Protein AF-A0A1M7JJ14-F1 (afdb_monomer)

Mean predicted aligned error: 17.7 Å

Nearest PDB structures (foldseek):
  5a31-assembly1_C  TM=5.072E-01  e=7.379E-06  Homo sapiens
  5a31-assembly1_Y  TM=6.232E-01  e=9.953E-05  Homo sapiens
  4buj-assembly2_F  TM=4.475E-01  e=3.655E-04  Saccharomyces cerevisiae S288C
  7rqf-assembly1_A  TM=3.106E-01  e=2.955E-05  Pseudomonas aeruginosa PAO1
  4hnw-assembly1_A  TM=3.090E-01  e=7.315E-04  Saccharomyces cerevisiae S288C

Radius of gyration: 31.61 Å; Cα contacts (8 Å, |Δi|>4): 789; chains: 1; bounding box: 79×62×111 Å

Sequence (571 aa):
MSRSSASARKAAYWFLAVCCGALLALGGFRLYDEFGPTRVSVEAVPFGLPAGTSVVRGDTPDFDAGLSSLPVQTQAELRRAVELSRSGNYQAAVEIFEAIVMIYPDVLKVQWEELNTLFEMDSLSDRDEFRMKQFADMLQNRFLNTGVARYIESRLAYRMSNPTLAQQLAQVAVEKAPALYDARLWLARLLLQEGRLAQASVEGRTAISLSVGADPRAYEIMAKLYHDQGLLDSCSALVEYALTQFPVDMELHLLQGYLAEYRGHFDAADKIYQRMLAFNPDFRKASEAQATLGEKSPPGAGASVNLTPRDRAQMAVDILMPLVDRYPENLPLREALGLAYLKGREFDRARIQFQEILKADPEYPDIRLRIQEANVTKPAPVSAADGLAANLNRALDSIKGANLPTKEHDFTTMLGHYLVRYGATPGEFFKKYAIGNFRPIRTNVWQESFYEAPYKHTYTIVFDSLNHFREVHVVVFDSSAKSNHMGMAPEVFTRLLKQNSRISGIGSSTGETDCGDSTVLDAAVWETQDNFEILARVVGKPAEVRMVRFDKTALPPGLKLCDYIPYLKEF

Structure (mmCIF, N/CA/C/O backbone):
data_AF-A0A1M7JJ14-F1
#
_entry.id   AF-A0A1M7JJ14-F1
#
loop_
_atom_site.group_PDB
_atom_site.id
_atom_site.type_symbol
_atom_site.label_atom_id
_atom_site.label_alt_id
_atom_site.label_comp_id
_atom_site.label_asym_id
_atom_site.label_entity_id
_atom_site.label_seq_id
_atom_site.pdbx_PDB_ins_code
_atom_site.Cartn_x
_atom_site.Cartn_y
_atom_site.Cartn_z
_atom_site.occupancy
_atom_site.B_iso_or_equiv
_atom_site.auth_seq_id
_atom_site.auth_comp_id
_atom_site.auth_asym_id
_atom_site.auth_atom_id
_atom_site.pdbx_PDB_model_num
ATOM 1 N N . MET A 1 1 ? 28.069 -32.934 -73.556 1.00 45.34 1 MET A N 1
ATOM 2 C CA . MET A 1 1 ? 27.985 -32.222 -72.259 1.00 45.34 1 MET A CA 1
ATOM 3 C C . MET A 1 1 ? 27.222 -30.911 -72.456 1.00 45.34 1 MET A C 1
ATOM 5 O O . MET A 1 1 ? 27.840 -29.909 -72.772 1.00 45.34 1 MET A O 1
ATOM 9 N N . SER A 1 2 ? 25.886 -30.897 -72.385 1.00 52.12 2 SER A N 1
ATOM 10 C CA . SER A 1 2 ? 25.114 -29.665 -72.667 1.00 52.12 2 SER A CA 1
ATOM 11 C C . SER A 1 2 ? 23.704 -29.651 -72.058 1.00 52.12 2 SER A C 1
ATOM 13 O O . SER A 1 2 ? 22.735 -29.298 -72.721 1.00 52.12 2 SER A O 1
ATOM 15 N N . ARG A 1 3 ? 23.551 -30.022 -70.781 1.00 52.69 3 ARG A N 1
ATOM 16 C CA . ARG A 1 3 ? 22.287 -29.828 -70.043 1.00 52.69 3 ARG A CA 1
ATOM 17 C C . ARG A 1 3 ? 22.566 -29.524 -68.572 1.00 52.69 3 ARG A C 1
ATOM 19 O O . ARG A 1 3 ? 22.695 -30.442 -67.780 1.00 52.69 3 ARG A O 1
ATOM 26 N N . SER A 1 4 ? 22.709 -28.243 -68.224 1.00 56.34 4 SER A N 1
ATOM 27 C CA . SER A 1 4 ? 22.711 -27.779 -66.817 1.00 56.34 4 SER A CA 1
ATOM 28 C C . SER A 1 4 ? 22.520 -26.255 -66.650 1.00 56.34 4 SER A C 1
ATOM 30 O O . SER A 1 4 ? 22.208 -25.783 -65.565 1.00 56.34 4 SER A O 1
ATOM 32 N N . SER A 1 5 ? 22.621 -25.429 -67.701 1.00 65.38 5 SER A N 1
ATOM 33 C CA . SER A 1 5 ? 22.681 -23.968 -67.493 1.00 65.38 5 SER A CA 1
ATOM 34 C C . SER A 1 5 ? 21.352 -23.303 -67.100 1.00 65.38 5 SER A C 1
ATOM 36 O O . SER A 1 5 ? 21.364 -22.303 -66.386 1.00 65.38 5 SER A O 1
ATOM 38 N N . ALA A 1 6 ? 20.200 -23.833 -67.527 1.00 70.06 6 ALA A N 1
ATOM 39 C CA . ALA A 1 6 ? 18.905 -23.182 -67.294 1.00 70.06 6 ALA A CA 1
ATOM 40 C C . ALA A 1 6 ? 18.342 -23.430 -65.883 1.00 70.06 6 ALA A C 1
ATOM 42 O O . ALA A 1 6 ? 17.824 -22.510 -65.251 1.00 70.06 6 ALA A O 1
ATOM 43 N N . SER A 1 7 ? 18.470 -24.661 -65.374 1.00 72.56 7 SER A N 1
ATOM 44 C CA . SER A 1 7 ? 18.038 -25.019 -64.016 1.00 72.56 7 SER A CA 1
ATOM 45 C C . SER A 1 7 ? 18.934 -24.362 -62.963 1.00 72.56 7 SER A C 1
ATOM 47 O O . SER A 1 7 ? 18.417 -23.738 -62.039 1.00 72.56 7 SER A O 1
ATOM 49 N N . ALA A 1 8 ? 20.257 -24.373 -63.175 1.00 75.62 8 ALA A N 1
ATOM 50 C CA . ALA A 1 8 ? 21.208 -23.688 -62.303 1.00 75.62 8 ALA A CA 1
ATOM 51 C C . ALA A 1 8 ? 20.979 -22.166 -62.268 1.00 75.62 8 ALA A C 1
ATOM 53 O O . ALA A 1 8 ? 21.004 -21.573 -61.194 1.00 75.62 8 ALA A O 1
ATOM 54 N N . ARG A 1 9 ? 20.671 -21.528 -63.411 1.00 80.31 9 ARG A N 1
ATOM 55 C CA . ARG A 1 9 ? 20.302 -20.100 -63.442 1.00 80.31 9 ARG A CA 1
ATOM 56 C C . ARG A 1 9 ? 19.016 -19.815 -62.674 1.00 80.31 9 ARG A C 1
ATOM 58 O O . ARG A 1 9 ? 18.994 -18.871 -61.897 1.00 80.31 9 ARG A O 1
ATOM 65 N N . LYS A 1 10 ? 17.961 -20.622 -62.846 1.00 82.19 10 LYS A N 1
ATOM 66 C CA . LYS A 1 10 ? 16.712 -20.454 -62.077 1.00 82.19 10 LYS A CA 1
ATOM 67 C C . LYS A 1 10 ? 16.938 -20.605 -60.572 1.00 82.19 10 LYS A C 1
ATOM 69 O O . LYS A 1 10 ? 16.406 -19.798 -59.819 1.00 82.19 10 LYS A O 1
ATOM 74 N N . ALA A 1 11 ? 17.735 -21.587 -60.152 1.00 80.50 11 ALA A N 1
ATOM 75 C CA . ALA A 1 11 ? 18.095 -21.774 -58.749 1.00 80.50 11 ALA A CA 1
ATOM 76 C C . ALA A 1 11 ? 18.911 -20.589 -58.207 1.00 80.50 11 ALA A C 1
ATOM 78 O O . ALA A 1 11 ? 18.617 -20.095 -57.123 1.00 80.50 11 ALA A O 1
ATOM 79 N N . ALA A 1 12 ? 19.869 -20.076 -58.987 1.00 83.12 12 ALA A N 1
ATOM 80 C CA . ALA A 1 12 ? 20.647 -18.896 -58.623 1.00 83.12 12 ALA A CA 1
ATOM 81 C C . ALA A 1 12 ? 19.768 -17.643 -58.484 1.00 83.12 12 ALA A C 1
ATOM 83 O O . ALA A 1 12 ? 19.899 -16.935 -57.495 1.00 83.12 12 ALA A O 1
ATOM 84 N N . TYR A 1 13 ? 18.834 -17.396 -59.411 1.00 87.56 13 TYR A N 1
ATOM 85 C CA . TYR A 1 13 ? 17.885 -16.280 -59.296 1.00 87.56 13 TYR A CA 1
ATOM 86 C C . TYR A 1 13 ? 16.973 -16.412 -58.075 1.00 87.56 13 TYR A C 1
ATOM 88 O O . TYR A 1 13 ? 16.724 -15.418 -57.400 1.00 87.56 13 TYR A O 1
ATOM 96 N N . TRP A 1 14 ? 16.512 -17.626 -57.761 1.00 89.31 14 TRP A N 1
ATOM 97 C CA . TRP A 1 14 ? 15.720 -17.886 -56.558 1.00 89.31 14 TRP A CA 1
ATOM 98 C C . TRP A 1 14 ? 16.511 -17.621 -55.278 1.00 89.31 14 TRP A C 1
ATOM 100 O O . TRP A 1 14 ? 16.017 -16.944 -54.383 1.00 89.31 14 TRP A O 1
ATOM 110 N N . PHE A 1 15 ? 17.752 -18.102 -55.209 1.00 88.06 15 PHE A N 1
ATOM 111 C CA . PHE A 1 15 ? 18.638 -17.849 -54.076 1.00 88.06 15 PHE A CA 1
ATOM 112 C C . PHE A 1 15 ? 18.905 -16.349 -53.898 1.00 88.06 15 PHE A C 1
ATOM 114 O O . PHE A 1 15 ? 18.769 -15.825 -52.798 1.00 88.06 15 PHE A O 1
ATOM 121 N N . LEU A 1 16 ? 19.190 -15.636 -54.991 1.00 91.56 16 LEU A N 1
ATOM 122 C CA . LEU A 1 16 ? 19.430 -14.192 -54.972 1.00 91.56 16 LEU A CA 1
ATOM 123 C C . LEU A 1 16 ? 18.176 -13.413 -54.549 1.00 91.56 16 LEU A C 1
ATOM 125 O O . LEU A 1 16 ? 18.283 -12.478 -53.763 1.00 91.56 16 LEU A O 1
ATOM 129 N N . ALA A 1 17 ? 16.988 -13.836 -54.992 1.00 89.44 17 ALA A N 1
ATOM 130 C CA . ALA A 1 17 ? 15.718 -13.256 -54.563 1.00 89.44 17 ALA A CA 1
ATOM 131 C C . ALA A 1 17 ? 15.450 -13.481 -53.065 1.00 89.44 17 ALA A C 1
ATOM 133 O O . ALA A 1 17 ? 15.024 -12.552 -52.384 1.00 89.44 17 ALA A O 1
ATOM 134 N N . VAL A 1 18 ? 15.752 -14.671 -52.533 1.00 91.75 18 VAL A N 1
ATOM 135 C CA . VAL A 1 18 ? 15.645 -14.965 -51.093 1.00 91.75 18 VAL A CA 1
ATOM 136 C C . VAL A 1 18 ? 16.651 -14.139 -50.290 1.00 91.75 18 VAL A C 1
ATOM 138 O O . VAL A 1 18 ? 16.272 -13.549 -49.283 1.00 91.75 18 VAL A O 1
ATOM 141 N N . CYS A 1 19 ? 17.900 -14.019 -50.747 1.00 89.81 19 CYS A N 1
ATOM 142 C CA . CYS A 1 19 ? 18.905 -13.172 -50.100 1.00 89.81 19 CYS A CA 1
ATOM 143 C C . CYS A 1 19 ? 18.511 -11.687 -50.120 1.00 89.81 19 CYS A C 1
ATOM 145 O O . CYS A 1 19 ? 18.618 -11.018 -49.095 1.00 89.81 19 CYS A O 1
ATOM 147 N N . CYS A 1 20 ? 18.014 -11.168 -51.248 1.00 90.88 20 CYS A N 1
ATOM 148 C CA . CYS A 1 20 ? 17.499 -9.800 -51.334 1.00 90.88 20 CYS A CA 1
ATOM 149 C C . CYS A 1 20 ? 16.270 -9.595 -50.439 1.00 90.88 20 CYS A C 1
ATOM 151 O O . CYS A 1 20 ? 16.180 -8.573 -49.767 1.00 90.88 20 CYS A O 1
ATOM 153 N N . GLY A 1 21 ? 15.357 -10.568 -50.383 1.00 90.38 21 GLY A N 1
ATOM 154 C CA . GLY A 1 21 ? 14.206 -10.545 -49.480 1.00 90.38 21 GLY A CA 1
ATOM 155 C C . GLY A 1 21 ? 14.622 -10.540 -48.009 1.00 90.38 21 GLY A C 1
ATOM 156 O O . GLY A 1 21 ? 14.097 -9.750 -47.232 1.00 90.38 21 GLY A O 1
ATOM 157 N N . ALA A 1 22 ? 15.617 -11.348 -47.636 1.00 89.62 22 ALA A N 1
ATOM 158 C CA . ALA A 1 22 ? 16.177 -11.368 -46.288 1.00 89.62 22 ALA A CA 1
ATOM 159 C C . ALA A 1 22 ? 16.864 -10.041 -45.932 1.00 89.62 22 ALA A C 1
ATOM 161 O O . ALA A 1 22 ? 16.661 -9.536 -44.834 1.00 89.62 22 ALA A O 1
ATOM 162 N N . LEU A 1 23 ? 17.620 -9.437 -46.856 1.00 91.88 23 LEU A N 1
ATOM 163 C CA . LEU A 1 23 ? 18.238 -8.120 -46.654 1.00 91.88 23 LEU A CA 1
ATOM 164 C C . LEU A 1 23 ? 17.197 -7.000 -46.531 1.00 91.88 23 LEU A C 1
ATOM 166 O O . LEU A 1 23 ? 17.362 -6.119 -45.692 1.00 91.88 23 LEU A O 1
ATOM 170 N N . LEU A 1 24 ? 16.118 -7.040 -47.320 1.00 90.75 24 LEU A N 1
ATOM 171 C CA . LEU A 1 24 ? 14.999 -6.101 -47.199 1.00 90.75 24 LEU A CA 1
ATOM 172 C C . LEU A 1 24 ? 14.244 -6.283 -45.882 1.00 90.75 24 LEU A C 1
ATOM 174 O O . LEU A 1 24 ? 13.899 -5.291 -45.252 1.00 90.75 24 LEU A O 1
ATOM 178 N N . ALA A 1 25 ? 14.026 -7.522 -45.438 1.00 82.50 25 ALA A N 1
ATOM 179 C CA . ALA A 1 25 ? 13.424 -7.806 -44.139 1.00 82.50 25 ALA A CA 1
ATOM 180 C C . ALA A 1 25 ? 14.324 -7.332 -42.990 1.00 82.50 25 ALA A C 1
ATOM 182 O O . ALA A 1 25 ? 13.835 -6.711 -42.054 1.00 82.50 25 ALA A O 1
ATOM 183 N N . LEU A 1 26 ? 15.641 -7.547 -43.086 1.00 87.00 26 LEU A N 1
ATOM 184 C CA . LEU A 1 26 ? 16.613 -7.062 -42.106 1.00 87.00 26 LEU A CA 1
ATOM 185 C C . LEU A 1 26 ? 16.666 -5.525 -42.081 1.00 87.00 26 LEU A C 1
ATOM 187 O O . LEU A 1 26 ? 16.720 -4.926 -41.012 1.00 87.00 26 LEU A O 1
ATOM 191 N N . GLY A 1 27 ? 16.621 -4.887 -43.254 1.00 84.56 27 GLY A N 1
ATOM 192 C CA . GLY A 1 27 ? 16.562 -3.433 -43.396 1.00 84.56 27 GLY A CA 1
ATOM 193 C C . GLY A 1 27 ? 15.256 -2.846 -42.861 1.00 84.56 27 GLY A C 1
ATOM 194 O O . GLY A 1 27 ? 15.288 -1.859 -42.137 1.00 84.56 27 GLY A O 1
ATOM 195 N N . GLY A 1 28 ? 14.120 -3.484 -43.149 1.00 78.31 28 GLY A N 1
ATOM 196 C CA . GLY A 1 28 ? 12.809 -3.116 -42.617 1.00 78.31 28 GLY A CA 1
ATOM 197 C C . GLY A 1 28 ? 12.712 -3.312 -41.105 1.00 78.31 28 GLY A C 1
ATOM 198 O O . GLY A 1 28 ? 12.174 -2.450 -40.422 1.00 78.31 28 GLY A O 1
ATOM 199 N N . PHE A 1 29 ? 13.293 -4.389 -40.570 1.00 72.12 29 PHE A N 1
ATOM 200 C CA . PHE A 1 29 ? 13.403 -4.617 -39.130 1.00 72.12 29 PHE A CA 1
ATOM 201 C C . PHE A 1 29 ? 14.274 -3.551 -38.466 1.00 72.12 29 PHE A C 1
ATOM 203 O O . PHE A 1 29 ? 13.847 -2.980 -37.477 1.00 72.12 29 PHE A O 1
ATOM 210 N N . ARG A 1 30 ? 15.438 -3.208 -39.035 1.00 71.62 30 ARG A N 1
ATOM 211 C CA . ARG A 1 30 ? 16.272 -2.114 -38.508 1.00 71.62 30 ARG A CA 1
ATOM 212 C C . ARG A 1 30 ? 15.583 -0.758 -38.574 1.00 71.62 30 ARG A C 1
ATOM 214 O O . ARG A 1 30 ? 15.665 -0.008 -37.615 1.00 71.62 30 ARG A O 1
ATOM 221 N N . LEU A 1 31 ? 14.867 -0.465 -39.659 1.00 69.00 31 LEU A N 1
ATOM 222 C CA . LEU A 1 31 ? 14.050 0.745 -39.761 1.00 69.00 31 LEU A CA 1
ATOM 223 C C . LEU A 1 31 ? 12.914 0.749 -38.733 1.00 69.00 31 LEU A C 1
ATOM 225 O O . LEU A 1 31 ? 12.612 1.790 -38.174 1.00 69.00 31 LEU A O 1
ATOM 229 N N . TYR A 1 32 ? 12.284 -0.389 -38.457 1.00 64.50 32 TYR A N 1
ATOM 230 C CA . TYR A 1 32 ? 11.278 -0.501 -37.403 1.00 64.50 32 TYR A CA 1
ATOM 231 C C . TYR A 1 32 ? 11.886 -0.452 -35.993 1.00 64.50 32 TYR A C 1
ATOM 233 O O . TYR A 1 32 ? 11.232 -0.002 -35.069 1.00 64.50 32 TYR A O 1
ATOM 241 N N . ASP A 1 33 ? 13.123 -0.887 -35.798 1.00 59.53 33 ASP A N 1
ATOM 242 C CA . ASP A 1 33 ? 13.813 -0.790 -34.508 1.00 59.53 33 ASP A CA 1
ATOM 243 C C . ASP A 1 33 ? 14.256 0.661 -34.234 1.00 59.53 33 ASP A C 1
ATOM 245 O O . ASP A 1 33 ? 14.118 1.176 -33.129 1.00 59.53 33 ASP A O 1
ATOM 249 N N . GLU A 1 34 ? 14.693 1.367 -35.282 1.00 57.16 34 GLU A N 1
ATOM 250 C CA . GLU A 1 34 ? 15.142 2.763 -35.226 1.00 57.16 34 GLU A CA 1
ATOM 251 C C . GLU A 1 34 ? 13.976 3.777 -35.260 1.00 57.16 34 GLU A C 1
ATOM 253 O O . GLU A 1 34 ? 14.045 4.827 -34.623 1.00 57.16 34 GLU A O 1
ATOM 258 N N . PHE A 1 35 ? 12.874 3.457 -35.953 1.00 59.38 35 PHE A N 1
ATOM 259 C CA . PHE A 1 35 ? 11.697 4.326 -36.149 1.00 59.38 35 PHE A CA 1
ATOM 260 C C . PHE A 1 35 ? 10.368 3.690 -35.704 1.00 59.38 35 PHE A C 1
ATOM 262 O O . PHE A 1 35 ? 9.294 4.149 -36.107 1.00 59.38 35 PHE A O 1
ATOM 269 N N . GLY A 1 36 ? 10.420 2.625 -34.901 1.00 57.38 36 GLY A N 1
ATOM 270 C CA . GLY A 1 36 ? 9.261 1.906 -34.357 1.00 57.38 36 GLY A CA 1
ATOM 271 C C . GLY A 1 36 ? 8.354 2.782 -33.503 1.00 57.38 36 GLY A C 1
ATOM 272 O O . GLY A 1 36 ? 8.619 3.976 -33.366 1.00 57.38 36 GLY A O 1
ATOM 273 N N . PRO A 1 37 ? 7.262 2.233 -32.930 1.00 57.69 37 PRO A N 1
ATOM 274 C CA . PRO A 1 37 ? 6.223 3.028 -32.288 1.00 57.69 37 PRO A CA 1
ATOM 275 C C . PRO A 1 37 ? 6.835 3.997 -31.276 1.00 57.69 37 PRO A C 1
ATOM 277 O O . PRO A 1 37 ? 7.228 3.640 -30.166 1.00 57.69 37 PRO A O 1
ATOM 280 N N . THR A 1 38 ? 6.895 5.263 -31.691 1.00 71.44 38 THR A N 1
ATOM 281 C CA . THR A 1 38 ? 7.454 6.373 -30.917 1.00 71.44 38 THR A CA 1
ATOM 282 C C . THR A 1 38 ? 6.590 6.692 -29.712 1.00 71.44 38 THR A C 1
ATOM 284 O O . THR A 1 38 ? 6.933 7.575 -28.931 1.00 71.44 38 THR A O 1
ATOM 287 N N . ARG A 1 39 ? 5.459 5.995 -29.560 1.00 81.44 39 ARG A N 1
ATOM 288 C CA . ARG A 1 39 ? 4.518 6.156 -28.471 1.00 81.44 39 ARG A CA 1
ATOM 289 C C . ARG A 1 39 ? 4.008 4.812 -27.966 1.00 81.44 39 ARG A C 1
ATOM 291 O O . ARG A 1 39 ? 3.675 3.928 -28.748 1.00 81.44 39 ARG A O 1
ATOM 298 N N . VAL A 1 40 ? 3.899 4.715 -26.652 1.00 84.56 40 VAL A N 1
ATOM 299 C CA . VAL A 1 40 ? 3.276 3.638 -25.892 1.00 84.56 40 VAL A CA 1
ATOM 300 C C . VAL A 1 40 ? 1.836 4.056 -25.604 1.00 84.56 40 VAL A C 1
ATOM 302 O O . VAL A 1 40 ? 1.596 5.128 -25.046 1.00 84.56 40 VAL A O 1
ATOM 305 N N . SER A 1 41 ? 0.869 3.241 -26.025 1.00 85.88 41 SER A N 1
ATOM 306 C CA . SER A 1 41 ? -0.527 3.417 -25.620 1.00 85.88 41 SER A CA 1
ATOM 307 C C . SER A 1 41 ? -0.711 2.784 -24.252 1.00 85.88 41 SER A C 1
ATOM 309 O O . SER A 1 41 ? -0.357 1.621 -24.079 1.00 85.88 41 SER A O 1
ATOM 311 N N . VAL A 1 42 ? -1.266 3.529 -23.303 1.00 87.81 42 VAL A N 1
ATOM 312 C CA . VAL A 1 42 ? -1.524 3.004 -21.959 1.00 87.81 42 VAL A CA 1
ATOM 313 C C . VAL A 1 42 ? -2.941 2.448 -21.849 1.00 87.81 42 VAL A C 1
ATOM 315 O O . VAL A 1 42 ? -3.895 2.984 -22.429 1.00 87.81 42 VAL A O 1
ATOM 318 N N . GLU A 1 43 ? -3.064 1.354 -21.107 1.00 87.38 43 GLU A N 1
ATOM 319 C CA . GLU A 1 43 ? -4.337 0.708 -20.804 1.00 87.38 43 GLU A CA 1
ATOM 320 C C . GLU A 1 43 ? -5.087 1.432 -19.676 1.00 87.38 43 GLU A C 1
ATOM 322 O O . GLU A 1 43 ? -4.579 2.363 -19.046 1.00 87.38 43 GLU A O 1
ATOM 327 N N . ALA A 1 44 ? -6.328 1.013 -19.428 1.00 86.56 44 ALA A N 1
ATOM 328 C CA . ALA A 1 44 ? -7.122 1.516 -18.318 1.00 86.56 44 ALA A CA 1
ATOM 329 C C . ALA A 1 44 ? -6.607 0.931 -16.992 1.00 86.56 44 ALA A C 1
ATOM 331 O O . ALA A 1 44 ? -6.998 -0.168 -16.607 1.00 86.56 44 ALA A O 1
ATOM 332 N N . VAL A 1 45 ? -5.760 1.676 -16.281 1.00 87.88 45 VAL A N 1
ATOM 333 C CA . VAL A 1 45 ? -5.291 1.303 -14.938 1.00 87.88 45 VAL A CA 1
ATOM 334 C C . VAL A 1 45 ? -5.926 2.238 -13.904 1.00 87.88 45 VAL A C 1
ATOM 336 O O . VAL A 1 45 ? -5.817 3.461 -14.054 1.00 87.88 45 VAL A O 1
ATOM 339 N N . PRO A 1 46 ? -6.584 1.725 -12.845 1.00 88.62 46 PRO A N 1
ATOM 340 C CA . PRO A 1 46 ? -7.122 2.563 -11.778 1.00 88.62 46 PRO A CA 1
ATOM 341 C C . PRO A 1 46 ? -6.061 3.500 -11.196 1.00 88.62 46 PRO A C 1
ATOM 343 O O . PRO A 1 46 ? -4.925 3.098 -10.945 1.00 88.62 46 PRO A O 1
ATOM 346 N N . PHE A 1 47 ? -6.445 4.766 -11.002 1.00 89.69 47 PHE A N 1
ATOM 347 C CA . PHE A 1 47 ? -5.573 5.873 -10.577 1.00 89.69 47 PHE A CA 1
ATOM 348 C C . PHE A 1 47 ? -4.456 6.260 -11.569 1.00 89.69 47 PHE A C 1
ATOM 350 O O . PHE A 1 47 ? -3.748 7.235 -11.323 1.00 89.69 47 PHE A O 1
ATOM 357 N N . GLY A 1 48 ? -4.355 5.587 -12.718 1.00 91.06 48 GLY A N 1
ATOM 358 C CA . GLY A 1 48 ? -3.496 5.952 -13.842 1.00 91.06 48 GLY A CA 1
ATOM 359 C C . GLY A 1 48 ? -4.119 6.989 -14.785 1.00 91.06 48 GLY A C 1
ATOM 360 O O . GLY A 1 48 ? -5.147 7.618 -14.505 1.00 91.06 48 GLY A O 1
ATOM 361 N N . LEU A 1 49 ? -3.463 7.204 -15.920 1.00 90.56 49 LEU A N 1
ATOM 362 C CA . LEU A 1 49 ? -3.907 8.041 -17.029 1.00 90.56 49 LEU A CA 1
ATOM 363 C C . LEU A 1 49 ? -5.175 7.458 -17.682 1.00 90.56 49 LEU A C 1
ATOM 365 O O . LEU A 1 49 ? -5.418 6.254 -17.599 1.00 90.56 49 LEU A O 1
ATOM 369 N N . PRO A 1 50 ? -5.988 8.289 -18.358 1.00 88.81 50 PRO A N 1
ATOM 370 C CA . PRO A 1 50 ? -7.121 7.797 -19.135 1.00 88.81 50 PRO A CA 1
ATOM 371 C C . PRO A 1 50 ? -6.690 6.767 -20.186 1.00 88.81 50 PRO A C 1
ATOM 373 O O . PRO A 1 50 ? -5.658 6.935 -20.842 1.00 88.81 50 PRO A O 1
ATOM 376 N N . ALA A 1 51 ? -7.507 5.733 -20.381 1.00 84.56 51 ALA A N 1
ATOM 377 C CA . ALA A 1 51 ? -7.257 4.698 -21.377 1.00 84.56 51 ALA A CA 1
ATOM 378 C C . ALA A 1 51 ? -7.071 5.298 -22.781 1.00 84.56 51 ALA A C 1
ATOM 380 O O . ALA A 1 51 ? -7.794 6.217 -23.173 1.00 84.56 51 ALA A O 1
ATOM 381 N N . GLY A 1 52 ? -6.099 4.783 -23.535 1.00 81.75 52 GLY A N 1
ATOM 382 C CA . GLY A 1 52 ? -5.767 5.298 -24.867 1.00 81.75 52 GLY A CA 1
ATOM 383 C C . GLY A 1 52 ? -4.908 6.566 -24.854 1.00 81.75 52 GLY A C 1
ATOM 384 O O . GLY A 1 52 ? -4.588 7.098 -25.919 1.00 81.75 52 GLY A O 1
ATOM 385 N N . THR A 1 53 ? -4.488 7.046 -23.676 1.00 88.94 53 THR A N 1
ATOM 386 C CA . THR A 1 53 ? -3.439 8.070 -23.597 1.00 88.94 53 THR A CA 1
ATOM 387 C C . THR A 1 53 ? -2.150 7.519 -24.204 1.00 88.94 53 THR A C 1
ATOM 389 O O . THR A 1 53 ? -1.769 6.370 -23.984 1.00 88.94 53 THR A O 1
ATOM 392 N N . SER A 1 54 ? -1.473 8.344 -24.995 1.00 88.69 54 SER A N 1
ATOM 393 C CA . SER A 1 54 ? -0.277 7.950 -25.729 1.00 88.69 54 SER A CA 1
ATOM 394 C C . SER A 1 54 ? 0.937 8.685 -25.170 1.00 88.69 54 SER A C 1
ATOM 396 O O . SER A 1 54 ? 0.995 9.915 -25.226 1.00 88.69 54 SER A O 1
ATOM 398 N N . VAL A 1 55 ? 1.898 7.940 -24.623 1.00 90.56 55 VAL A N 1
ATOM 399 C CA . VAL A 1 55 ? 3.135 8.468 -24.028 1.00 90.56 55 VAL A CA 1
ATOM 400 C C . VAL A 1 55 ? 4.290 8.225 -24.987 1.00 90.56 55 VAL A C 1
ATOM 402 O O . VAL A 1 55 ? 4.454 7.118 -25.478 1.00 90.56 55 VAL A O 1
ATOM 405 N N . VAL A 1 56 ? 5.110 9.237 -25.268 1.00 90.50 56 VAL A N 1
ATOM 406 C CA . VAL A 1 56 ? 6.276 9.075 -26.151 1.00 90.50 56 VAL A CA 1
ATOM 407 C C . VAL A 1 56 ? 7.276 8.084 -25.536 1.00 90.50 56 VAL A C 1
ATOM 409 O O . VAL A 1 56 ? 7.614 8.202 -24.364 1.00 90.50 56 VAL A O 1
ATOM 412 N N . ARG A 1 57 ? 7.767 7.114 -26.319 1.00 88.31 57 ARG A N 1
ATOM 413 C CA . ARG A 1 57 ? 8.749 6.116 -25.861 1.00 88.31 57 ARG A CA 1
ATOM 414 C C . ARG A 1 57 ? 10.106 6.754 -25.553 1.00 88.31 57 ARG A C 1
ATOM 416 O O . ARG A 1 57 ? 10.712 6.438 -24.531 1.00 88.31 57 ARG A O 1
ATOM 423 N N . GLY A 1 58 ? 10.551 7.676 -26.407 1.00 89.38 58 GLY A N 1
ATOM 424 C CA . GLY A 1 58 ? 11.879 8.290 -26.313 1.00 89.38 58 GLY A CA 1
ATOM 425 C C . GLY A 1 58 ? 12.990 7.251 -26.447 1.00 89.38 58 GLY A C 1
ATOM 426 O O . GLY A 1 58 ? 12.828 6.273 -27.173 1.00 89.38 58 GLY A O 1
ATOM 427 N N . ASP A 1 59 ? 14.087 7.442 -25.719 1.00 91.00 59 ASP A N 1
ATOM 428 C CA . ASP A 1 59 ? 15.233 6.522 -25.686 1.00 91.00 59 ASP A CA 1
ATOM 429 C C . ASP A 1 59 ? 15.118 5.411 -24.622 1.00 91.00 59 ASP A C 1
ATOM 431 O O . ASP A 1 59 ? 16.113 4.771 -24.283 1.00 91.00 59 ASP A O 1
ATOM 435 N N . THR A 1 60 ? 13.904 5.148 -24.118 1.00 91.69 60 THR A N 1
ATOM 436 C CA . THR A 1 60 ? 13.635 4.081 -23.138 1.00 91.69 60 THR A CA 1
ATOM 437 C C . THR A 1 60 ? 14.032 2.708 -23.706 1.00 91.69 60 THR A C 1
ATOM 439 O O . THR A 1 60 ? 13.410 2.264 -24.684 1.00 91.69 60 THR A O 1
ATOM 442 N N . PRO A 1 61 ? 15.011 2.003 -23.100 1.00 91.31 61 PRO A N 1
ATOM 443 C CA . PRO A 1 61 ? 15.428 0.685 -23.568 1.00 91.31 61 PRO A CA 1
ATOM 444 C C . PRO A 1 61 ? 14.324 -0.361 -23.433 1.00 91.31 61 PRO A C 1
ATOM 446 O O . PRO A 1 61 ? 13.413 -0.236 -22.615 1.00 91.31 61 PRO A O 1
ATOM 449 N N . ASP A 1 62 ? 14.432 -1.430 -24.217 1.00 89.19 62 ASP A N 1
ATOM 450 C CA . ASP A 1 62 ? 13.672 -2.649 -23.960 1.00 89.19 62 ASP A CA 1
ATOM 451 C C . ASP A 1 62 ? 14.347 -3.444 -22.831 1.00 89.19 62 ASP A C 1
ATOM 453 O O . ASP A 1 62 ? 15.339 -4.142 -23.050 1.00 89.19 62 ASP A O 1
ATOM 457 N N . PHE A 1 63 ? 13.831 -3.304 -21.609 1.00 90.31 63 PHE A N 1
ATOM 458 C CA . PHE A 1 63 ? 14.334 -4.051 -20.455 1.00 90.31 63 PHE A CA 1
ATOM 459 C C . PHE A 1 63 ? 13.994 -5.538 -20.529 1.00 90.31 63 PHE A C 1
ATOM 461 O O . PHE A 1 63 ? 14.713 -6.340 -19.941 1.00 90.31 63 PHE A O 1
ATOM 468 N N . ASP A 1 64 ? 12.955 -5.927 -21.269 1.00 88.50 64 ASP A N 1
ATOM 469 C CA . ASP A 1 64 ? 12.532 -7.323 -21.370 1.00 88.50 64 ASP A CA 1
ATOM 470 C C . ASP A 1 64 ? 13.355 -8.120 -22.399 1.00 88.50 64 ASP A C 1
ATOM 472 O O . ASP A 1 64 ? 13.259 -9.353 -22.476 1.00 88.50 64 ASP A O 1
ATOM 476 N N . ALA A 1 65 ? 14.235 -7.439 -23.139 1.00 85.56 65 ALA A N 1
ATOM 477 C CA . ALA A 1 65 ? 15.173 -8.055 -24.062 1.00 85.56 65 ALA A CA 1
ATOM 478 C C . ALA A 1 65 ? 16.023 -9.133 -23.365 1.00 85.56 65 ALA A C 1
ATOM 480 O O . ALA A 1 65 ? 16.713 -8.896 -22.372 1.00 85.56 65 ALA A O 1
ATOM 481 N N . GLY A 1 66 ? 15.984 -10.348 -23.915 1.00 83.25 66 GLY A N 1
ATOM 482 C CA . GLY A 1 66 ? 16.729 -11.497 -23.398 1.00 83.25 66 GLY A CA 1
ATOM 483 C C . GLY A 1 66 ? 16.019 -12.295 -22.300 1.00 83.25 66 GLY A C 1
ATOM 484 O O . GLY A 1 66 ? 16.439 -13.422 -22.041 1.00 83.25 66 GLY A O 1
ATOM 485 N N . LEU A 1 67 ? 14.911 -11.816 -21.715 1.00 89.06 67 LEU A N 1
ATOM 486 C CA . LEU A 1 67 ? 14.178 -12.573 -20.684 1.00 89.06 67 LEU A CA 1
ATOM 487 C C . LEU A 1 67 ? 13.673 -13.929 -21.172 1.00 89.06 67 LEU A C 1
ATOM 489 O O . LEU A 1 67 ? 13.721 -14.908 -20.433 1.00 89.06 67 LEU A O 1
ATOM 493 N N . SER A 1 68 ? 13.207 -13.999 -22.418 1.00 88.69 68 SER A N 1
ATOM 494 C CA . SER A 1 68 ? 12.697 -15.236 -23.019 1.00 88.69 68 SER A CA 1
ATOM 495 C C . SER A 1 68 ? 13.770 -16.315 -23.186 1.00 88.69 68 SER A C 1
ATOM 497 O O . SER A 1 68 ? 13.429 -17.491 -23.289 1.00 88.69 68 SER A O 1
ATOM 499 N N . SER A 1 69 ? 15.053 -15.933 -23.183 1.00 87.31 69 SER A N 1
ATOM 500 C CA . SER A 1 69 ? 16.181 -16.870 -23.243 1.00 87.31 69 SER A CA 1
ATOM 501 C C . SER A 1 69 ? 16.547 -17.466 -21.881 1.00 87.31 69 SER A C 1
ATOM 503 O O . SER A 1 69 ? 17.260 -18.467 -21.827 1.00 87.31 69 SER A O 1
ATOM 505 N N . LEU A 1 70 ? 16.041 -16.893 -20.781 1.00 90.25 70 LEU A N 1
ATOM 506 C CA . LEU A 1 70 ? 16.272 -17.424 -19.443 1.00 90.25 70 LEU A CA 1
ATOM 507 C C . LEU A 1 70 ? 15.477 -18.718 -19.222 1.00 90.25 70 LEU A C 1
ATOM 509 O O . LEU A 1 70 ? 14.314 -18.795 -19.633 1.00 90.25 70 LEU A O 1
ATOM 513 N N . PRO A 1 71 ? 16.030 -19.706 -18.493 1.00 93.19 71 PRO A N 1
ATOM 514 C CA . PRO A 1 71 ? 15.258 -20.856 -18.041 1.00 93.19 71 PRO A CA 1
ATOM 515 C C . PRO A 1 71 ? 14.022 -20.432 -17.240 1.00 93.19 71 PRO A C 1
ATOM 517 O O . PRO A 1 71 ? 14.069 -19.471 -16.472 1.00 93.19 71 PRO A O 1
ATOM 520 N N . VAL A 1 72 ? 12.929 -21.194 -17.351 1.00 91.12 72 VAL A N 1
ATOM 521 C CA . VAL A 1 72 ? 11.653 -20.904 -16.661 1.00 91.12 72 VAL A CA 1
ATOM 522 C C . VAL A 1 72 ? 11.844 -20.729 -15.151 1.00 91.12 72 VAL A C 1
ATOM 524 O O . VAL A 1 72 ? 11.241 -19.841 -14.550 1.00 91.12 72 VAL A O 1
ATOM 527 N N . GLN A 1 73 ? 12.721 -21.534 -14.545 1.00 84.44 73 GLN A N 1
ATOM 528 C CA . GLN A 1 73 ? 13.058 -21.418 -13.128 1.00 84.44 73 GLN A CA 1
ATOM 529 C C . GLN A 1 73 ? 13.749 -20.084 -12.810 1.00 84.44 73 GLN A C 1
ATOM 531 O O . GLN A 1 73 ? 13.366 -19.415 -11.859 1.00 84.44 73 GLN A O 1
ATOM 536 N N . THR A 1 74 ? 14.701 -19.644 -13.636 1.00 87.31 74 THR A N 1
ATOM 537 C CA . THR A 1 74 ? 15.368 -18.342 -13.474 1.00 87.31 74 THR A CA 1
ATOM 538 C C . THR A 1 74 ? 14.392 -17.182 -13.658 1.00 87.31 74 THR A C 1
ATOM 540 O O . THR A 1 74 ? 14.454 -16.212 -12.912 1.00 87.31 74 THR A O 1
ATOM 543 N N . GLN A 1 75 ? 13.439 -17.287 -14.590 1.00 88.31 75 GLN A N 1
ATOM 544 C CA . GLN A 1 75 ? 12.377 -16.285 -14.733 1.00 88.31 75 GLN A CA 1
ATOM 545 C C . GLN A 1 75 ? 11.478 -16.216 -13.487 1.00 88.31 75 GLN A C 1
ATOM 547 O O . GLN A 1 75 ? 11.026 -15.136 -13.114 1.00 88.31 75 GLN A O 1
ATOM 552 N N . ALA A 1 76 ? 11.201 -17.356 -12.847 1.00 86.69 76 ALA A N 1
ATOM 553 C CA . ALA A 1 76 ? 10.432 -17.401 -11.607 1.00 86.69 76 ALA A CA 1
ATOM 554 C C . ALA A 1 76 ? 11.198 -16.773 -10.432 1.00 86.69 76 ALA A C 1
ATOM 556 O O . ALA A 1 76 ? 10.618 -15.961 -9.713 1.00 86.69 76 ALA A O 1
ATOM 557 N N . GLU A 1 77 ? 12.492 -17.075 -10.282 1.00 85.94 77 GLU A N 1
ATOM 558 C CA . GLU A 1 77 ? 13.339 -16.440 -9.261 1.00 85.94 77 GLU A CA 1
ATOM 559 C C . GLU A 1 77 ? 13.502 -14.936 -9.505 1.00 85.94 77 GLU A C 1
ATOM 561 O O . GLU A 1 77 ? 13.431 -14.158 -8.559 1.00 85.94 77 GLU A O 1
ATOM 566 N N . LEU A 1 78 ? 13.616 -14.497 -10.763 1.00 92.81 78 LEU A N 1
ATOM 567 C CA . LEU A 1 78 ? 13.639 -13.072 -11.093 1.00 92.81 78 LEU A CA 1
ATOM 568 C C . LEU A 1 78 ? 12.347 -12.372 -10.652 1.00 92.81 78 LEU A C 1
ATOM 570 O O . LEU A 1 78 ? 12.403 -11.330 -10.006 1.00 92.81 78 LEU A O 1
ATOM 574 N N . ARG A 1 79 ? 11.177 -12.952 -10.960 1.00 91.25 79 ARG A N 1
ATOM 575 C CA . ARG A 1 79 ? 9.885 -12.408 -10.502 1.00 91.25 79 ARG A CA 1
ATOM 576 C C . ARG A 1 79 ? 9.813 -12.335 -8.978 1.00 91.25 79 ARG A C 1
ATOM 578 O O . ARG A 1 79 ? 9.337 -11.342 -8.441 1.00 91.25 79 ARG A O 1
ATOM 585 N N . ARG A 1 80 ? 10.311 -13.363 -8.289 1.00 88.75 80 ARG A N 1
ATOM 586 C CA . ARG A 1 80 ? 10.374 -13.397 -6.826 1.00 88.75 80 ARG A CA 1
ATOM 587 C C . ARG A 1 80 ? 11.286 -12.305 -6.262 1.00 88.75 80 ARG A C 1
ATOM 589 O O . ARG A 1 80 ? 10.903 -11.665 -5.292 1.00 88.75 80 ARG A O 1
ATOM 596 N N . ALA A 1 81 ? 12.458 -12.084 -6.854 1.00 91.75 81 ALA A N 1
ATOM 597 C CA . ALA A 1 81 ? 13.381 -11.027 -6.439 1.00 91.75 81 ALA A CA 1
ATOM 598 C C . ALA A 1 81 ? 12.763 -9.633 -6.611 1.00 91.75 81 ALA A C 1
ATOM 600 O O . ALA A 1 81 ? 12.831 -8.814 -5.700 1.00 91.75 81 ALA A O 1
ATOM 601 N N . VAL A 1 82 ? 12.089 -9.392 -7.741 1.00 91.69 82 VAL A N 1
ATOM 602 C CA . VAL A 1 82 ? 11.359 -8.139 -7.989 1.00 91.69 82 VAL A CA 1
ATOM 603 C C . VAL A 1 82 ? 10.257 -7.929 -6.949 1.00 91.69 82 VAL A C 1
ATOM 605 O O . VAL A 1 82 ? 10.135 -6.832 -6.412 1.00 91.69 82 VAL A O 1
ATOM 608 N N . GLU A 1 83 ? 9.496 -8.970 -6.608 1.00 87.12 83 GLU A N 1
ATOM 609 C CA . GLU A 1 83 ? 8.458 -8.876 -5.575 1.00 87.12 83 GLU A CA 1
ATOM 610 C C . GLU A 1 83 ? 9.044 -8.588 -4.186 1.00 87.12 83 GLU A C 1
ATOM 612 O O . GLU A 1 83 ? 8.545 -7.723 -3.475 1.00 87.12 83 GLU A O 1
ATOM 617 N N . LEU A 1 84 ? 10.152 -9.247 -3.825 1.00 83.69 84 LEU A N 1
ATOM 618 C CA . LEU A 1 84 ? 10.870 -8.976 -2.575 1.00 83.69 84 LEU A CA 1
ATOM 619 C C . LEU A 1 84 ? 11.384 -7.534 -2.515 1.00 83.69 84 LEU A C 1
ATOM 621 O O . LEU A 1 84 ? 11.273 -6.893 -1.472 1.00 83.69 84 LEU A O 1
ATOM 625 N N . SER A 1 85 ? 11.913 -7.008 -3.624 1.00 89.38 85 SER A N 1
ATOM 626 C CA . SER A 1 85 ? 12.332 -5.607 -3.697 1.00 89.38 85 SER A CA 1
ATOM 627 C C . SER A 1 85 ? 11.137 -4.676 -3.510 1.00 89.38 85 SER A C 1
ATOM 629 O O . SER A 1 85 ? 11.221 -3.716 -2.752 1.00 89.38 85 SER A O 1
ATOM 631 N N . ARG A 1 86 ? 10.016 -4.949 -4.182 1.00 83.94 86 ARG A N 1
ATOM 632 C CA . ARG A 1 86 ? 8.794 -4.139 -4.083 1.00 83.94 86 ARG A CA 1
ATOM 633 C C . ARG A 1 86 ? 8.182 -4.171 -2.687 1.00 83.94 86 ARG A C 1
ATOM 635 O O . ARG A 1 86 ? 7.690 -3.152 -2.233 1.00 83.94 86 ARG A O 1
ATOM 642 N N . SER A 1 87 ? 8.281 -5.293 -1.977 1.00 76.06 87 SER A N 1
ATOM 643 C CA . SER A 1 87 ? 7.826 -5.411 -0.589 1.00 76.06 87 SER A CA 1
ATOM 644 C C . SER A 1 87 ? 8.814 -4.829 0.437 1.00 76.06 87 SER A C 1
ATOM 646 O O . SER A 1 87 ? 8.650 -5.053 1.637 1.00 76.06 87 SER A O 1
ATOM 648 N N . GLY A 1 88 ? 9.887 -4.163 -0.004 1.00 79.25 88 GLY A N 1
ATOM 649 C CA . GLY A 1 88 ? 10.913 -3.570 0.860 1.00 79.25 88 GLY A CA 1
ATOM 650 C C . GLY A 1 88 ? 11.926 -4.559 1.450 1.00 79.25 88 GLY A C 1
ATOM 651 O O . GLY A 1 88 ? 12.776 -4.164 2.247 1.00 79.25 88 GLY A O 1
ATOM 652 N N . ASN A 1 89 ? 11.888 -5.840 1.069 1.00 82.50 89 ASN A N 1
ATOM 653 C CA . ASN A 1 89 ? 12.879 -6.839 1.476 1.00 82.50 89 ASN A CA 1
ATOM 654 C C . ASN A 1 89 ? 14.093 -6.806 0.532 1.00 82.50 89 ASN A C 1
ATOM 656 O O . ASN A 1 89 ? 14.394 -7.762 -0.190 1.00 82.50 89 ASN A O 1
ATOM 660 N N . TYR A 1 90 ? 14.775 -5.659 0.526 1.00 88.69 90 TYR A N 1
ATOM 661 C CA . TYR A 1 90 ? 15.835 -5.349 -0.430 1.00 88.69 90 TYR A CA 1
ATOM 662 C C . TYR A 1 90 ? 17.016 -6.316 -0.346 1.00 88.69 90 TYR A C 1
ATOM 664 O O . TYR A 1 90 ? 17.530 -6.730 -1.378 1.00 88.69 90 TYR A O 1
ATOM 672 N N . GLN A 1 91 ? 17.418 -6.737 0.857 1.00 88.00 91 GLN A N 1
ATOM 673 C CA . GLN A 1 91 ? 18.583 -7.609 1.022 1.00 88.00 91 GLN A CA 1
ATOM 674 C C . GLN A 1 91 ? 18.374 -8.979 0.363 1.00 88.00 91 GLN A C 1
ATOM 676 O O . GLN A 1 91 ? 19.221 -9.432 -0.406 1.00 88.00 91 GLN A O 1
ATOM 681 N N . ALA A 1 92 ? 17.223 -9.614 0.611 1.00 87.75 92 ALA A N 1
ATOM 682 C CA . ALA A 1 92 ? 16.893 -10.894 -0.010 1.00 87.75 92 ALA A CA 1
ATOM 683 C C . ALA A 1 92 ? 16.716 -10.763 -1.532 1.00 87.75 92 ALA A C 1
ATOM 685 O O . ALA A 1 92 ? 17.059 -11.681 -2.275 1.00 87.75 92 ALA A O 1
ATOM 686 N N . ALA A 1 93 ? 16.194 -9.625 -2.003 1.00 92.19 93 ALA A N 1
ATOM 687 C CA . ALA A 1 93 ? 16.079 -9.339 -3.428 1.00 92.19 93 ALA A CA 1
ATOM 688 C C . ALA A 1 93 ? 17.456 -9.224 -4.098 1.00 92.19 93 ALA A C 1
ATOM 690 O O . ALA A 1 93 ? 17.698 -9.909 -5.093 1.00 92.19 93 ALA A O 1
ATOM 691 N N . VAL A 1 94 ? 18.366 -8.423 -3.521 1.00 92.94 94 VAL A N 1
ATOM 692 C CA . VAL A 1 94 ? 19.744 -8.251 -4.008 1.00 92.94 94 VAL A CA 1
ATOM 693 C C . VAL A 1 94 ? 20.423 -9.606 -4.129 1.00 92.94 94 VAL A C 1
ATOM 695 O O . VAL A 1 94 ? 20.869 -9.926 -5.220 1.00 92.94 94 VAL A O 1
ATOM 698 N N . GLU A 1 95 ? 20.413 -10.449 -3.093 1.00 89.06 95 GLU A N 1
ATOM 699 C CA . GLU A 1 95 ? 21.057 -11.776 -3.127 1.00 89.06 95 GLU A CA 1
ATOM 700 C C . GLU A 1 95 ? 20.600 -12.653 -4.307 1.00 89.06 95 GLU A C 1
ATOM 702 O O . GLU A 1 95 ? 21.417 -13.322 -4.948 1.00 89.06 95 GLU A O 1
ATOM 707 N N . ILE A 1 96 ? 19.303 -12.633 -4.632 1.00 90.25 96 ILE A N 1
ATOM 708 C CA . ILE A 1 96 ? 18.774 -13.375 -5.783 1.00 90.25 96 ILE A CA 1
ATOM 709 C C . ILE A 1 96 ? 19.224 -12.724 -7.095 1.00 90.25 96 ILE A C 1
ATOM 711 O O . ILE A 1 96 ? 19.651 -13.439 -8.006 1.00 90.25 96 ILE A O 1
ATOM 715 N N . PHE A 1 97 ? 19.168 -11.392 -7.209 1.00 94.31 97 PHE A N 1
ATOM 716 C CA . PHE A 1 97 ? 19.691 -10.699 -8.387 1.00 94.31 97 PHE A CA 1
ATOM 717 C C . PHE A 1 97 ? 21.177 -11.001 -8.597 1.00 94.31 97 PHE A C 1
ATOM 719 O O . PHE A 1 97 ? 21.565 -11.327 -9.720 1.00 94.31 97 PHE A O 1
ATOM 726 N N . GLU A 1 98 ? 21.986 -11.009 -7.532 1.00 88.62 98 GLU A N 1
ATOM 727 C CA . GLU A 1 98 ? 23.415 -11.308 -7.616 1.00 88.62 98 GLU A CA 1
ATOM 728 C C . GLU A 1 98 ? 23.662 -12.691 -8.224 1.00 88.62 98 GLU A C 1
ATOM 730 O O . GLU A 1 98 ? 24.506 -12.841 -9.114 1.00 88.62 98 GLU A O 1
ATOM 735 N N . ALA A 1 99 ? 22.904 -13.692 -7.770 1.00 90.19 99 ALA A N 1
ATOM 736 C CA . ALA A 1 99 ? 22.991 -15.055 -8.278 1.00 90.19 99 ALA A CA 1
ATOM 737 C C . ALA A 1 99 ? 22.591 -15.145 -9.760 1.00 90.19 99 ALA A C 1
ATOM 739 O O . ALA A 1 99 ? 23.228 -15.866 -10.531 1.00 90.19 99 ALA A O 1
ATOM 740 N N . ILE A 1 100 ? 21.564 -14.399 -10.180 1.00 90.19 100 ILE A N 1
ATOM 741 C CA . ILE A 1 100 ? 21.115 -14.384 -11.576 1.00 90.19 100 ILE A CA 1
ATOM 742 C C . ILE A 1 100 ? 22.140 -13.671 -12.466 1.00 90.19 100 ILE A C 1
ATOM 744 O O . ILE A 1 100 ? 22.500 -14.223 -13.506 1.00 90.19 100 ILE A O 1
ATOM 748 N N . VAL A 1 101 ? 22.656 -12.501 -12.069 1.00 90.88 101 VAL A N 1
ATOM 749 C CA . VAL A 1 101 ? 23.661 -11.755 -12.853 1.00 90.88 101 VAL A CA 1
ATOM 750 C C . VAL A 1 101 ? 24.966 -12.541 -12.988 1.00 90.88 101 VAL A C 1
ATOM 752 O O . VAL A 1 101 ? 25.600 -12.487 -14.039 1.00 90.88 101 VAL A O 1
ATOM 755 N N . MET A 1 102 ? 25.353 -13.320 -11.972 1.00 87.06 102 MET A N 1
ATOM 756 C CA . MET A 1 102 ? 26.550 -14.166 -12.039 1.00 87.06 102 MET A CA 1
ATOM 757 C C . MET A 1 102 ? 26.487 -15.193 -13.182 1.00 87.06 102 MET A C 1
ATOM 759 O O . MET A 1 102 ? 27.516 -15.517 -13.773 1.00 87.06 102 MET A O 1
ATOM 763 N N . ILE A 1 103 ? 25.294 -15.705 -13.495 1.00 90.75 103 ILE A N 1
ATOM 764 C CA . ILE A 1 103 ? 25.085 -16.722 -14.537 1.00 90.75 103 ILE A CA 1
ATOM 765 C C . ILE A 1 103 ? 24.697 -16.073 -15.873 1.00 90.75 103 ILE A C 1
ATOM 767 O O . ILE A 1 103 ? 25.120 -16.535 -16.932 1.00 90.75 103 ILE A O 1
ATOM 771 N N . TYR A 1 104 ? 23.909 -14.998 -15.828 1.00 91.94 104 TYR A N 1
ATOM 772 C CA . TYR A 1 104 ? 23.340 -14.319 -16.992 1.00 91.94 104 TYR A CA 1
ATOM 773 C C . TYR A 1 104 ? 23.690 -12.824 -16.982 1.00 91.94 104 TYR A C 1
ATOM 775 O O . TYR A 1 104 ? 22.803 -11.980 -16.818 1.00 91.94 104 TYR A O 1
ATOM 783 N N . PRO A 1 105 ? 24.973 -12.468 -17.174 1.00 88.44 105 PRO A N 1
ATOM 784 C CA . PRO A 1 105 ? 25.438 -11.095 -17.016 1.00 88.44 105 PRO A CA 1
ATOM 785 C C . PRO A 1 105 ? 24.890 -10.136 -18.074 1.00 88.44 105 PRO A C 1
ATOM 787 O O . PRO A 1 105 ? 24.931 -8.937 -17.850 1.00 88.44 105 PRO A O 1
ATOM 790 N N . ASP A 1 106 ? 24.357 -10.624 -19.195 1.00 88.00 106 ASP A N 1
ATOM 791 C CA . ASP A 1 106 ? 23.907 -9.778 -20.309 1.00 88.00 106 ASP A CA 1
ATOM 792 C C . ASP A 1 106 ? 22.420 -9.379 -20.236 1.00 88.00 106 ASP A C 1
ATOM 794 O O . ASP A 1 106 ? 21.953 -8.565 -21.043 1.00 88.00 106 ASP A O 1
ATOM 798 N N . VAL A 1 107 ? 21.658 -9.923 -19.278 1.00 92.31 107 VAL A N 1
ATOM 799 C CA . VAL A 1 107 ? 20.218 -9.643 -19.158 1.00 92.31 107 VAL A CA 1
ATOM 800 C C . VAL A 1 107 ? 19.993 -8.303 -18.468 1.00 92.31 107 VAL A C 1
ATOM 802 O O . VAL A 1 107 ? 20.096 -8.178 -17.247 1.00 92.31 107 VAL A O 1
ATOM 805 N N . LEU A 1 108 ? 19.618 -7.306 -19.271 1.00 92.69 108 LEU A N 1
ATOM 806 C CA . LEU A 1 108 ? 19.472 -5.917 -18.842 1.00 92.69 108 LEU A CA 1
ATOM 807 C C . LEU A 1 108 ? 18.486 -5.744 -17.678 1.00 92.69 108 LEU A C 1
ATOM 809 O O . LEU A 1 108 ? 18.787 -4.992 -16.754 1.00 92.69 108 LEU A O 1
ATOM 813 N N . LYS A 1 109 ? 17.343 -6.450 -17.685 1.00 94.38 109 LYS A N 1
ATOM 814 C CA . LYS A 1 109 ? 16.353 -6.351 -16.599 1.00 94.38 109 LYS A CA 1
ATOM 815 C C . LYS A 1 109 ? 16.950 -6.634 -15.233 1.00 94.38 109 LYS A C 1
ATOM 817 O O . LYS A 1 109 ? 16.681 -5.908 -14.294 1.00 94.38 109 LYS A O 1
ATOM 822 N N . VAL A 1 110 ? 17.761 -7.683 -15.122 1.00 94.25 110 VAL A N 1
ATOM 823 C CA . VAL A 1 110 ? 18.297 -8.122 -13.828 1.00 94.25 110 VAL A CA 1
ATOM 824 C C . VAL A 1 110 ? 19.242 -7.057 -13.274 1.00 94.25 110 VAL A C 1
ATOM 826 O O . VAL A 1 110 ? 19.108 -6.664 -12.123 1.00 94.25 110 VAL A O 1
ATOM 829 N N . GLN A 1 111 ? 20.121 -6.521 -14.126 1.00 93.69 111 GLN A N 1
ATOM 830 C CA . GLN A 1 111 ? 21.036 -5.430 -13.774 1.00 93.69 111 GLN A CA 1
ATOM 831 C C . GLN A 1 111 ? 20.279 -4.158 -13.358 1.00 93.69 111 GLN A C 1
ATOM 833 O O . GLN A 1 111 ? 20.679 -3.460 -12.430 1.00 93.69 111 GLN A O 1
ATOM 838 N N . TRP A 1 112 ? 19.189 -3.849 -14.067 1.00 95.88 112 TRP A N 1
ATOM 839 C CA . TRP A 1 112 ? 18.346 -2.686 -13.807 1.00 95.88 112 TRP A CA 1
ATOM 840 C C . TRP A 1 112 ? 17.608 -2.786 -12.471 1.00 95.88 112 TRP A C 1
ATOM 842 O O . TRP A 1 112 ? 17.665 -1.858 -11.664 1.00 95.88 112 TRP A O 1
ATOM 852 N N . GLU A 1 113 ? 16.949 -3.918 -12.224 1.00 95.62 113 GLU A N 1
ATOM 853 C CA . GLU A 1 113 ? 16.214 -4.180 -10.983 1.00 95.62 113 GLU A CA 1
ATOM 854 C C . GLU A 1 113 ? 17.163 -4.210 -9.783 1.00 95.62 113 GLU A C 1
ATOM 856 O O . GLU A 1 113 ? 16.874 -3.605 -8.752 1.00 95.62 113 GLU A O 1
ATOM 861 N N . GLU A 1 114 ? 18.340 -4.820 -9.930 1.00 95.56 114 GLU A N 1
ATOM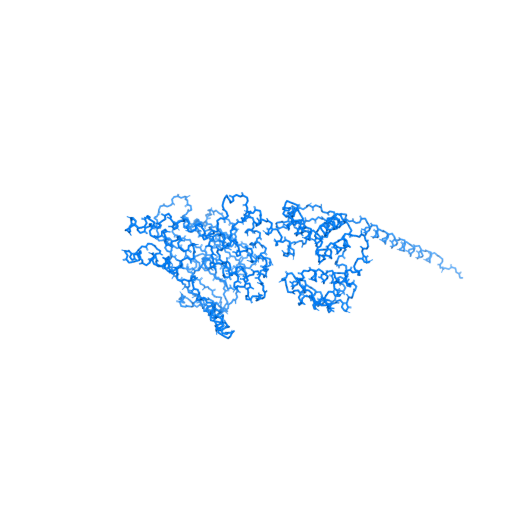 862 C CA . GLU A 1 114 ? 19.364 -4.835 -8.889 1.00 95.56 114 GLU A CA 1
ATOM 863 C C . GLU A 1 114 ? 19.849 -3.425 -8.533 1.00 95.56 114 GLU A C 1
ATOM 865 O O . GLU A 1 114 ? 19.860 -3.048 -7.359 1.00 95.56 114 GLU A O 1
ATOM 870 N N . LEU A 1 115 ? 20.198 -2.614 -9.537 1.00 96.94 115 LEU A N 1
ATOM 871 C CA . LEU A 1 115 ? 20.634 -1.238 -9.310 1.00 96.94 115 LEU A CA 1
ATOM 872 C C . LEU A 1 115 ? 19.536 -0.400 -8.641 1.00 96.94 115 LEU A C 1
ATOM 874 O O . LEU A 1 115 ? 19.819 0.350 -7.706 1.00 96.94 115 LEU A O 1
ATOM 878 N N . ASN A 1 116 ? 18.285 -0.533 -9.088 1.00 96.50 116 ASN A N 1
ATOM 879 C CA . ASN A 1 116 ? 17.162 0.169 -8.470 1.00 96.50 116 ASN A CA 1
ATOM 880 C C . ASN A 1 116 ? 16.930 -0.281 -7.030 1.00 96.50 116 ASN A C 1
ATOM 882 O O . ASN A 1 116 ? 16.730 0.573 -6.172 1.00 96.50 116 ASN A O 1
ATOM 886 N N . THR A 1 117 ? 17.033 -1.580 -6.750 1.00 95.88 117 THR A N 1
ATOM 887 C CA . THR A 1 117 ? 16.931 -2.130 -5.391 1.00 95.88 117 THR A CA 1
ATOM 888 C C . THR A 1 117 ? 17.990 -1.510 -4.479 1.00 95.88 117 THR A C 1
ATOM 890 O O . THR A 1 117 ? 17.663 -0.995 -3.412 1.00 95.88 117 THR A O 1
ATOM 893 N N . LEU A 1 118 ? 19.247 -1.458 -4.932 1.00 96.50 118 LEU A N 1
ATOM 894 C CA . LEU A 1 118 ? 20.346 -0.821 -4.198 1.00 96.50 118 LEU A CA 1
ATOM 895 C C . LEU A 1 118 ? 20.108 0.679 -3.971 1.00 96.50 118 LEU A C 1
ATOM 897 O O . LEU A 1 118 ? 20.491 1.219 -2.934 1.00 96.50 118 LEU A O 1
ATOM 901 N N . PHE A 1 119 ? 19.463 1.369 -4.914 1.00 96.06 119 PHE A N 1
ATOM 902 C CA . PHE A 1 119 ? 19.109 2.773 -4.732 1.00 96.06 119 PHE A CA 1
ATOM 903 C C . PHE A 1 119 ? 17.936 3.017 -3.771 1.00 96.06 119 PHE A C 1
ATOM 905 O O . PHE A 1 119 ? 17.772 4.163 -3.345 1.00 96.06 119 PHE A O 1
ATOM 912 N N . GLU A 1 120 ? 17.092 2.024 -3.484 1.00 92.19 120 GLU A N 1
ATOM 913 C CA . GLU A 1 120 ? 16.002 2.145 -2.501 1.00 92.19 120 GLU A CA 1
ATOM 914 C C . GLU A 1 120 ? 16.467 1.864 -1.060 1.00 92.19 120 GLU A C 1
ATOM 916 O O . GLU A 1 120 ? 15.765 2.207 -0.112 1.00 92.19 120 GLU A O 1
ATOM 921 N N . MET A 1 121 ? 17.653 1.278 -0.870 1.00 90.75 121 MET A N 1
ATOM 922 C CA . MET A 1 121 ? 18.203 1.004 0.458 1.00 90.75 121 MET A CA 1
ATOM 923 C C . MET A 1 121 ? 18.707 2.287 1.139 1.00 90.75 121 MET A C 1
ATOM 925 O O . MET A 1 121 ? 19.591 2.979 0.624 1.00 90.75 121 MET A O 1
ATOM 929 N N . ASP A 1 122 ? 18.201 2.561 2.347 1.00 85.31 122 ASP A N 1
ATOM 930 C CA . ASP A 1 122 ? 18.608 3.715 3.166 1.00 85.31 122 ASP A CA 1
ATOM 931 C C . ASP A 1 122 ? 20.110 3.686 3.505 1.00 85.31 122 ASP A C 1
ATOM 933 O O . ASP A 1 122 ? 20.802 4.705 3.436 1.00 85.31 122 ASP A O 1
ATOM 937 N N . SER A 1 123 ? 20.635 2.503 3.828 1.00 87.44 123 SER A N 1
ATOM 938 C CA . SER A 1 123 ? 22.050 2.264 4.123 1.00 87.44 123 SER A CA 1
ATOM 939 C C . SER A 1 123 ? 22.577 1.103 3.290 1.00 87.44 123 SER A C 1
ATOM 941 O O . SER A 1 123 ? 21.937 0.055 3.229 1.00 87.44 123 SER A O 1
ATOM 943 N N . LEU A 1 124 ? 23.762 1.267 2.699 1.00 91.50 124 LEU A N 1
ATOM 944 C CA . LEU A 1 124 ? 24.465 0.201 1.984 1.00 91.50 124 LEU A CA 1
ATOM 945 C C . LEU A 1 124 ? 25.677 -0.256 2.790 1.00 91.50 124 LEU A C 1
ATOM 947 O O . LEU A 1 124 ? 26.336 0.564 3.429 1.00 91.50 124 LEU A O 1
ATOM 951 N N . SER A 1 125 ? 25.990 -1.550 2.721 1.00 92.94 125 SER A N 1
ATOM 952 C CA . SER A 1 125 ? 27.310 -2.035 3.123 1.00 92.94 125 SER A CA 1
ATOM 953 C C . SER A 1 125 ? 28.375 -1.576 2.119 1.00 92.94 125 SER A C 1
ATOM 955 O O . SER A 1 125 ? 28.050 -1.282 0.968 1.00 92.94 125 SER A O 1
ATOM 957 N N . ASP A 1 126 ? 29.654 -1.584 2.505 1.00 93.00 126 ASP A N 1
ATOM 958 C CA . ASP A 1 126 ? 30.761 -1.249 1.590 1.00 93.00 126 ASP A CA 1
ATOM 959 C C . ASP A 1 126 ? 30.718 -2.087 0.298 1.00 93.00 126 ASP A C 1
ATOM 961 O O . ASP A 1 126 ? 31.002 -1.598 -0.798 1.00 93.00 126 ASP A O 1
ATOM 965 N N . ARG A 1 127 ? 30.315 -3.360 0.423 1.00 91.44 127 ARG A N 1
ATOM 966 C CA . ARG A 1 127 ? 30.133 -4.282 -0.702 1.00 91.44 127 ARG A CA 1
ATOM 967 C C . ARG A 1 127 ? 29.010 -3.813 -1.623 1.00 91.44 127 ARG A C 1
ATOM 969 O O . ARG A 1 127 ? 29.210 -3.740 -2.834 1.00 91.44 127 ARG A O 1
ATOM 976 N N . ASP A 1 128 ? 27.847 -3.505 -1.060 1.00 92.00 128 ASP A N 1
ATOM 977 C CA . ASP A 1 128 ? 26.665 -3.128 -1.837 1.00 92.00 128 ASP A CA 1
ATOM 978 C C . ASP A 1 128 ? 26.838 -1.732 -2.460 1.00 92.00 128 ASP A C 1
ATOM 980 O O . ASP A 1 128 ? 26.387 -1.484 -3.577 1.00 92.00 128 ASP A O 1
ATOM 984 N N . GLU A 1 129 ? 27.569 -0.829 -1.797 1.00 94.81 129 GLU A N 1
ATOM 985 C CA . GLU A 1 129 ? 27.943 0.471 -2.356 1.00 94.81 129 GLU A CA 1
ATOM 986 C C . GLU A 1 129 ? 28.905 0.328 -3.541 1.00 94.81 129 GLU A C 1
ATOM 988 O O . GLU A 1 129 ? 28.695 0.955 -4.586 1.00 94.81 129 GLU A O 1
ATOM 993 N N . PHE A 1 130 ? 29.940 -0.508 -3.407 1.00 93.56 130 PHE A N 1
ATOM 994 C CA . PHE A 1 130 ? 30.850 -0.817 -4.510 1.00 93.56 130 PHE A CA 1
ATOM 995 C C . PHE A 1 130 ? 30.086 -1.406 -5.700 1.00 93.56 130 PHE A C 1
ATOM 997 O O . PHE A 1 130 ? 30.269 -0.978 -6.842 1.00 93.56 130 PHE A O 1
ATOM 1004 N N . ARG A 1 131 ? 29.178 -2.341 -5.420 1.00 92.75 131 ARG A N 1
ATOM 1005 C CA . ARG A 1 131 ? 28.346 -3.006 -6.420 1.00 92.75 131 ARG A CA 1
ATOM 1006 C C . ARG A 1 131 ? 27.392 -2.044 -7.130 1.00 92.75 131 ARG A C 1
ATOM 1008 O O . ARG A 1 131 ? 27.335 -2.037 -8.358 1.00 92.75 131 ARG A O 1
ATOM 1015 N N . MET A 1 132 ? 26.714 -1.171 -6.385 1.00 96.56 132 MET A N 1
ATOM 1016 C CA . MET A 1 132 ? 25.864 -0.110 -6.937 1.00 96.56 132 MET A CA 1
ATOM 1017 C C . MET A 1 132 ? 26.655 0.786 -7.899 1.00 96.56 132 MET A C 1
ATOM 1019 O O . MET A 1 132 ? 26.197 1.043 -9.011 1.00 96.56 132 MET A O 1
ATOM 1023 N N . LYS A 1 133 ? 27.853 1.238 -7.498 1.00 95.69 133 LYS A N 1
ATOM 1024 C CA . LYS A 1 133 ? 28.730 2.068 -8.344 1.00 95.69 133 LYS A CA 1
ATOM 1025 C C . LYS A 1 133 ? 29.145 1.335 -9.620 1.00 95.69 133 LYS A C 1
ATOM 1027 O O . LYS A 1 133 ? 29.048 1.904 -10.700 1.00 95.69 133 LYS A O 1
ATOM 1032 N N . GLN A 1 134 ? 29.520 0.061 -9.514 1.00 93.44 134 GLN A N 1
ATOM 1033 C CA . GLN A 1 134 ? 29.899 -0.755 -10.667 1.00 93.44 134 GLN A CA 1
ATOM 1034 C C . GLN A 1 134 ? 28.764 -0.875 -11.698 1.00 93.44 134 GLN A C 1
ATOM 1036 O O . GLN A 1 134 ? 28.998 -0.686 -12.893 1.00 93.44 134 GLN A O 1
ATOM 1041 N N . PHE A 1 135 ? 27.537 -1.174 -11.257 1.00 94.00 135 PHE A N 1
ATOM 1042 C CA . PHE A 1 135 ? 26.385 -1.251 -12.162 1.00 94.00 135 PHE A CA 1
ATOM 1043 C C . PHE A 1 135 ? 26.000 0.107 -12.736 1.00 94.00 135 PHE A C 1
ATOM 1045 O O . PHE A 1 135 ? 25.682 0.187 -13.923 1.00 94.00 135 PHE A O 1
ATOM 1052 N N . ALA A 1 136 ? 26.050 1.164 -11.922 1.00 96.25 136 ALA A N 1
ATOM 1053 C CA . ALA A 1 136 ? 25.799 2.523 -12.380 1.00 96.25 136 ALA A CA 1
ATOM 1054 C C . ALA A 1 136 ? 26.762 2.910 -13.512 1.00 96.25 136 ALA A C 1
ATOM 1056 O O . ALA A 1 136 ? 26.298 3.290 -14.587 1.00 96.25 136 ALA A O 1
ATOM 1057 N N . ASP A 1 137 ? 28.069 2.716 -13.320 1.00 95.44 137 ASP A N 1
ATOM 1058 C CA . ASP A 1 137 ? 29.093 3.014 -14.326 1.00 95.44 137 ASP A CA 1
ATOM 1059 C C . ASP A 1 137 ? 28.900 2.167 -15.592 1.00 95.44 137 ASP A C 1
ATOM 1061 O O . ASP A 1 137 ? 28.980 2.671 -16.715 1.00 95.44 137 ASP A O 1
ATOM 1065 N N . MET A 1 138 ? 28.621 0.870 -15.438 1.00 94.38 138 MET A N 1
ATOM 1066 C CA . MET A 1 138 ? 28.387 -0.033 -16.566 1.00 94.38 138 MET A CA 1
ATOM 1067 C C . MET A 1 138 ? 27.176 0.409 -17.399 1.00 94.38 138 MET A C 1
ATOM 1069 O O . MET A 1 138 ? 27.287 0.538 -18.622 1.00 94.38 138 MET A O 1
ATOM 1073 N N . LEU A 1 139 ? 26.041 0.700 -16.757 1.00 94.31 139 LEU A N 1
ATOM 1074 C CA . LEU A 1 139 ? 24.820 1.116 -17.448 1.00 94.31 139 LEU A CA 1
ATOM 1075 C C . LEU A 1 139 ? 24.944 2.524 -18.042 1.00 94.31 139 LEU A C 1
ATOM 1077 O O . LEU A 1 139 ? 24.462 2.753 -19.151 1.00 94.31 139 LEU A O 1
ATOM 1081 N N . GLN A 1 140 ? 25.633 3.452 -17.377 1.00 95.12 140 GLN A N 1
ATOM 1082 C CA . GLN A 1 140 ? 25.920 4.778 -17.935 1.00 95.12 140 GLN A CA 1
ATOM 1083 C C . GLN A 1 140 ? 26.796 4.693 -19.189 1.00 95.12 140 GLN A C 1
ATOM 1085 O O . GLN A 1 140 ? 26.504 5.361 -20.181 1.00 95.12 140 GLN A O 1
ATOM 1090 N N . ASN A 1 141 ? 27.820 3.835 -19.183 1.00 93.75 141 ASN A N 1
ATOM 1091 C CA . ASN A 1 141 ? 28.676 3.607 -20.350 1.00 93.75 141 ASN A CA 1
ATOM 1092 C C . ASN A 1 141 ? 27.944 2.877 -21.485 1.00 93.75 141 ASN A C 1
ATOM 1094 O O . ASN A 1 141 ? 28.201 3.145 -22.659 1.00 93.75 141 ASN A O 1
ATOM 1098 N N . ARG A 1 142 ? 27.013 1.975 -21.156 1.00 93.81 142 ARG A N 1
ATOM 1099 C CA . ARG A 1 142 ? 26.160 1.295 -22.142 1.00 93.81 142 ARG A CA 1
ATOM 1100 C C . ARG A 1 142 ? 25.153 2.250 -22.787 1.00 93.81 142 ARG A C 1
ATOM 1102 O O . ARG A 1 142 ? 24.896 2.138 -23.982 1.00 93.81 142 ARG A O 1
ATOM 1109 N N . PHE A 1 143 ? 24.601 3.184 -22.014 1.00 93.75 143 PHE A N 1
ATOM 1110 C CA . PHE A 1 143 ? 23.527 4.087 -22.433 1.00 93.75 143 PHE A CA 1
ATOM 1111 C C . PHE A 1 143 ? 23.939 5.566 -22.361 1.00 93.75 143 PHE A C 1
ATOM 1113 O O . PHE A 1 143 ? 23.217 6.405 -21.814 1.00 93.75 143 PHE A O 1
ATOM 1120 N N . LEU A 1 144 ? 25.097 5.902 -22.936 1.00 92.44 144 LEU A N 1
ATOM 1121 C CA . LEU A 1 144 ? 25.654 7.259 -22.921 1.00 92.44 144 LEU A CA 1
ATOM 1122 C C . LEU A 1 144 ? 24.652 8.307 -23.427 1.00 92.44 144 LEU A C 1
ATOM 1124 O O . LEU A 1 144 ? 24.063 8.166 -24.496 1.00 92.44 144 LEU A O 1
ATOM 1128 N N . ASN A 1 145 ? 24.507 9.404 -22.676 1.00 89.75 145 ASN A N 1
ATOM 1129 C CA . ASN A 1 145 ? 23.627 10.538 -22.996 1.00 89.75 145 ASN A CA 1
ATOM 1130 C C . ASN A 1 145 ? 22.128 10.206 -23.158 1.00 89.75 145 ASN A C 1
ATOM 1132 O O . ASN A 1 145 ? 21.385 11.040 -23.692 1.00 89.75 145 ASN A O 1
ATOM 1136 N N . THR A 1 146 ? 21.673 9.050 -22.674 1.00 95.00 146 THR A N 1
ATOM 1137 C CA . THR A 1 146 ? 20.254 8.660 -22.702 1.00 95.00 146 THR A CA 1
ATOM 1138 C C . THR A 1 146 ? 19.495 9.076 -21.441 1.00 95.00 146 THR A C 1
ATOM 1140 O O . THR A 1 146 ? 20.106 9.492 -20.450 1.00 95.00 146 THR A O 1
ATOM 1143 N N . GLY A 1 147 ? 18.168 8.920 -21.432 1.00 94.94 147 GLY A N 1
ATOM 1144 C CA . GLY A 1 147 ? 17.358 9.090 -20.225 1.00 94.94 147 GLY A CA 1
ATOM 1145 C C . GLY A 1 147 ? 17.750 8.140 -19.088 1.00 94.94 147 GLY A C 1
ATOM 1146 O O . GLY A 1 147 ? 17.748 8.555 -17.932 1.00 94.94 147 GLY A O 1
ATOM 1147 N N . VAL A 1 148 ? 18.201 6.918 -19.396 1.00 96.50 148 VAL A N 1
ATOM 1148 C CA . VAL A 1 148 ? 18.712 5.961 -18.395 1.00 96.50 148 VAL A CA 1
ATOM 1149 C C . VAL A 1 148 ? 19.964 6.489 -17.698 1.00 96.50 148 VAL A C 1
ATOM 1151 O O . VAL A 1 148 ? 20.030 6.476 -16.470 1.00 96.50 148 VAL A O 1
ATOM 1154 N N . ALA A 1 149 ? 20.935 7.015 -18.449 1.00 97.31 149 ALA A N 1
ATOM 1155 C CA . ALA A 1 149 ? 22.135 7.592 -17.844 1.00 97.31 149 ALA A CA 1
ATOM 1156 C C . ALA A 1 149 ? 21.787 8.781 -16.936 1.00 97.31 149 ALA A C 1
ATOM 1158 O O . ALA A 1 149 ? 22.264 8.844 -15.805 1.00 97.31 149 ALA A O 1
ATOM 1159 N N . ARG A 1 150 ? 20.892 9.675 -17.382 1.00 98.31 150 ARG A N 1
ATOM 1160 C CA . ARG A 1 150 ? 20.441 10.833 -16.586 1.00 98.31 150 ARG A CA 1
ATOM 1161 C C . ARG A 1 150 ? 19.665 10.433 -15.336 1.00 98.31 150 ARG A C 1
ATOM 1163 O O . ARG A 1 150 ? 19.828 11.063 -14.295 1.00 98.31 150 ARG A O 1
ATOM 1170 N N . TYR A 1 151 ? 18.874 9.367 -15.413 1.00 98.44 151 TYR A N 1
ATOM 1171 C CA . TYR A 1 151 ? 18.213 8.785 -14.250 1.00 98.44 151 TYR A CA 1
ATOM 1172 C C . TYR A 1 151 ? 19.235 8.298 -13.215 1.00 98.44 151 TYR A C 1
ATOM 1174 O O . TYR A 1 151 ? 19.145 8.663 -12.045 1.00 98.44 151 TYR A O 1
ATOM 1182 N N . ILE A 1 152 ? 20.250 7.541 -13.641 1.00 98.38 152 ILE A N 1
ATOM 1183 C CA . ILE A 1 152 ? 21.304 7.042 -12.746 1.00 98.38 152 ILE A CA 1
ATOM 1184 C C . ILE A 1 152 ? 22.101 8.209 -12.143 1.00 98.38 152 ILE A C 1
ATOM 1186 O O . ILE A 1 152 ? 22.304 8.246 -10.930 1.00 98.38 152 ILE A O 1
ATOM 1190 N N . GLU A 1 153 ? 22.499 9.197 -12.957 1.00 98.06 153 GLU A N 1
ATOM 1191 C CA . GLU A 1 153 ? 23.172 10.416 -12.477 1.00 98.06 153 GLU A CA 1
ATOM 1192 C C . GLU A 1 153 ? 22.319 11.138 -11.422 1.00 98.06 153 GLU A C 1
ATOM 1194 O O . GLU A 1 153 ? 22.839 11.584 -10.401 1.00 98.06 153 GLU A O 1
ATOM 1199 N N . SER A 1 154 ? 21.003 11.209 -11.638 1.00 98.38 154 SER A N 1
ATOM 1200 C CA . SER A 1 154 ? 20.059 11.798 -10.692 1.00 98.38 154 SER A CA 1
ATOM 1201 C C . SER A 1 154 ? 20.012 11.043 -9.358 1.00 98.38 154 SER A C 1
ATOM 1203 O O . SER A 1 154 ? 20.134 11.664 -8.298 1.00 98.38 154 SER A O 1
ATOM 1205 N N . ARG A 1 155 ? 19.887 9.707 -9.390 1.00 98.06 155 ARG A N 1
ATOM 1206 C CA . ARG A 1 155 ? 19.886 8.860 -8.182 1.00 98.06 155 ARG A CA 1
ATOM 1207 C C . ARG A 1 155 ? 21.195 9.009 -7.404 1.00 98.06 155 ARG A C 1
ATOM 1209 O O . ARG A 1 155 ? 21.166 9.182 -6.187 1.00 98.06 155 ARG A O 1
ATOM 1216 N N . LEU A 1 156 ? 22.337 9.015 -8.094 1.00 96.69 156 LEU A N 1
ATOM 1217 C CA . LEU A 1 156 ? 23.651 9.216 -7.474 1.00 96.69 156 LEU A CA 1
ATOM 1218 C C . LEU A 1 156 ? 23.799 10.617 -6.866 1.00 96.69 156 LEU A C 1
ATOM 1220 O O . LEU A 1 156 ? 24.243 10.735 -5.725 1.00 96.69 156 LEU A O 1
ATOM 1224 N N . ALA A 1 157 ? 23.383 11.670 -7.578 1.00 97.12 157 ALA A N 1
ATOM 1225 C CA . ALA A 1 157 ? 23.411 13.042 -7.069 1.00 97.12 157 ALA A CA 1
ATOM 1226 C C . ALA A 1 157 ? 22.574 13.195 -5.788 1.00 97.12 157 ALA A C 1
ATOM 1228 O O . ALA A 1 157 ? 22.995 13.877 -4.852 1.00 97.12 157 ALA A O 1
ATOM 1229 N N . TYR A 1 158 ? 21.428 12.513 -5.709 1.00 95.94 158 TYR A N 1
ATOM 1230 C CA . TYR A 1 158 ? 20.604 12.495 -4.502 1.00 95.94 158 TYR A CA 1
ATOM 1231 C C . TYR A 1 158 ? 21.308 11.823 -3.322 1.00 95.94 158 TYR A C 1
ATOM 1233 O O . TYR A 1 158 ? 21.309 12.374 -2.224 1.00 95.94 158 TYR A O 1
ATOM 1241 N N . ARG A 1 159 ? 21.976 10.681 -3.544 1.00 93.25 159 ARG A N 1
ATOM 1242 C CA . ARG A 1 159 ? 22.769 10.009 -2.495 1.00 93.25 159 ARG A CA 1
ATOM 1243 C C . ARG A 1 159 ? 23.990 10.819 -2.050 1.00 93.25 159 ARG A C 1
ATOM 1245 O O . ARG A 1 159 ? 24.449 10.654 -0.928 1.00 93.25 159 ARG A O 1
ATOM 1252 N N . MET A 1 160 ? 24.482 11.728 -2.892 1.00 93.94 160 MET A N 1
ATOM 1253 C CA . MET A 1 160 ? 25.500 12.727 -2.536 1.00 93.94 160 MET A CA 1
ATOM 1254 C C . MET A 1 160 ? 24.913 13.973 -1.847 1.00 93.94 160 MET A C 1
ATOM 1256 O O . MET A 1 160 ? 25.604 14.984 -1.716 1.00 93.94 160 MET A O 1
ATOM 1260 N N . SER A 1 161 ? 23.647 13.930 -1.421 1.00 94.50 161 SER A N 1
ATOM 1261 C CA . SER A 1 161 ? 22.936 15.040 -0.776 1.00 94.50 161 SER A CA 1
ATOM 1262 C C . SER A 1 161 ? 22.855 16.307 -1.638 1.00 94.50 161 SER A C 1
ATOM 1264 O O . SER A 1 161 ? 22.857 17.421 -1.116 1.00 94.50 161 SER A O 1
ATOM 1266 N N . ASN A 1 162 ? 22.754 16.151 -2.965 1.00 95.88 162 ASN A N 1
ATOM 1267 C CA . ASN A 1 162 ? 22.543 17.248 -3.913 1.00 95.88 162 ASN A CA 1
ATOM 1268 C C . ASN A 1 162 ? 21.152 17.146 -4.584 1.00 95.88 162 ASN A C 1
ATOM 1270 O O . ASN A 1 162 ? 21.050 16.753 -5.752 1.00 95.88 162 ASN A O 1
ATOM 1274 N N . PRO A 1 163 ? 20.064 17.485 -3.861 1.00 92.81 163 PRO A N 1
ATOM 1275 C CA . PRO A 1 163 ? 18.693 17.294 -4.340 1.00 92.81 163 PRO A CA 1
ATOM 1276 C C . PRO A 1 163 ? 18.353 18.172 -5.551 1.00 92.81 163 PRO A C 1
ATOM 1278 O O . PRO A 1 163 ? 17.638 17.725 -6.444 1.00 92.81 163 PRO A O 1
ATOM 1281 N N . THR A 1 164 ? 18.916 19.381 -5.641 1.00 94.50 164 THR A N 1
ATOM 1282 C CA . THR A 1 164 ? 18.683 20.292 -6.772 1.00 94.50 164 THR A CA 1
ATOM 1283 C C . THR A 1 164 ? 19.219 19.712 -8.078 1.00 94.50 164 THR A C 1
ATOM 1285 O O . THR A 1 164 ? 18.520 19.701 -9.092 1.00 94.50 164 THR A O 1
ATOM 1288 N N . LEU A 1 165 ? 20.455 19.199 -8.061 1.00 97.25 165 LEU A N 1
ATOM 1289 C CA . LEU A 1 165 ? 21.036 18.545 -9.232 1.00 97.25 165 LEU A CA 1
ATOM 1290 C C . LEU A 1 165 ? 20.282 17.253 -9.561 1.00 97.25 165 LEU A C 1
ATOM 1292 O O . LEU A 1 165 ? 19.989 17.003 -10.729 1.00 97.25 165 LEU A O 1
ATOM 1296 N N . ALA A 1 166 ? 19.924 16.463 -8.542 1.00 97.81 166 ALA A N 1
ATOM 1297 C CA . ALA A 1 166 ? 19.127 15.258 -8.729 1.00 97.81 166 ALA A CA 1
ATOM 1298 C C . ALA A 1 166 ? 17.820 15.571 -9.468 1.00 97.81 166 ALA A C 1
ATOM 1300 O O . ALA A 1 166 ? 17.522 14.936 -10.478 1.00 97.81 166 ALA A O 1
ATOM 1301 N N . GLN A 1 167 ? 17.079 16.592 -9.046 1.00 96.81 167 GLN A N 1
ATOM 1302 C CA . GLN A 1 167 ? 15.833 16.973 -9.702 1.00 96.81 167 GLN A CA 1
ATOM 1303 C C . GLN A 1 167 ? 16.037 17.394 -11.161 1.00 96.81 167 GLN A C 1
ATOM 1305 O O . GLN A 1 167 ? 15.311 16.923 -12.036 1.00 96.81 167 GLN A O 1
ATOM 1310 N N . GLN A 1 168 ? 17.025 18.248 -11.440 1.00 97.50 168 GLN A N 1
ATOM 1311 C CA . GLN A 1 168 ? 17.323 18.679 -12.810 1.00 97.50 168 GLN A CA 1
ATOM 1312 C C . GLN A 1 168 ? 17.636 17.481 -13.711 1.00 97.50 168 GLN A C 1
ATOM 1314 O O . GLN A 1 168 ? 17.109 17.374 -14.815 1.00 97.50 168 GLN A O 1
ATOM 1319 N N . LEU A 1 169 ? 18.442 16.541 -13.221 1.00 98.38 169 LEU A N 1
ATOM 1320 C CA . LEU A 1 169 ? 18.788 15.328 -13.954 1.00 98.38 169 LEU A CA 1
ATOM 1321 C C . LEU A 1 169 ? 17.593 14.381 -14.123 1.00 98.38 169 LEU A C 1
ATOM 1323 O O . LEU A 1 169 ? 17.437 13.805 -15.196 1.00 98.38 169 LEU A O 1
ATOM 1327 N N . ALA A 1 170 ? 16.721 14.258 -13.117 1.00 98.31 170 ALA A N 1
ATOM 1328 C CA . ALA A 1 170 ? 15.491 13.467 -13.207 1.00 98.31 170 ALA A CA 1
ATOM 1329 C C . ALA A 1 170 ? 14.528 14.042 -14.255 1.00 98.31 170 ALA A C 1
ATOM 1331 O O . ALA A 1 170 ? 13.938 13.293 -15.031 1.00 98.31 170 ALA A O 1
ATOM 1332 N N . GLN A 1 171 ? 14.416 15.370 -14.325 1.00 98.06 171 GLN A N 1
ATOM 1333 C CA . GLN A 1 171 ? 13.629 16.058 -15.344 1.00 98.06 171 GLN A CA 1
ATOM 1334 C C . GLN A 1 171 ? 14.163 15.751 -16.751 1.00 98.06 171 GLN A C 1
ATOM 1336 O O . GLN A 1 171 ? 13.408 15.320 -17.621 1.00 98.06 171 GLN A O 1
ATOM 1341 N N . VAL A 1 172 ? 15.479 15.874 -16.958 1.00 97.62 172 VAL A N 1
ATOM 1342 C CA . VAL A 1 172 ? 16.115 15.535 -18.244 1.00 97.62 172 VAL A CA 1
ATOM 1343 C C . VAL A 1 172 ? 15.962 14.042 -18.570 1.00 97.62 172 VAL A C 1
ATOM 1345 O O . VAL A 1 172 ? 15.786 13.681 -19.735 1.00 97.62 172 VAL A O 1
ATOM 1348 N N . ALA A 1 173 ? 16.002 13.162 -17.565 1.00 98.00 173 ALA A N 1
ATOM 1349 C CA . ALA A 1 173 ? 15.781 11.730 -17.747 1.00 98.00 173 ALA A CA 1
ATOM 1350 C C . ALA A 1 173 ? 14.385 11.442 -18.309 1.00 98.00 173 ALA A C 1
ATOM 1352 O O . ALA A 1 173 ? 14.257 10.713 -19.290 1.00 98.00 173 ALA A O 1
ATOM 1353 N N . VAL A 1 174 ? 13.358 12.069 -17.734 1.00 97.56 174 VAL A N 1
ATOM 1354 C CA . VAL A 1 174 ? 11.964 11.949 -18.175 1.00 97.56 174 VAL A CA 1
ATOM 1355 C C . VAL A 1 174 ? 11.730 12.579 -19.553 1.00 97.56 174 VAL A C 1
ATOM 1357 O O . VAL A 1 174 ? 10.927 12.069 -20.331 1.00 97.56 174 VAL A O 1
ATOM 1360 N N . GLU A 1 175 ? 12.434 13.656 -19.898 1.00 95.25 175 GLU A N 1
ATOM 1361 C CA . GLU A 1 175 ? 12.357 14.263 -21.235 1.00 95.25 175 GLU A CA 1
ATOM 1362 C C . GLU A 1 175 ? 12.952 13.363 -22.326 1.00 95.25 175 GLU A C 1
ATOM 1364 O O . GLU A 1 175 ? 12.417 13.289 -23.433 1.00 95.25 175 GLU A O 1
ATOM 1369 N N . LYS A 1 176 ? 14.049 12.665 -22.014 1.00 94.69 176 LYS A N 1
ATOM 1370 C CA . LYS A 1 176 ? 14.746 11.762 -22.940 1.00 94.69 176 LYS A CA 1
ATOM 1371 C C . LYS A 1 176 ? 14.089 10.386 -23.053 1.00 94.69 176 LYS A C 1
ATOM 1373 O O . LYS A 1 176 ? 13.906 9.897 -24.169 1.00 94.69 176 LYS A O 1
ATOM 1378 N N . ALA A 1 177 ? 13.666 9.827 -21.919 1.00 95.44 177 ALA A N 1
ATOM 1379 C CA . ALA A 1 177 ? 13.004 8.531 -21.792 1.00 95.44 177 ALA A CA 1
ATOM 1380 C C . ALA A 1 177 ? 11.598 8.685 -21.174 1.00 95.44 177 ALA A C 1
ATOM 1382 O O . ALA A 1 177 ? 11.371 8.268 -20.036 1.00 95.44 177 ALA A O 1
ATOM 1383 N N . PRO A 1 178 ? 10.603 9.259 -21.881 1.00 94.94 178 PRO A N 1
ATOM 1384 C CA . PRO A 1 178 ? 9.315 9.567 -21.266 1.00 94.94 178 PRO A CA 1
ATOM 1385 C C . PRO A 1 178 ? 8.482 8.330 -20.908 1.00 94.94 178 PRO A C 1
ATOM 1387 O O . PRO A 1 178 ? 7.540 8.472 -20.124 1.00 94.94 178 PRO A O 1
ATOM 1390 N N . ALA A 1 179 ? 8.818 7.152 -21.450 1.00 94.69 179 ALA A N 1
ATOM 1391 C CA . ALA A 1 179 ? 8.216 5.864 -21.105 1.00 94.69 179 ALA A CA 1
ATOM 1392 C C . ALA A 1 179 ? 8.985 5.084 -20.019 1.00 94.69 179 ALA A C 1
ATOM 1394 O O . ALA A 1 179 ? 8.527 4.019 -19.605 1.00 94.69 179 ALA A O 1
ATOM 1395 N N . LEU A 1 180 ? 10.117 5.597 -19.523 1.00 95.88 180 LEU A N 1
ATOM 1396 C CA . LEU A 1 180 ? 10.847 4.991 -18.412 1.00 95.88 180 LEU A CA 1
ATOM 1397 C C . LEU A 1 180 ? 10.115 5.272 -17.097 1.00 95.88 180 LEU A C 1
ATOM 1399 O O . LEU A 1 180 ? 10.286 6.329 -16.485 1.00 95.88 180 LEU A O 1
ATOM 1403 N N . TYR A 1 181 ? 9.281 4.328 -16.662 1.00 95.38 181 TYR A N 1
ATOM 1404 C CA . TYR A 1 181 ? 8.428 4.544 -15.494 1.00 95.38 181 TYR A CA 1
ATOM 1405 C C . TYR A 1 181 ? 9.234 4.740 -14.197 1.00 95.38 181 TYR A C 1
ATOM 1407 O O . TYR A 1 181 ? 8.820 5.548 -13.375 1.00 95.38 181 TYR A O 1
ATOM 1415 N N . ASP A 1 182 ? 10.405 4.112 -14.020 1.00 96.56 182 ASP A N 1
ATOM 1416 C CA . ASP A 1 182 ? 11.258 4.349 -12.839 1.00 96.56 182 ASP A CA 1
ATOM 1417 C C . ASP A 1 182 ? 11.751 5.804 -12.759 1.00 96.56 182 ASP A C 1
ATOM 1419 O O . ASP A 1 182 ? 11.799 6.389 -11.677 1.00 96.56 182 ASP A O 1
ATOM 1423 N N . ALA A 1 183 ? 12.049 6.439 -13.901 1.00 97.75 183 ALA A N 1
ATOM 1424 C CA . ALA A 1 183 ? 12.413 7.856 -13.936 1.00 97.75 183 ALA A CA 1
ATOM 1425 C C . ALA A 1 183 ? 11.217 8.760 -13.610 1.00 97.75 183 ALA A C 1
ATOM 1427 O O . ALA A 1 183 ? 11.378 9.748 -12.892 1.00 97.75 183 ALA A O 1
ATOM 1428 N N . ARG A 1 184 ? 10.015 8.389 -14.072 1.00 97.75 184 ARG A N 1
ATOM 1429 C CA . AR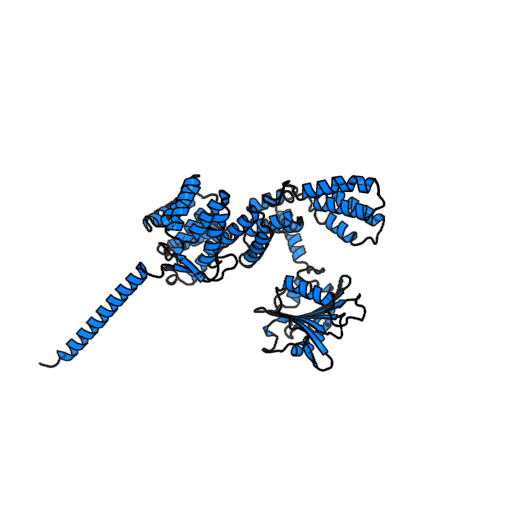G A 1 184 ? 8.753 9.060 -13.714 1.00 97.75 184 ARG A CA 1
ATOM 1430 C C . ARG A 1 184 ? 8.473 8.953 -12.213 1.00 97.75 184 ARG A C 1
ATOM 1432 O O . ARG A 1 184 ? 8.198 9.966 -11.577 1.00 97.75 184 ARG A O 1
ATOM 1439 N N . LEU A 1 185 ? 8.598 7.755 -11.636 1.00 97.06 185 LEU A N 1
ATOM 1440 C CA . LEU A 1 185 ? 8.457 7.512 -10.194 1.00 97.06 185 LEU A CA 1
ATOM 1441 C C . LEU A 1 185 ? 9.442 8.351 -9.392 1.00 97.06 185 LEU A C 1
ATOM 1443 O O . LEU A 1 185 ? 9.071 9.016 -8.426 1.00 97.06 185 LEU A O 1
ATOM 1447 N N . TRP A 1 186 ? 10.701 8.341 -9.813 1.00 97.81 186 TRP A N 1
ATOM 1448 C CA . TRP A 1 186 ? 11.752 9.074 -9.136 1.00 97.81 186 TRP A CA 1
ATOM 1449 C C . TRP A 1 186 ? 11.533 10.587 -9.182 1.00 97.81 186 TRP A C 1
ATOM 1451 O O . TRP A 1 186 ? 11.599 1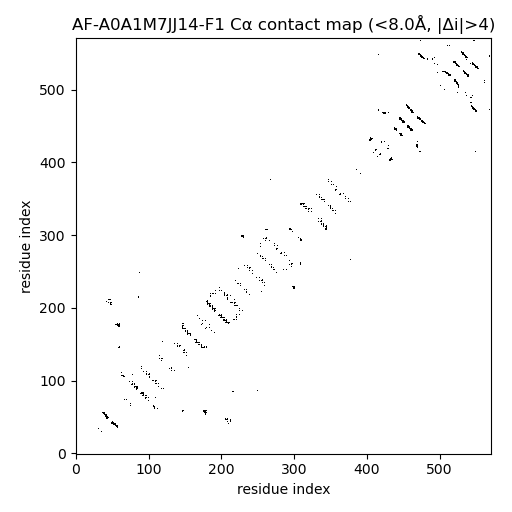1.251 -8.146 1.00 97.81 186 TRP A O 1
ATOM 1461 N N . LEU A 1 187 ? 11.184 11.134 -10.349 1.00 98.31 187 LEU A N 1
ATOM 1462 C CA . LEU A 1 187 ? 10.836 12.546 -10.474 1.00 98.31 187 LEU A CA 1
ATOM 1463 C C . LEU A 1 187 ? 9.603 12.895 -9.626 1.00 98.31 187 LEU A C 1
ATOM 1465 O O . LEU A 1 187 ? 9.612 13.914 -8.937 1.00 98.31 187 LEU A O 1
ATOM 1469 N N . ALA A 1 188 ? 8.576 12.040 -9.614 1.00 97.69 188 ALA A N 1
ATOM 1470 C CA . ALA A 1 188 ? 7.393 12.229 -8.777 1.00 97.69 188 ALA A CA 1
ATOM 1471 C C . ALA A 1 188 ? 7.755 12.300 -7.284 1.00 97.69 188 ALA A C 1
ATOM 1473 O O . ALA A 1 188 ? 7.268 13.185 -6.579 1.00 97.69 188 ALA A O 1
ATOM 1474 N N . ARG A 1 189 ? 8.657 11.427 -6.813 1.00 96.44 189 ARG A N 1
ATOM 1475 C CA . ARG A 1 189 ? 9.162 11.425 -5.431 1.00 96.44 189 ARG A CA 1
ATOM 1476 C C . ARG A 1 189 ? 9.907 12.718 -5.091 1.00 96.44 189 ARG A C 1
ATOM 1478 O O . ARG A 1 189 ? 9.639 13.306 -4.045 1.00 96.44 189 ARG A O 1
ATOM 1485 N N . LEU A 1 190 ? 10.801 13.182 -5.964 1.00 96.88 190 LEU A N 1
ATOM 1486 C CA . LEU A 1 190 ? 11.529 14.441 -5.761 1.00 96.88 190 LEU A CA 1
ATOM 1487 C C . LEU A 1 190 ? 10.583 15.649 -5.725 1.00 96.88 190 LEU A C 1
ATOM 1489 O O . LEU A 1 190 ? 10.664 16.484 -4.827 1.00 96.88 190 LEU A O 1
ATOM 1493 N N . LEU A 1 191 ? 9.632 15.714 -6.658 1.00 96.12 191 LEU A N 1
ATOM 1494 C CA . LEU A 1 191 ? 8.628 16.779 -6.707 1.00 96.12 191 LEU A CA 1
ATOM 1495 C C . LEU A 1 191 ? 7.728 16.785 -5.465 1.00 96.12 191 LEU A C 1
ATOM 1497 O O . LEU A 1 191 ? 7.367 17.855 -4.977 1.00 96.12 191 LEU A O 1
ATOM 1501 N N . LEU A 1 192 ? 7.378 15.607 -4.945 1.00 94.31 192 LEU A N 1
ATOM 1502 C CA . LEU A 1 192 ? 6.613 15.465 -3.710 1.00 94.31 192 LEU A CA 1
ATOM 1503 C C . LEU A 1 192 ? 7.389 16.014 -2.503 1.00 94.31 192 LEU A C 1
ATOM 1505 O O . LEU A 1 192 ? 6.818 16.774 -1.725 1.00 94.31 192 LEU A O 1
ATOM 1509 N N . GLN A 1 193 ? 8.685 15.702 -2.381 1.00 91.94 193 GLN A N 1
ATOM 1510 C CA . GLN A 1 193 ? 9.549 16.223 -1.308 1.00 91.94 193 GLN A CA 1
ATOM 1511 C C . GLN A 1 193 ? 9.680 17.754 -1.336 1.00 91.94 193 GLN A C 1
ATOM 1513 O O . GLN A 1 193 ? 9.771 18.385 -0.287 1.00 91.94 193 GLN A O 1
ATOM 1518 N N . GLU A 1 194 ? 9.638 18.361 -2.522 1.00 91.31 194 GLU A N 1
ATOM 1519 C CA . GLU A 1 194 ? 9.646 19.819 -2.697 1.00 91.31 194 GLU A CA 1
ATOM 1520 C C . GLU A 1 194 ? 8.267 20.481 -2.532 1.00 91.31 194 GLU A C 1
ATOM 1522 O O . GLU A 1 194 ? 8.149 21.703 -2.631 1.00 91.31 194 GLU A O 1
ATOM 1527 N N . GLY A 1 195 ? 7.200 19.701 -2.333 1.00 90.06 195 GLY A N 1
ATOM 1528 C CA . GLY A 1 195 ? 5.831 20.217 -2.261 1.00 90.06 195 GLY A CA 1
ATOM 1529 C C . GLY A 1 195 ? 5.250 20.652 -3.614 1.00 90.06 195 GLY A C 1
ATOM 1530 O O . GLY A 1 195 ? 4.223 21.331 -3.663 1.00 90.06 195 GLY A O 1
ATOM 1531 N N . ARG A 1 196 ? 5.849 20.247 -4.741 1.00 92.38 196 ARG A N 1
ATOM 1532 C CA . ARG A 1 196 ? 5.352 20.505 -6.109 1.00 92.38 196 ARG A CA 1
ATOM 1533 C C . ARG A 1 196 ? 4.278 19.483 -6.501 1.00 92.38 196 ARG A C 1
ATOM 1535 O O . ARG A 1 196 ? 4.396 18.755 -7.488 1.00 92.38 196 ARG A O 1
ATOM 1542 N N . LEU A 1 197 ? 3.198 19.449 -5.719 1.00 89.19 197 LEU A N 1
ATOM 1543 C CA . LEU A 1 197 ? 2.202 18.369 -5.719 1.00 89.19 197 LEU A CA 1
ATOM 1544 C C . LEU A 1 197 ? 1.492 18.188 -7.074 1.00 89.19 197 LEU A C 1
ATOM 1546 O O . LEU A 1 197 ? 1.239 17.065 -7.491 1.00 89.19 197 LEU A O 1
ATOM 1550 N N . ALA A 1 198 ? 1.199 19.267 -7.804 1.00 90.25 198 ALA A N 1
ATOM 1551 C CA . ALA A 1 198 ? 0.525 19.160 -9.103 1.00 90.25 198 ALA A CA 1
ATOM 1552 C C . ALA A 1 198 ? 1.372 18.407 -10.145 1.00 90.25 198 ALA A C 1
ATOM 1554 O O . ALA A 1 198 ? 0.860 17.558 -10.869 1.00 90.25 198 ALA A O 1
ATOM 1555 N N . GLN A 1 199 ? 2.676 18.684 -10.194 1.00 93.12 199 GLN A N 1
ATOM 1556 C CA . GLN A 1 199 ? 3.587 18.015 -11.124 1.00 93.12 199 GLN A CA 1
ATOM 1557 C C . GLN A 1 199 ? 3.875 16.585 -10.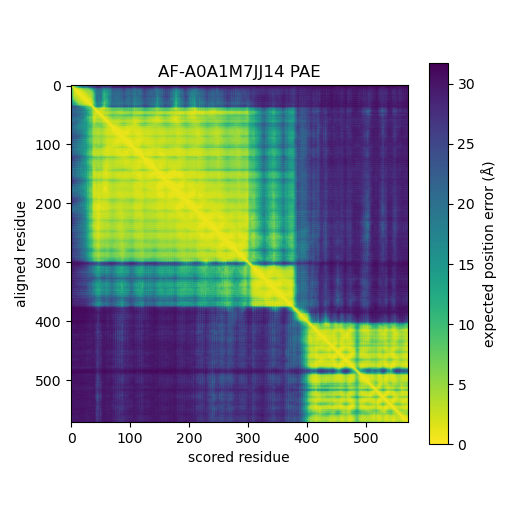670 1.00 93.12 199 GLN A C 1
ATOM 1559 O O . GLN A 1 199 ? 3.824 15.676 -11.492 1.00 93.12 199 GLN A O 1
ATOM 1564 N N . ALA A 1 200 ? 4.064 16.363 -9.364 1.00 95.62 200 ALA A N 1
ATOM 1565 C CA . ALA A 1 200 ? 4.211 15.019 -8.808 1.00 95.62 200 ALA A CA 1
ATOM 1566 C C . ALA A 1 200 ? 3.021 14.109 -9.177 1.00 95.62 200 ALA A C 1
ATOM 1568 O O . ALA A 1 200 ? 3.215 12.938 -9.488 1.00 95.62 200 ALA A O 1
ATOM 1569 N N . SER A 1 201 ? 1.800 14.660 -9.218 1.00 94.44 201 SER A N 1
ATOM 1570 C CA . SER A 1 201 ? 0.594 13.913 -9.596 1.00 94.44 201 SER A CA 1
ATOM 1571 C C . SER A 1 201 ? 0.627 13.450 -11.052 1.00 94.44 201 SER A C 1
ATOM 1573 O O . SER A 1 201 ? 0.266 12.311 -11.346 1.00 94.44 201 SER A O 1
ATOM 1575 N N . VAL A 1 202 ? 1.084 14.305 -11.972 1.00 94.88 202 VAL A N 1
ATOM 1576 C CA . VAL A 1 202 ? 1.215 13.949 -13.394 1.00 94.88 202 VAL A CA 1
ATOM 1577 C C . VAL A 1 202 ? 2.218 12.812 -13.566 1.00 94.88 202 VAL A C 1
ATOM 1579 O O . VAL A 1 202 ? 1.915 11.812 -14.223 1.00 94.88 202 VAL A O 1
ATOM 1582 N N . GLU A 1 203 ? 3.384 12.937 -12.938 1.00 97.06 203 GLU A N 1
ATOM 1583 C CA . GLU A 1 203 ? 4.452 11.943 -13.033 1.00 97.06 203 GLU A CA 1
ATOM 1584 C C . GLU A 1 203 ? 4.048 10.609 -12.380 1.00 97.06 203 GLU A C 1
ATOM 1586 O O . GLU A 1 203 ? 4.211 9.554 -12.993 1.00 97.06 203 GLU A O 1
ATOM 1591 N N . GLY A 1 204 ? 3.407 10.645 -11.206 1.00 96.44 204 GLY A N 1
ATOM 1592 C CA . GLY A 1 204 ? 2.903 9.455 -10.512 1.00 96.44 204 GLY A CA 1
ATOM 1593 C C . GLY A 1 204 ? 1.815 8.708 -11.295 1.00 96.44 204 GLY A C 1
ATOM 1594 O O . GLY A 1 204 ? 1.907 7.495 -11.476 1.00 96.44 204 GLY A O 1
ATOM 1595 N N . ARG A 1 205 ? 0.821 9.416 -11.854 1.00 95.69 205 ARG A N 1
ATOM 1596 C CA . ARG A 1 205 ? -0.228 8.801 -12.701 1.00 95.69 205 ARG A CA 1
ATOM 1597 C C . ARG A 1 205 ? 0.354 8.184 -13.970 1.00 95.69 205 ARG A C 1
ATOM 1599 O O . ARG A 1 205 ? -0.084 7.117 -14.407 1.00 95.69 205 ARG A O 1
ATOM 1606 N N . THR A 1 206 ? 1.340 8.854 -14.563 1.00 96.25 206 THR A N 1
ATOM 1607 C CA . THR A 1 206 ? 2.051 8.349 -15.741 1.00 96.25 206 THR A CA 1
ATOM 1608 C C . THR A 1 206 ? 2.822 7.080 -15.396 1.00 96.25 206 THR A C 1
ATOM 1610 O O . THR A 1 206 ? 2.709 6.094 -16.122 1.00 96.25 206 THR A O 1
ATOM 1613 N N . ALA A 1 207 ? 3.515 7.058 -14.256 1.00 96.88 207 ALA A N 1
ATOM 1614 C CA . ALA A 1 207 ? 4.219 5.878 -13.776 1.00 96.88 207 ALA A CA 1
ATOM 1615 C C . ALA A 1 207 ? 3.288 4.680 -13.530 1.00 96.88 207 ALA A C 1
ATOM 1617 O O . ALA A 1 207 ? 3.590 3.601 -14.029 1.00 96.88 207 ALA A O 1
ATOM 1618 N N . ILE A 1 208 ? 2.140 4.872 -12.859 1.00 96.25 208 ILE A N 1
ATOM 1619 C CA . ILE A 1 208 ? 1.116 3.819 -12.667 1.00 96.25 208 ILE A CA 1
ATOM 1620 C C . ILE A 1 208 ? 0.706 3.202 -14.010 1.00 96.25 208 ILE A C 1
ATOM 1622 O O . ILE A 1 208 ? 0.546 1.992 -14.135 1.00 96.25 208 ILE A O 1
ATOM 1626 N N . SER A 1 209 ? 0.527 4.043 -15.027 1.00 95.06 209 SER A N 1
ATOM 1627 C CA . SER A 1 209 ? 0.040 3.599 -16.337 1.00 95.06 209 SER A CA 1
ATOM 1628 C C . SER A 1 209 ? 1.103 2.835 -17.116 1.00 95.06 209 SER A C 1
ATOM 1630 O O . SER A 1 209 ? 0.804 1.821 -17.736 1.00 95.06 209 SER A O 1
ATOM 1632 N N . LEU A 1 210 ? 2.346 3.321 -17.084 1.00 94.44 210 LEU A N 1
ATOM 1633 C CA . LEU A 1 210 ? 3.476 2.699 -17.774 1.00 94.44 210 LEU A CA 1
ATOM 1634 C C . LEU A 1 210 ? 3.929 1.397 -17.102 1.00 94.44 210 LEU A C 1
ATOM 1636 O O . LEU A 1 210 ? 4.406 0.506 -17.796 1.00 94.44 210 LEU A O 1
ATOM 1640 N N . SER A 1 211 ? 3.757 1.266 -15.783 1.00 92.81 211 SER A N 1
ATOM 1641 C CA . SER A 1 211 ? 3.999 0.014 -15.056 1.00 92.81 211 SER A CA 1
ATOM 1642 C C . SER A 1 211 ? 2.809 -0.950 -15.098 1.00 92.81 211 SER A C 1
ATOM 1644 O O . SER A 1 211 ? 2.874 -2.019 -14.496 1.00 92.81 211 SER A O 1
ATOM 1646 N N . VAL A 1 212 ? 1.715 -0.585 -15.781 1.00 92.31 212 VAL A N 1
ATOM 1647 C CA . VAL A 1 212 ? 0.462 -1.362 -15.845 1.00 92.31 212 VAL A CA 1
ATOM 1648 C C . VAL A 1 212 ? -0.071 -1.694 -14.439 1.00 92.31 212 VAL A C 1
ATOM 1650 O O . VAL A 1 212 ? -0.598 -2.770 -14.178 1.00 92.31 212 VAL A O 1
ATOM 1653 N N . GLY A 1 213 ? 0.120 -0.775 -13.489 1.00 90.25 213 GLY A N 1
ATOM 1654 C CA . GLY A 1 213 ? -0.288 -0.952 -12.097 1.00 90.25 213 GLY A CA 1
ATOM 1655 C C . GLY A 1 213 ? 0.473 -2.043 -11.342 1.00 90.25 213 GLY A C 1
ATOM 1656 O O . GLY A 1 213 ? 0.009 -2.456 -10.287 1.00 90.25 213 GLY A O 1
ATOM 1657 N N . ALA A 1 214 ? 1.617 -2.514 -11.847 1.00 89.50 214 ALA A N 1
ATOM 1658 C CA . ALA A 1 214 ? 2.369 -3.612 -11.236 1.00 89.50 214 ALA A CA 1
ATOM 1659 C C . ALA A 1 214 ? 3.333 -3.173 -10.118 1.00 89.50 214 ALA A C 1
ATOM 1661 O O . ALA A 1 214 ? 3.905 -4.032 -9.452 1.00 89.50 214 ALA A O 1
ATOM 1662 N N . ASP A 1 215 ? 3.564 -1.870 -9.936 1.00 90.19 215 ASP A N 1
ATOM 1663 C CA . ASP A 1 215 ? 4.546 -1.343 -8.981 1.00 90.19 215 ASP A CA 1
ATOM 1664 C C . ASP A 1 215 ? 3.866 -0.586 -7.822 1.00 90.19 215 ASP A C 1
ATOM 1666 O O . ASP A 1 215 ? 3.254 0.463 -8.073 1.00 90.19 215 ASP A O 1
ATOM 1670 N N . PRO A 1 216 ? 3.976 -1.064 -6.565 1.00 91.38 216 PRO A N 1
ATOM 1671 C CA . PRO A 1 216 ? 3.349 -0.416 -5.413 1.00 91.38 216 PRO A CA 1
ATOM 1672 C C . PRO A 1 216 ? 3.884 0.996 -5.154 1.00 91.38 216 PRO A C 1
ATOM 1674 O O . PRO A 1 216 ? 3.100 1.879 -4.795 1.00 91.38 216 PRO A O 1
ATOM 1677 N N . ARG A 1 217 ? 5.157 1.274 -5.478 1.00 92.31 217 ARG A N 1
ATOM 1678 C CA . ARG A 1 217 ? 5.809 2.580 -5.251 1.00 92.31 217 ARG A CA 1
ATOM 1679 C C . ARG A 1 217 ? 5.071 3.723 -5.948 1.00 92.31 217 ARG A C 1
ATOM 1681 O O . ARG A 1 217 ? 5.058 4.862 -5.479 1.00 92.31 217 ARG A O 1
ATOM 1688 N N . ALA A 1 218 ? 4.431 3.425 -7.079 1.00 93.19 218 ALA A N 1
ATOM 1689 C CA . ALA A 1 218 ? 3.613 4.374 -7.825 1.00 93.19 218 ALA A CA 1
ATOM 1690 C C . ALA A 1 218 ? 2.351 4.780 -7.049 1.00 93.19 218 ALA A C 1
ATOM 1692 O O . ALA A 1 218 ? 1.995 5.962 -6.987 1.00 93.19 218 ALA A O 1
ATOM 1693 N N . TYR A 1 219 ? 1.698 3.797 -6.429 1.00 95.75 219 TYR A N 1
ATOM 1694 C CA . TYR A 1 219 ? 0.530 4.000 -5.584 1.00 95.75 219 TYR A CA 1
ATOM 1695 C C . TYR A 1 219 ? 0.906 4.667 -4.264 1.00 95.75 219 TYR A C 1
ATOM 1697 O O . TYR A 1 219 ? 0.203 5.583 -3.853 1.00 95.75 219 TYR A O 1
ATOM 1705 N N . GLU A 1 220 ? 2.031 4.302 -3.648 1.00 95.06 220 GLU A N 1
ATOM 1706 C CA . GLU A 1 220 ? 2.551 4.961 -2.443 1.00 95.06 220 GLU A CA 1
ATOM 1707 C C . GLU A 1 220 ? 2.737 6.469 -2.651 1.00 95.06 220 GLU A C 1
ATOM 1709 O O . GLU A 1 220 ? 2.237 7.275 -1.863 1.00 95.06 220 GLU A O 1
ATOM 1714 N N . ILE A 1 221 ? 3.405 6.869 -3.742 1.00 95.12 221 ILE A N 1
ATOM 1715 C CA . ILE A 1 221 ? 3.628 8.285 -4.075 1.00 95.12 221 ILE A CA 1
ATOM 1716 C C . ILE A 1 221 ? 2.292 9.012 -4.244 1.00 95.12 221 ILE A C 1
ATOM 1718 O O . ILE A 1 221 ? 2.111 10.106 -3.708 1.00 95.12 221 ILE A O 1
ATOM 1722 N N . MET A 1 222 ? 1.341 8.413 -4.962 1.00 96.81 222 MET A N 1
ATOM 1723 C CA . MET A 1 222 ? 0.027 9.017 -5.190 1.00 96.81 222 MET A CA 1
ATOM 1724 C C . MET A 1 222 ? -0.824 9.076 -3.913 1.00 96.81 222 MET A C 1
ATOM 1726 O O . MET A 1 222 ? -1.481 10.089 -3.669 1.00 96.81 222 MET A O 1
ATOM 1730 N N . ALA A 1 223 ? -0.776 8.042 -3.068 1.00 96.25 223 ALA A N 1
ATOM 1731 C CA . ALA A 1 223 ? -1.414 8.017 -1.754 1.00 96.25 223 ALA A CA 1
ATOM 1732 C C . ALA A 1 223 ? -0.863 9.143 -0.878 1.00 96.25 223 ALA A C 1
ATOM 1734 O O . ALA A 1 223 ? -1.621 9.943 -0.329 1.00 96.25 223 ALA A O 1
ATOM 1735 N N . LYS A 1 224 ? 0.467 9.245 -0.796 1.00 95.12 224 LYS A N 1
ATOM 1736 C CA . LYS A 1 224 ? 1.167 10.262 -0.015 1.00 95.12 224 LYS A CA 1
ATOM 1737 C C . LYS A 1 224 ? 0.888 11.671 -0.531 1.00 95.12 224 LYS A C 1
ATOM 1739 O O . LYS A 1 224 ? 0.714 12.586 0.264 1.00 95.12 224 LYS A O 1
ATOM 1744 N N . LEU A 1 225 ? 0.768 11.841 -1.842 1.00 94.00 225 LEU A N 1
ATOM 1745 C CA . LEU A 1 225 ? 0.376 13.103 -2.456 1.00 94.00 225 LEU A CA 1
ATOM 1746 C C . LEU A 1 225 ? -1.046 13.510 -2.059 1.00 94.00 225 LEU A C 1
ATOM 1748 O O . LEU A 1 225 ? -1.246 14.639 -1.614 1.00 94.00 225 LEU A O 1
ATOM 1752 N N . TYR A 1 226 ? -2.027 12.608 -2.176 1.00 91.69 226 TYR A N 1
ATOM 1753 C CA . TYR A 1 226 ? -3.397 12.891 -1.731 1.00 91.69 226 TYR A CA 1
ATOM 1754 C C . TYR A 1 226 ? -3.465 13.160 -0.232 1.00 91.69 226 TYR A C 1
ATOM 1756 O O . TYR A 1 226 ? -4.168 14.077 0.195 1.00 91.69 226 TYR A O 1
ATOM 1764 N N . HIS A 1 227 ? -2.704 12.397 0.552 1.00 92.69 227 HIS A N 1
ATOM 1765 C CA . HIS A 1 227 ? -2.522 12.630 1.972 1.00 92.69 227 HIS A CA 1
ATOM 1766 C C . HIS A 1 227 ? -2.008 14.050 2.215 1.00 92.69 227 HIS A C 1
ATOM 1768 O O . HIS A 1 227 ? -2.709 14.831 2.835 1.00 92.69 227 HIS A O 1
ATOM 1774 N N . ASP A 1 228 ? -0.855 14.442 1.678 1.00 89.69 228 ASP A N 1
ATOM 1775 C CA . ASP A 1 228 ? -0.227 15.736 1.975 1.00 89.69 228 ASP A CA 1
ATOM 1776 C C . ASP A 1 228 ? -1.037 16.941 1.446 1.00 89.69 228 ASP A C 1
ATOM 1778 O O . ASP A 1 228 ? -0.955 18.035 2.006 1.00 89.69 228 ASP A O 1
ATOM 1782 N N . GLN A 1 229 ? -1.889 16.742 0.432 1.00 85.75 229 GLN A N 1
ATOM 1783 C CA . GLN A 1 229 ? -2.882 17.731 -0.019 1.00 85.75 229 GLN A CA 1
ATOM 1784 C C . GLN A 1 229 ? -4.097 17.874 0.916 1.00 85.75 229 GLN A C 1
ATOM 1786 O O . GLN A 1 229 ? -4.877 18.815 0.764 1.00 85.75 229 GLN A O 1
ATOM 1791 N N . GLY A 1 230 ? -4.291 16.948 1.855 1.00 86.12 230 GLY A N 1
ATOM 1792 C CA . GLY A 1 230 ? -5.489 16.856 2.690 1.00 86.12 230 GLY A CA 1
ATOM 1793 C C . GLY A 1 230 ? -6.699 16.240 1.983 1.00 86.12 230 GLY A C 1
ATOM 1794 O O . GLY A 1 230 ? -7.812 16.289 2.505 1.00 86.12 230 GLY A O 1
ATOM 1795 N N . LEU A 1 231 ? -6.511 15.629 0.810 1.00 86.50 231 LEU A N 1
ATOM 1796 C CA . LEU A 1 231 ? -7.553 14.910 0.070 1.00 86.50 231 LEU A CA 1
ATOM 1797 C C . LEU A 1 231 ? -7.727 13.494 0.642 1.00 86.50 231 LEU A C 1
ATOM 1799 O O . LEU A 1 231 ? -7.487 12.489 -0.030 1.00 86.50 231 LEU A O 1
ATOM 1803 N N . LEU A 1 232 ? -8.129 13.417 1.913 1.00 85.25 232 LEU A N 1
ATOM 1804 C CA . LEU A 1 232 ? -8.128 12.176 2.698 1.00 85.25 232 LEU A CA 1
ATOM 1805 C C . LEU A 1 232 ? -9.062 11.097 2.136 1.00 85.25 232 LEU A C 1
ATOM 1807 O O . LEU A 1 232 ? -8.739 9.919 2.240 1.00 85.25 232 LEU A O 1
ATOM 1811 N N . ASP A 1 233 ? -10.174 11.473 1.499 1.00 81.69 233 ASP A N 1
ATOM 1812 C CA . ASP A 1 233 ? -11.084 10.509 0.864 1.00 81.69 233 ASP A CA 1
ATOM 1813 C C . ASP A 1 233 ? -10.454 9.868 -0.380 1.00 81.69 233 ASP A C 1
ATOM 1815 O O . ASP A 1 233 ? -10.539 8.656 -0.568 1.00 81.69 233 ASP A O 1
ATOM 1819 N N . SER A 1 234 ? -9.754 10.665 -1.198 1.00 85.44 234 SER A N 1
ATOM 1820 C CA . SER A 1 234 ? -9.004 10.153 -2.355 1.00 85.44 234 SER A CA 1
ATOM 1821 C C . SER A 1 234 ? -7.820 9.294 -1.916 1.00 85.44 234 SER A C 1
ATOM 1823 O O . SER A 1 234 ? -7.560 8.256 -2.520 1.00 85.44 234 SER A O 1
ATOM 1825 N N . CYS A 1 235 ? -7.144 9.690 -0.833 1.00 91.12 235 CYS A N 1
ATOM 1826 C CA . CYS A 1 235 ? -6.104 8.886 -0.200 1.00 91.12 235 CYS A CA 1
ATOM 1827 C C . CYS A 1 235 ? -6.660 7.536 0.285 1.00 91.12 235 CYS A C 1
ATOM 1829 O O . CYS A 1 235 ? -6.113 6.501 -0.079 1.00 91.12 235 CYS A O 1
ATOM 1831 N N . SER A 1 236 ? -7.782 7.530 1.020 1.00 87.50 236 SER A N 1
ATOM 1832 C CA . SER A 1 236 ? -8.446 6.306 1.503 1.00 87.50 236 SER A CA 1
ATOM 1833 C C . SER A 1 236 ? -8.793 5.368 0.352 1.00 87.50 236 SER A C 1
ATOM 1835 O O . SER A 1 236 ? -8.410 4.206 0.391 1.00 87.50 236 SER A O 1
ATOM 1837 N N . ALA A 1 237 ? -9.439 5.879 -0.702 1.00 84.00 237 ALA A N 1
ATOM 1838 C CA . ALA A 1 237 ? -9.832 5.068 -1.852 1.00 84.00 237 ALA A CA 1
ATOM 1839 C C . ALA A 1 237 ? -8.626 4.455 -2.584 1.00 84.00 237 ALA A C 1
ATOM 1841 O O . ALA A 1 237 ? -8.675 3.296 -2.995 1.00 84.00 237 ALA A O 1
ATOM 1842 N N . LEU A 1 238 ? -7.539 5.218 -2.742 1.00 86.56 238 LEU A N 1
ATOM 1843 C CA . LEU A 1 238 ? -6.326 4.720 -3.386 1.00 86.56 238 LEU A CA 1
ATOM 1844 C C . LEU A 1 238 ? -5.613 3.685 -2.513 1.00 86.56 238 LEU A C 1
ATOM 1846 O O . LEU A 1 238 ? -5.234 2.641 -3.030 1.00 86.56 238 LEU A O 1
ATOM 1850 N N . VAL A 1 239 ? -5.455 3.948 -1.212 1.00 88.06 239 VAL A N 1
ATOM 1851 C CA . VAL A 1 239 ? -4.829 3.013 -0.262 1.00 88.06 239 VAL A CA 1
ATOM 1852 C C . VAL A 1 239 ? -5.619 1.707 -0.189 1.00 88.06 239 VAL A C 1
ATOM 1854 O O . VAL A 1 239 ? -5.024 0.637 -0.260 1.00 88.06 239 VAL A O 1
ATOM 1857 N N . GLU A 1 240 ? -6.949 1.778 -0.108 1.00 85.62 240 GLU A N 1
ATOM 1858 C CA . GLU A 1 240 ? -7.823 0.599 -0.107 1.00 85.62 240 GLU A CA 1
ATOM 1859 C C . GLU A 1 240 ? -7.653 -0.220 -1.388 1.00 85.62 240 GLU A C 1
ATOM 1861 O O . GLU A 1 240 ? -7.425 -1.424 -1.305 1.00 85.62 240 GLU A O 1
ATOM 1866 N N . TYR A 1 241 ? -7.685 0.424 -2.560 1.00 87.69 241 TYR A N 1
ATOM 1867 C CA . TYR A 1 241 ? -7.440 -0.252 -3.834 1.00 87.69 241 TYR A CA 1
ATOM 1868 C C . TYR A 1 241 ? -6.042 -0.877 -3.892 1.00 87.69 241 TYR A C 1
ATOM 1870 O O . TYR A 1 241 ? -5.908 -2.059 -4.203 1.00 87.69 241 TYR A O 1
ATOM 1878 N N . ALA A 1 242 ? -5.001 -0.109 -3.577 1.00 85.44 242 ALA A N 1
ATOM 1879 C CA . ALA A 1 242 ? -3.621 -0.553 -3.710 1.00 85.44 242 ALA A CA 1
ATOM 1880 C C . ALA A 1 242 ? -3.312 -1.728 -2.770 1.00 85.44 242 ALA A C 1
ATOM 1882 O O . ALA A 1 242 ? -2.686 -2.688 -3.206 1.00 85.44 242 ALA A O 1
ATOM 1883 N N . LEU A 1 243 ? -3.843 -1.738 -1.542 1.00 86.31 243 LEU A N 1
ATOM 1884 C CA . LEU A 1 243 ? -3.692 -2.864 -0.612 1.00 86.31 243 LEU A CA 1
ATOM 1885 C C . LEU A 1 243 ? -4.444 -4.134 -1.051 1.00 86.31 243 LEU A C 1
ATOM 1887 O O . LEU A 1 243 ? -4.096 -5.220 -0.593 1.00 86.31 243 LEU A O 1
ATOM 1891 N N . THR A 1 244 ? -5.434 -4.049 -1.954 1.00 85.00 244 THR A N 1
ATOM 1892 C CA . THR A 1 244 ? -6.007 -5.267 -2.570 1.00 85.00 244 THR A CA 1
ATOM 1893 C C . THR A 1 244 ? -5.034 -5.950 -3.529 1.00 85.00 244 THR A C 1
ATOM 1895 O O . THR A 1 244 ? -5.101 -7.164 -3.700 1.00 85.00 244 THR A O 1
ATOM 1898 N N . GLN A 1 245 ? -4.141 -5.175 -4.149 1.00 82.12 245 GLN A N 1
ATOM 1899 C CA . GLN A 1 245 ? -3.138 -5.670 -5.093 1.00 82.12 245 GLN A CA 1
ATOM 1900 C C . GLN A 1 245 ? -1.821 -6.003 -4.379 1.00 82.12 245 GLN A C 1
ATOM 1902 O O . GLN A 1 245 ? -1.174 -6.995 -4.699 1.00 82.12 245 GLN A O 1
ATOM 1907 N N . PHE A 1 246 ? -1.465 -5.205 -3.369 1.00 83.12 246 PHE A N 1
ATOM 1908 C CA . PHE A 1 246 ? -0.209 -5.265 -2.623 1.00 83.12 246 PHE A CA 1
ATOM 1909 C C . PHE A 1 246 ? -0.489 -5.386 -1.112 1.00 83.12 246 PHE A C 1
ATOM 1911 O O . PHE A 1 246 ? -0.302 -4.432 -0.357 1.00 83.12 246 PHE A O 1
ATOM 1918 N N . PRO A 1 247 ? -0.957 -6.554 -0.634 1.00 82.19 247 PRO A N 1
ATOM 1919 C CA . PRO A 1 247 ? -1.476 -6.723 0.729 1.00 82.19 247 PRO A CA 1
ATOM 1920 C C . PRO A 1 247 ? -0.416 -6.688 1.839 1.00 82.19 247 PRO A C 1
ATOM 1922 O O . PRO A 1 247 ? -0.760 -6.831 3.009 1.00 82.19 247 PRO A O 1
ATOM 1925 N N . VAL A 1 248 ? 0.865 -6.570 1.488 1.00 80.31 248 VAL A N 1
ATOM 1926 C CA . VAL A 1 248 ? 1.998 -6.542 2.429 1.00 80.31 248 VAL A CA 1
ATOM 1927 C C . VAL A 1 248 ? 2.809 -5.249 2.327 1.00 80.31 248 VAL A C 1
ATOM 1929 O O . VAL A 1 248 ? 3.907 -5.169 2.872 1.00 80.31 248 VAL A O 1
ATOM 1932 N N . ASP A 1 249 ? 2.284 -4.236 1.636 1.00 84.31 249 ASP A N 1
ATOM 1933 C CA . ASP A 1 249 ? 2.976 -2.964 1.452 1.00 84.31 249 ASP A CA 1
ATOM 1934 C C . ASP A 1 249 ? 3.000 -2.126 2.741 1.00 84.31 249 ASP A C 1
ATOM 1936 O O . ASP A 1 249 ? 1.961 -1.750 3.297 1.00 84.31 249 ASP A O 1
ATOM 1940 N N . MET A 1 250 ? 4.205 -1.825 3.228 1.00 86.12 250 MET A N 1
ATOM 1941 C CA . MET A 1 250 ? 4.392 -1.165 4.522 1.00 86.12 250 MET A CA 1
ATOM 1942 C C . MET A 1 250 ? 4.015 0.320 4.492 1.00 86.12 250 MET A C 1
ATOM 1944 O O . MET A 1 250 ? 3.435 0.821 5.455 1.00 86.12 250 MET A O 1
ATOM 1948 N N . GLU A 1 251 ? 4.306 1.052 3.417 1.00 91.06 251 GLU A N 1
ATOM 1949 C CA . GLU A 1 251 ? 3.996 2.487 3.356 1.00 91.06 251 GLU A CA 1
ATOM 1950 C C . GLU A 1 251 ? 2.488 2.723 3.184 1.00 91.06 251 GLU A C 1
ATOM 1952 O O . GLU A 1 251 ? 1.918 3.618 3.820 1.00 91.06 251 GLU A O 1
ATOM 1957 N N . LEU A 1 252 ? 1.803 1.885 2.403 1.00 92.38 252 LEU A N 1
ATOM 1958 C CA . LEU A 1 252 ? 0.348 1.938 2.254 1.00 92.38 252 LEU A CA 1
ATOM 1959 C C . LEU A 1 252 ? -0.371 1.574 3.560 1.00 92.38 252 LEU A C 1
ATOM 1961 O O . LEU A 1 252 ? -1.325 2.260 3.940 1.00 92.38 252 LEU A O 1
ATOM 1965 N N . HIS A 1 253 ? 0.101 0.565 4.301 1.00 91.81 253 HIS A N 1
ATOM 1966 C CA . HIS A 1 253 ? -0.429 0.273 5.637 1.00 91.81 253 HIS A CA 1
ATOM 1967 C C . HIS A 1 253 ? -0.165 1.402 6.639 1.00 91.81 253 HIS A C 1
ATOM 1969 O O . HIS A 1 253 ? -1.042 1.719 7.448 1.00 91.81 253 HIS A O 1
ATOM 1975 N N . LEU A 1 254 ? 0.993 2.065 6.566 1.00 94.25 254 LEU A N 1
ATOM 1976 C CA . LEU A 1 254 ? 1.286 3.228 7.404 1.00 94.25 254 LEU A CA 1
ATOM 1977 C C . LEU A 1 254 ? 0.258 4.345 7.173 1.00 94.25 254 LEU A C 1
ATOM 1979 O O . LEU A 1 254 ? -0.316 4.871 8.130 1.00 94.25 254 LEU A O 1
ATOM 1983 N N . LEU A 1 255 ? -0.018 4.672 5.905 1.00 95.88 255 LEU A N 1
ATOM 1984 C CA . LEU A 1 255 ? -1.025 5.668 5.531 1.00 95.88 255 LEU A CA 1
ATOM 1985 C C . LEU A 1 255 ? -2.441 5.241 5.938 1.00 95.88 255 LEU A C 1
ATOM 1987 O O . LEU A 1 255 ? -3.213 6.078 6.409 1.00 95.88 255 LEU A O 1
ATOM 1991 N N . GLN A 1 256 ? -2.777 3.953 5.832 1.00 95.94 256 GLN A N 1
ATOM 1992 C CA . GLN A 1 256 ? -4.044 3.412 6.331 1.00 95.94 256 GLN A CA 1
ATOM 1993 C C . GLN A 1 256 ? -4.207 3.651 7.841 1.00 95.94 256 GLN A C 1
ATOM 1995 O O . GLN A 1 256 ? -5.276 4.074 8.291 1.00 95.94 256 GLN A O 1
ATOM 2000 N N . GLY A 1 257 ? -3.143 3.431 8.618 1.00 93.12 257 GLY A N 1
ATOM 2001 C CA . GLY A 1 257 ? -3.112 3.735 10.047 1.00 93.12 257 GLY A CA 1
ATOM 2002 C C . GLY A 1 257 ? -3.306 5.227 10.328 1.00 93.12 257 GLY A C 1
ATOM 2003 O O . GLY A 1 257 ? -4.142 5.587 11.158 1.00 93.12 257 GLY A O 1
ATOM 2004 N N . TYR A 1 258 ? -2.634 6.108 9.577 1.00 94.19 258 TYR A N 1
ATOM 2005 C CA . TYR A 1 258 ? -2.767 7.565 9.744 1.00 94.19 258 TYR A CA 1
ATOM 2006 C C . TYR A 1 258 ? -4.209 8.017 9.480 1.00 94.19 258 TYR A C 1
ATOM 2008 O O . TYR A 1 258 ? -4.792 8.751 10.278 1.00 94.19 258 TYR A O 1
ATOM 2016 N N . LEU A 1 259 ? -4.826 7.515 8.405 1.00 90.62 259 LEU A N 1
ATOM 2017 C CA . LEU A 1 259 ? -6.231 7.776 8.080 1.00 90.62 259 LEU A CA 1
ATOM 2018 C C . LEU A 1 259 ? -7.187 7.279 9.177 1.00 90.62 259 LEU A C 1
ATOM 2020 O O . LEU A 1 259 ? -8.185 7.944 9.473 1.00 90.62 259 LEU A O 1
ATOM 2024 N N . ALA A 1 260 ? -6.895 6.136 9.802 1.00 85.81 260 ALA A N 1
ATOM 2025 C CA . ALA A 1 260 ? -7.668 5.632 10.934 1.00 85.81 260 ALA A CA 1
ATOM 2026 C C . ALA A 1 260 ? -7.534 6.543 12.169 1.00 85.81 260 ALA A C 1
ATOM 2028 O O . ALA A 1 260 ? -8.545 6.851 12.806 1.00 85.81 260 ALA A O 1
ATOM 2029 N N . GLU A 1 261 ? -6.335 7.051 12.467 1.00 84.25 261 GLU A N 1
ATOM 2030 C CA . GLU A 1 261 ? -6.121 8.024 13.546 1.00 84.25 261 GLU A CA 1
ATOM 2031 C C . GLU A 1 261 ? -6.871 9.337 13.310 1.00 84.25 261 GLU A C 1
ATOM 2033 O O . GLU A 1 261 ? -7.527 9.836 14.224 1.00 84.25 261 GLU A O 1
ATOM 2038 N N . TYR A 1 262 ? -6.861 9.862 12.082 1.00 83.50 262 TYR A N 1
ATOM 2039 C CA . TYR A 1 262 ? -7.594 11.084 11.724 1.00 83.50 262 TYR A CA 1
ATOM 2040 C C . TYR A 1 262 ? -9.103 10.960 11.941 1.00 83.50 262 TYR A C 1
ATOM 2042 O O . TYR A 1 262 ? -9.769 11.943 12.272 1.00 83.50 262 TYR A O 1
ATOM 2050 N N . ARG A 1 263 ? -9.639 9.744 11.793 1.00 79.12 263 ARG A N 1
ATOM 2051 C CA . ARG A 1 263 ? -11.044 9.401 12.064 1.00 79.12 263 ARG A CA 1
ATOM 2052 C C . ARG A 1 263 ? -11.303 9.079 13.548 1.00 79.12 263 ARG A C 1
ATOM 2054 O O . ARG A 1 263 ? -12.446 8.850 13.942 1.00 79.12 263 ARG A O 1
ATOM 2061 N N . GLY A 1 264 ? -10.266 9.077 14.388 1.00 71.06 264 GLY A N 1
ATOM 2062 C CA . GLY A 1 264 ? -10.338 8.733 15.808 1.00 71.06 264 GLY A CA 1
ATOM 2063 C C . GLY A 1 264 ? -10.538 7.238 16.071 1.00 71.06 264 GLY A C 1
ATOM 2064 O O . GLY A 1 264 ? -11.073 6.874 17.118 1.00 71.06 264 GLY A O 1
ATOM 2065 N N . HIS A 1 265 ? -10.165 6.376 15.120 1.00 79.00 265 HIS A N 1
ATOM 2066 C CA . HIS A 1 265 ? -10.199 4.916 15.233 1.00 79.00 265 HIS A CA 1
ATOM 2067 C C . HIS A 1 265 ? -8.830 4.377 15.680 1.00 79.00 265 HIS A C 1
ATOM 2069 O O . HIS A 1 265 ? -8.162 3.647 14.946 1.00 79.00 265 HIS A O 1
ATOM 2075 N N . PHE A 1 266 ? -8.393 4.750 16.884 1.00 74.81 266 PHE A N 1
ATOM 2076 C CA . PHE A 1 266 ? -7.042 4.430 17.366 1.00 74.81 266 PHE A CA 1
ATOM 2077 C C . PHE A 1 266 ? -6.787 2.930 17.522 1.00 74.81 266 PHE A C 1
ATOM 2079 O O . PHE A 1 266 ? -5.679 2.490 17.251 1.00 74.81 266 PHE A O 1
ATOM 2086 N N . ASP A 1 267 ? -7.795 2.134 17.882 1.00 73.31 267 ASP A N 1
ATOM 2087 C CA . ASP A 1 267 ? -7.630 0.679 18.020 1.00 73.31 267 ASP A CA 1
ATOM 2088 C C . ASP A 1 267 ? -7.394 -0.004 16.673 1.00 73.31 267 ASP A C 1
ATOM 2090 O O . ASP A 1 267 ? -6.644 -0.974 16.574 1.00 73.31 267 ASP A O 1
ATOM 2094 N N . ALA A 1 268 ? -8.037 0.503 15.617 1.00 78.12 268 ALA A N 1
ATOM 2095 C CA . ALA A 1 268 ? -7.799 0.029 14.262 1.00 78.12 268 ALA A CA 1
ATOM 2096 C C . ALA A 1 268 ? -6.383 0.407 13.807 1.00 78.12 268 ALA A C 1
ATOM 2098 O O . ALA A 1 268 ? -5.674 -0.446 13.278 1.00 78.12 268 ALA A O 1
ATOM 2099 N N . ALA A 1 269 ? -5.955 1.646 14.073 1.00 83.25 269 ALA A N 1
ATOM 2100 C CA . ALA A 1 269 ? -4.601 2.108 13.775 1.00 83.25 269 ALA A CA 1
ATOM 2101 C C . ALA A 1 269 ? -3.529 1.305 14.536 1.00 83.25 269 ALA A C 1
ATOM 2103 O O . ALA A 1 269 ? -2.579 0.833 13.919 1.00 83.25 269 ALA A O 1
ATOM 2104 N N . ASP A 1 270 ? -3.711 1.057 15.837 1.00 80.81 270 ASP A N 1
ATOM 2105 C CA . ASP A 1 270 ? -2.782 0.253 16.643 1.00 80.81 270 ASP A CA 1
ATOM 2106 C C . ASP A 1 270 ? -2.665 -1.177 16.108 1.00 80.81 270 ASP A C 1
ATOM 2108 O O . ASP A 1 270 ? -1.561 -1.678 15.912 1.00 80.81 270 ASP A O 1
ATOM 2112 N N . LYS A 1 271 ? -3.790 -1.823 15.768 1.00 81.06 271 LYS A N 1
ATOM 2113 C CA . LYS A 1 271 ? -3.776 -3.157 15.142 1.00 81.06 271 LYS A CA 1
ATOM 2114 C C . LYS A 1 271 ? -3.037 -3.165 13.804 1.00 81.06 271 LYS A C 1
ATOM 2116 O O . LYS A 1 271 ? -2.363 -4.148 13.502 1.00 81.06 271 LYS A O 1
ATOM 2121 N N . ILE A 1 272 ? -3.165 -2.106 13.003 1.00 82.62 272 ILE A N 1
ATOM 2122 C CA . ILE A 1 272 ? -2.424 -1.964 11.744 1.00 82.62 272 ILE A CA 1
ATOM 2123 C C . ILE A 1 272 ? -0.922 -1.870 12.039 1.00 82.62 272 ILE A C 1
ATOM 2125 O O . ILE A 1 272 ? -0.162 -2.682 11.517 1.00 82.62 272 ILE A O 1
ATOM 2129 N N . TYR A 1 273 ? -0.495 -0.978 12.937 1.00 84.81 273 TYR A N 1
ATOM 2130 C CA . TYR A 1 273 ? 0.923 -0.824 13.284 1.00 84.81 273 TYR A CA 1
ATOM 2131 C C . TYR A 1 273 ? 1.522 -2.088 13.907 1.00 84.81 273 TYR A C 1
ATOM 2133 O O . TYR A 1 273 ? 2.626 -2.484 13.540 1.00 84.81 273 TYR A O 1
ATOM 2141 N N . GLN A 1 274 ? 0.784 -2.780 14.779 1.00 81.38 274 GLN A N 1
ATOM 2142 C CA . GLN A 1 274 ? 1.206 -4.065 15.343 1.00 81.38 274 GLN A CA 1
ATOM 2143 C C . GLN A 1 274 ? 1.410 -5.128 14.262 1.00 81.38 274 GLN A C 1
ATOM 2145 O O . GLN A 1 274 ? 2.387 -5.871 14.317 1.00 81.38 274 GLN A O 1
ATOM 2150 N N . ARG A 1 275 ? 0.517 -5.206 13.264 1.00 81.12 275 ARG A N 1
ATOM 2151 C CA . ARG A 1 275 ? 0.687 -6.129 12.130 1.00 81.12 275 ARG A CA 1
ATOM 2152 C C . ARG A 1 275 ? 1.921 -5.779 11.312 1.00 81.12 275 ARG A C 1
ATOM 2154 O O . ARG A 1 275 ? 2.690 -6.677 10.993 1.00 81.12 275 ARG A O 1
ATOM 2161 N N . MET A 1 276 ? 2.137 -4.499 11.020 1.00 83.62 276 MET A N 1
ATOM 2162 C CA . MET A 1 276 ? 3.328 -4.047 10.295 1.00 83.62 276 MET A CA 1
ATOM 2163 C C . MET A 1 276 ? 4.611 -4.446 11.029 1.00 83.62 276 MET A C 1
ATOM 2165 O O . MET A 1 276 ? 5.502 -5.020 10.416 1.00 83.62 276 MET A O 1
ATOM 2169 N N . LEU A 1 277 ? 4.668 -4.235 12.348 1.00 82.12 277 LEU A N 1
ATOM 2170 C CA . LEU A 1 277 ? 5.805 -4.632 13.185 1.00 82.12 277 LEU A CA 1
ATOM 2171 C C . LEU A 1 277 ? 5.942 -6.155 13.333 1.00 82.12 277 LEU A C 1
ATOM 2173 O O . LEU A 1 277 ? 7.041 -6.652 13.554 1.00 82.12 277 LEU A O 1
ATOM 2177 N N . ALA A 1 278 ? 4.857 -6.919 13.195 1.00 78.25 278 ALA A N 1
ATOM 2178 C CA . ALA A 1 278 ? 4.931 -8.378 13.154 1.00 78.25 278 ALA A CA 1
ATOM 2179 C C . ALA A 1 278 ? 5.549 -8.891 11.841 1.00 78.25 278 ALA A C 1
ATOM 2181 O O . ALA A 1 278 ? 6.259 -9.895 11.857 1.00 78.25 278 ALA A O 1
ATOM 2182 N N . PHE A 1 279 ? 5.291 -8.213 10.717 1.00 69.62 279 PHE A N 1
ATOM 2183 C CA . PHE A 1 279 ? 5.889 -8.543 9.419 1.00 69.62 279 PHE A CA 1
ATOM 2184 C C . PHE A 1 279 ? 7.321 -8.023 9.279 1.00 69.62 279 PHE A C 1
ATOM 2186 O O . PHE A 1 279 ? 8.184 -8.733 8.769 1.00 69.62 279 PHE A O 1
ATOM 2193 N N . ASN A 1 280 ? 7.574 -6.796 9.732 1.00 69.06 280 ASN A N 1
ATOM 2194 C CA . ASN A 1 280 ? 8.883 -6.161 9.720 1.00 69.06 280 ASN A CA 1
ATOM 2195 C C . ASN A 1 280 ? 9.137 -5.458 11.068 1.00 69.06 280 ASN A C 1
ATOM 2197 O O . ASN A 1 280 ? 8.791 -4.282 11.227 1.00 69.06 280 ASN A O 1
ATOM 2201 N N . PRO A 1 281 ? 9.748 -6.164 12.040 1.00 75.88 281 PRO A N 1
ATOM 2202 C CA . PRO A 1 281 ? 10.041 -5.616 13.367 1.00 75.88 281 PRO A CA 1
ATOM 2203 C C . PRO A 1 281 ? 10.913 -4.357 13.353 1.00 75.88 281 PRO A C 1
ATOM 2205 O O . PRO A 1 281 ? 10.790 -3.520 14.247 1.00 75.88 281 PRO A O 1
ATOM 2208 N N . ASP A 1 282 ? 11.749 -4.199 12.326 1.00 76.12 282 ASP A N 1
ATOM 2209 C CA . ASP A 1 282 ? 12.700 -3.094 12.198 1.00 76.12 282 ASP A CA 1
ATOM 2210 C C . ASP A 1 282 ? 12.117 -1.894 11.431 1.00 76.12 282 ASP A C 1
ATOM 2212 O O . ASP A 1 282 ? 12.805 -0.895 11.194 1.00 76.12 282 ASP A O 1
ATOM 2216 N N . PHE A 1 283 ? 10.832 -1.939 11.054 1.00 80.06 283 PHE A N 1
ATOM 2217 C CA . PHE A 1 283 ? 10.180 -0.843 10.345 1.00 80.06 283 PHE A CA 1
ATOM 2218 C C . PHE A 1 283 ? 9.930 0.360 11.272 1.00 80.06 283 PHE A C 1
ATOM 2220 O O . PHE A 1 283 ? 8.852 0.545 11.849 1.00 80.06 283 PHE A O 1
ATOM 2227 N N . ARG A 1 284 ? 10.950 1.219 11.389 1.00 84.88 284 ARG A N 1
ATOM 2228 C CA . ARG A 1 284 ? 11.000 2.387 12.286 1.00 84.88 284 ARG A CA 1
ATOM 2229 C C . ARG A 1 284 ? 9.743 3.256 12.232 1.00 84.88 284 ARG A C 1
ATOM 2231 O O . ARG A 1 284 ? 9.232 3.640 13.280 1.00 84.88 284 ARG A O 1
ATOM 2238 N N . LYS A 1 285 ? 9.210 3.533 11.035 1.00 88.31 285 LYS A N 1
ATOM 2239 C CA . LYS A 1 285 ? 8.023 4.388 10.864 1.00 88.31 285 LYS A CA 1
ATOM 2240 C C . LYS A 1 285 ? 6.776 3.824 11.555 1.00 88.31 285 LYS A C 1
ATOM 2242 O O . LYS A 1 285 ? 5.985 4.610 12.069 1.00 88.31 285 LYS A O 1
ATOM 2247 N N . ALA A 1 286 ? 6.594 2.499 11.600 1.00 84.75 286 ALA A N 1
ATOM 2248 C CA . ALA A 1 286 ? 5.477 1.897 12.336 1.00 84.75 286 ALA A CA 1
ATOM 2249 C C . ALA A 1 286 ? 5.675 1.985 13.848 1.00 84.75 286 ALA A C 1
ATOM 2251 O O . ALA A 1 286 ? 4.726 2.311 14.554 1.00 84.75 286 ALA A O 1
ATOM 2252 N N . SER A 1 287 ? 6.897 1.759 14.340 1.00 79.62 287 SER A N 1
ATOM 2253 C CA . SER A 1 287 ? 7.218 1.918 15.766 1.00 79.62 287 SER A CA 1
ATOM 2254 C C . SER A 1 287 ? 6.974 3.360 16.229 1.00 79.62 287 SER A C 1
ATOM 2256 O O . SER A 1 287 ? 6.293 3.600 17.225 1.00 79.62 287 SER A O 1
ATOM 2258 N N . GLU A 1 288 ? 7.419 4.341 15.441 1.00 84.12 288 GLU A N 1
ATOM 2259 C CA . GLU A 1 288 ? 7.156 5.763 15.688 1.00 84.12 288 GLU A CA 1
ATOM 2260 C C . GLU A 1 288 ? 5.664 6.103 15.613 1.00 84.12 288 GLU A C 1
ATOM 2262 O O . GLU A 1 288 ? 5.151 6.847 16.452 1.00 84.12 288 GLU A O 1
ATOM 2267 N N . ALA A 1 289 ? 4.944 5.557 14.630 1.00 84.94 289 ALA A N 1
ATOM 2268 C CA . ALA A 1 289 ? 3.505 5.758 14.506 1.00 84.94 289 ALA A CA 1
ATOM 2269 C C . ALA A 1 289 ? 2.733 5.177 15.693 1.00 84.94 289 ALA A C 1
ATOM 2271 O O . ALA A 1 289 ? 1.827 5.831 16.203 1.00 84.94 289 ALA A O 1
ATOM 2272 N N . GLN A 1 290 ? 3.134 4.005 16.179 1.00 81.00 290 GLN A N 1
ATOM 2273 C CA . GLN A 1 290 ? 2.551 3.389 17.362 1.00 81.00 290 GLN A CA 1
ATOM 2274 C C . GLN A 1 290 ? 2.856 4.193 18.634 1.00 81.00 290 GLN A C 1
ATOM 2276 O O . GLN A 1 290 ? 1.963 4.407 19.456 1.00 81.00 290 GLN A O 1
ATOM 2281 N N . ALA A 1 291 ? 4.087 4.689 18.788 1.00 74.56 291 ALA A N 1
ATOM 2282 C CA . ALA A 1 291 ? 4.480 5.519 19.928 1.00 74.56 291 ALA A CA 1
ATOM 2283 C C . ALA A 1 291 ? 3.724 6.860 19.974 1.00 74.56 291 ALA A C 1
ATOM 2285 O O . ALA A 1 291 ? 3.407 7.352 21.054 1.00 74.56 291 ALA A O 1
ATOM 2286 N N . THR A 1 292 ? 3.396 7.418 18.806 1.00 78.88 292 THR A N 1
ATOM 2287 C CA . THR A 1 292 ? 2.677 8.697 18.641 1.00 78.88 292 THR A CA 1
ATOM 2288 C C . THR A 1 292 ? 1.175 8.516 18.379 1.00 78.88 292 THR A C 1
ATOM 2290 O O . THR A 1 292 ? 0.508 9.412 17.860 1.00 78.88 292 THR A O 1
ATOM 2293 N N . LEU A 1 293 ? 0.610 7.357 18.741 1.00 78.31 293 LEU A N 1
ATOM 2294 C CA . LEU A 1 293 ? -0.784 7.012 18.458 1.00 78.31 293 LEU A CA 1
ATOM 2295 C C . LEU A 1 293 ? -1.781 8.000 19.096 1.00 78.31 293 LEU A C 1
ATOM 2297 O O . LEU A 1 293 ? -1.924 8.104 20.325 1.00 78.31 293 LEU A O 1
ATOM 2301 N N . GLY A 1 294 ? -2.555 8.653 18.239 1.00 72.62 294 GLY A N 1
ATOM 2302 C CA . GLY A 1 294 ? -3.554 9.674 18.543 1.00 72.62 294 GLY A CA 1
ATOM 2303 C C . GLY A 1 294 ? -3.037 11.108 18.459 1.00 72.62 294 GLY A C 1
ATOM 2304 O O . GLY A 1 294 ? -3.810 12.038 18.683 1.00 72.62 294 GLY A O 1
ATOM 2305 N N . GLU A 1 295 ? -1.758 11.295 18.135 1.00 77.38 295 GLU A N 1
ATOM 2306 C CA . GLU A 1 295 ? -1.097 12.607 18.078 1.00 77.38 295 GLU A CA 1
ATOM 2307 C C . GLU A 1 295 ? -0.990 13.140 16.643 1.00 77.38 295 GLU A C 1
ATOM 2309 O O . GLU A 1 295 ? -0.516 14.251 16.418 1.00 77.38 295 GLU A O 1
ATOM 2314 N N . LYS A 1 296 ? -1.451 12.372 15.649 1.00 81.69 296 LYS A N 1
ATOM 2315 C CA . LYS A 1 296 ? -1.407 12.775 14.243 1.00 81.69 296 LYS A CA 1
ATOM 2316 C C . LYS A 1 296 ? -2.584 13.687 13.899 1.00 81.69 296 LYS A C 1
ATOM 2318 O O . LYS A 1 296 ? -3.746 13.315 14.063 1.00 81.69 296 LYS A O 1
ATOM 2323 N N . SER A 1 297 ? -2.280 14.852 13.333 1.00 78.19 297 SER A N 1
ATOM 2324 C CA . SER A 1 297 ? -3.278 15.766 12.767 1.00 78.19 297 SER A CA 1
ATOM 2325 C C . SER A 1 297 ? -3.451 15.540 11.263 1.00 78.19 297 SER A C 1
ATOM 2327 O O . SER A 1 297 ? -2.457 15.260 10.583 1.00 78.19 297 SER A O 1
ATOM 2329 N N . PRO A 1 298 ? -4.677 15.678 10.723 1.00 82.12 298 PRO A N 1
ATOM 2330 C CA . PRO A 1 298 ? -4.890 15.578 9.289 1.00 82.12 298 PRO A CA 1
ATOM 2331 C C . PRO A 1 298 ? -4.187 16.736 8.553 1.00 82.12 298 PRO A C 1
ATOM 2333 O O . PRO A 1 298 ? -4.346 17.887 8.966 1.00 82.12 298 PRO A O 1
ATOM 2336 N N . PRO A 1 299 ? -3.427 16.464 7.482 1.00 82.94 299 PRO A N 1
ATOM 2337 C CA . PRO A 1 299 ? -2.802 17.497 6.644 1.00 82.94 299 PRO A CA 1
ATOM 2338 C C . PRO A 1 299 ? -3.832 18.310 5.829 1.00 82.94 299 PRO A C 1
ATOM 2340 O O . PRO A 1 299 ? -4.923 17.822 5.538 1.00 82.94 299 PRO A O 1
ATOM 2343 N N . GLY A 1 300 ? -3.475 19.539 5.423 1.00 70.50 300 GLY A N 1
ATOM 2344 C CA . GLY A 1 300 ? -4.241 20.363 4.468 1.00 70.50 300 GLY A CA 1
ATOM 2345 C C . GLY A 1 300 ? -4.500 21.819 4.900 1.00 70.50 300 GLY A C 1
ATOM 2346 O O . GLY A 1 300 ? -4.600 22.137 6.081 1.00 70.50 300 GLY A O 1
ATOM 2347 N N . ALA A 1 301 ? -4.657 22.722 3.920 1.00 52.78 301 ALA A N 1
ATOM 2348 C CA . ALA A 1 301 ? -4.768 24.181 4.113 1.00 52.78 301 ALA A CA 1
ATOM 2349 C C . ALA A 1 301 ? -6.084 24.679 4.764 1.00 52.78 301 ALA A C 1
ATOM 2351 O O . ALA A 1 301 ? -6.231 25.872 5.018 1.00 52.78 301 ALA A O 1
ATOM 2352 N N . GLY A 1 302 ? -7.045 23.787 5.031 1.00 49.09 302 GLY A N 1
ATOM 2353 C CA . GLY A 1 302 ? -8.338 24.109 5.654 1.00 49.09 302 GLY A CA 1
ATOM 2354 C C . GLY A 1 302 ? -8.387 23.929 7.176 1.00 49.09 302 GLY A C 1
ATOM 2355 O O . GLY A 1 302 ? -9.389 24.276 7.799 1.00 49.09 302 GLY A O 1
ATOM 2356 N N . ALA A 1 303 ? -7.331 23.397 7.796 1.00 49.69 303 ALA A N 1
ATOM 2357 C CA . ALA A 1 303 ? -7.246 23.281 9.245 1.00 49.69 303 ALA A CA 1
ATOM 2358 C C . ALA A 1 303 ? -6.795 24.625 9.837 1.00 49.69 303 ALA A C 1
ATOM 2360 O O . ALA A 1 303 ? -5.617 24.838 10.105 1.00 49.69 303 ALA A O 1
ATOM 2361 N N . SER A 1 304 ? -7.729 25.560 10.053 1.00 46.88 304 SER A N 1
ATOM 2362 C CA . SER A 1 304 ? -7.431 26.847 10.715 1.00 46.88 304 SER A CA 1
ATOM 2363 C C . SER A 1 304 ? -6.824 26.679 12.118 1.00 46.88 304 SER A C 1
ATOM 2365 O O . SER A 1 304 ? -6.267 27.627 12.662 1.00 46.88 304 SER A O 1
ATOM 2367 N N . VAL A 1 305 ? -6.881 25.463 12.673 1.00 56.47 305 VAL A N 1
ATOM 2368 C CA . VAL A 1 305 ? -6.051 24.992 13.780 1.00 56.47 305 VAL A CA 1
ATOM 2369 C C . VAL A 1 305 ? -5.688 23.525 13.501 1.00 56.47 305 VAL A C 1
ATOM 2371 O O . VAL A 1 305 ? -6.584 22.708 13.279 1.00 56.47 305 VAL A O 1
ATOM 2374 N N . ASN A 1 306 ? -4.396 23.173 13.526 1.00 60.47 306 ASN A N 1
ATOM 2375 C CA . ASN A 1 306 ? -3.896 21.790 13.410 1.00 60.47 306 ASN A CA 1
ATOM 2376 C C . ASN A 1 306 ? -4.190 20.976 14.686 1.00 60.47 306 ASN A C 1
ATOM 2378 O O . ASN A 1 306 ? -3.284 20.422 15.301 1.00 60.47 306 ASN A O 1
ATOM 2382 N N . LEU A 1 307 ? -5.454 20.929 15.107 1.00 62.09 307 LEU A N 1
ATOM 2383 C CA . LEU A 1 307 ? -5.883 20.203 16.299 1.00 62.09 307 LEU A CA 1
ATOM 2384 C C . LEU A 1 307 ? -5.796 18.704 16.039 1.00 62.09 307 LEU A C 1
ATOM 2386 O O . LEU A 1 307 ? -6.470 18.191 15.130 1.00 62.09 307 LEU A O 1
ATOM 2390 N N . THR A 1 308 ? -5.021 18.020 16.874 1.00 67.94 308 THR A N 1
ATOM 2391 C CA . THR A 1 308 ? -5.013 16.560 16.932 1.00 67.94 308 THR A CA 1
ATOM 2392 C C . THR A 1 308 ? -6.398 16.064 17.362 1.00 67.94 308 THR A C 1
ATOM 2394 O O . THR A 1 308 ? -7.174 16.804 17.982 1.00 67.94 308 THR A O 1
ATOM 2397 N N . PRO A 1 309 ? -6.758 14.804 17.075 1.00 68.12 309 PRO A N 1
ATOM 2398 C CA . PRO A 1 309 ? -7.948 14.190 17.654 1.00 68.12 309 PRO A CA 1
ATOM 2399 C C . PRO A 1 309 ? -8.023 14.333 19.185 1.00 68.12 309 PRO A C 1
ATOM 2401 O O . PRO A 1 309 ? -9.111 14.564 19.712 1.00 68.12 309 PRO A O 1
ATOM 2404 N N . ARG A 1 310 ? -6.875 14.278 19.883 1.00 70.12 310 ARG A N 1
ATOM 2405 C CA . ARG A 1 310 ? -6.789 14.537 21.328 1.00 70.12 310 ARG A CA 1
ATOM 2406 C C . ARG A 1 310 ? -7.115 15.985 21.685 1.00 70.12 310 ARG A C 1
ATOM 2408 O O . ARG A 1 310 ? -7.892 16.198 22.604 1.00 70.12 310 ARG A O 1
ATOM 2415 N N . ASP A 1 311 ? -6.617 16.967 20.938 1.00 76.38 311 ASP A N 1
ATOM 2416 C CA . ASP A 1 311 ? -6.927 18.379 21.211 1.00 76.38 311 ASP A CA 1
ATOM 2417 C C . ASP A 1 311 ? -8.417 18.675 21.000 1.00 76.38 311 ASP A C 1
ATOM 2419 O O . ASP A 1 311 ? -9.045 19.375 21.793 1.00 76.38 311 ASP A O 1
ATOM 2423 N N . ARG A 1 312 ? -9.022 18.089 19.957 1.00 77.19 312 ARG A N 1
ATOM 2424 C CA . ARG A 1 312 ? -10.472 18.198 19.718 1.00 77.19 312 ARG A CA 1
ATOM 2425 C C . ARG A 1 312 ? -11.275 17.560 20.847 1.00 77.19 312 ARG A C 1
ATOM 2427 O O . ARG A 1 312 ? -12.296 18.109 21.257 1.00 77.19 312 ARG A O 1
ATOM 2434 N N . ALA A 1 313 ? -10.818 16.413 21.344 1.00 81.62 313 ALA A N 1
ATOM 2435 C CA . ALA A 1 313 ? -11.420 15.758 22.494 1.00 81.62 313 ALA A CA 1
ATOM 2436 C C . ALA A 1 313 ? -11.288 16.613 23.762 1.00 81.62 313 ALA A C 1
ATOM 2438 O O . ALA A 1 313 ? -12.275 16.775 24.475 1.00 81.62 313 ALA A O 1
ATOM 2439 N N . GLN A 1 314 ? -10.130 17.233 23.994 1.00 83.19 314 GLN A N 1
ATOM 2440 C CA . GLN A 1 314 ? -9.909 18.123 25.134 1.00 83.19 314 GLN A CA 1
ATOM 2441 C C . GLN A 1 314 ? -10.840 19.340 25.093 1.00 83.19 314 GLN A C 1
ATOM 2443 O O . GLN A 1 314 ? -11.469 19.659 26.096 1.00 83.19 314 GLN A O 1
ATOM 2448 N N . MET A 1 315 ? -11.030 19.965 23.927 1.00 82.44 315 MET A N 1
ATOM 2449 C CA . MET A 1 315 ? -12.002 21.057 23.784 1.00 82.44 315 MET A CA 1
ATOM 2450 C C . MET A 1 315 ? -13.430 20.614 24.129 1.00 82.44 315 MET A C 1
ATOM 2452 O O . MET A 1 315 ? -14.179 21.359 24.761 1.00 82.44 315 MET A O 1
ATOM 2456 N N . ALA A 1 316 ? -13.821 19.402 23.723 1.00 85.62 316 ALA A N 1
ATOM 2457 C CA . ALA A 1 316 ? -15.117 18.847 24.094 1.00 85.62 316 ALA A CA 1
ATOM 2458 C C . ALA A 1 316 ? -15.213 18.615 25.612 1.00 85.62 316 ALA A C 1
ATOM 2460 O O . ALA A 1 316 ? -16.237 18.951 26.206 1.00 85.62 316 ALA A O 1
ATOM 2461 N N . VAL A 1 317 ? -14.151 18.112 26.252 1.00 92.06 317 VAL A N 1
ATOM 2462 C CA . VAL A 1 317 ? -14.071 17.954 27.714 1.00 92.06 317 VAL A CA 1
ATOM 2463 C C . VAL A 1 317 ? -14.222 19.300 28.425 1.00 92.06 317 VAL A C 1
ATOM 2465 O O . VAL A 1 317 ? -15.031 19.398 29.345 1.00 92.06 317 VAL A O 1
ATOM 2468 N N . ASP A 1 318 ? -13.525 20.345 27.976 1.00 88.56 318 ASP A N 1
ATOM 2469 C CA . ASP A 1 318 ? -13.556 21.675 28.602 1.00 88.56 318 ASP A CA 1
ATOM 2470 C C . ASP A 1 318 ? -14.960 22.306 28.575 1.00 88.56 318 ASP A C 1
ATOM 2472 O O . ASP A 1 318 ? -15.337 23.040 29.490 1.00 88.56 318 ASP A O 1
ATOM 2476 N N . ILE A 1 319 ? -15.761 21.993 27.550 1.00 89.19 319 ILE A N 1
ATOM 2477 C CA . ILE A 1 319 ? -17.161 22.429 27.433 1.00 89.19 319 ILE A CA 1
ATOM 2478 C C . ILE A 1 319 ? -18.091 21.540 28.270 1.00 89.19 319 ILE A C 1
ATOM 2480 O O . ILE A 1 319 ? -18.992 22.041 28.944 1.00 89.19 319 ILE A O 1
ATOM 2484 N N . LEU A 1 320 ? -17.910 20.219 28.211 1.00 93.25 320 LEU A N 1
ATOM 2485 C CA . LEU A 1 320 ? -18.838 19.248 28.792 1.00 93.25 320 LEU A CA 1
ATOM 2486 C C . LEU A 1 320 ? -18.671 19.092 30.305 1.00 93.25 320 LEU A C 1
ATOM 2488 O O . LEU A 1 320 ? -19.670 18.949 31.006 1.00 93.25 320 LEU A O 1
ATOM 2492 N N . MET A 1 321 ? -17.444 19.157 30.824 1.00 94.62 321 MET A N 1
ATOM 2493 C CA . MET A 1 321 ? -17.148 19.003 32.251 1.00 94.62 321 MET A CA 1
ATOM 2494 C C . MET A 1 321 ? -17.948 19.975 33.141 1.00 94.62 321 MET A C 1
ATOM 2496 O O . MET A 1 321 ? -18.691 19.492 33.996 1.00 94.62 321 MET A O 1
ATOM 2500 N N . PRO A 1 322 ? -17.931 21.308 32.922 1.00 94.19 322 PRO A N 1
ATOM 2501 C CA . PRO A 1 322 ? -18.716 22.228 33.748 1.00 94.19 322 PRO A CA 1
ATOM 2502 C C . PRO A 1 322 ? -20.236 22.041 33.594 1.00 94.19 322 PRO A C 1
ATOM 2504 O O . PRO A 1 322 ? -20.994 22.373 34.508 1.00 94.19 322 PRO A O 1
ATOM 2507 N N . LEU A 1 323 ? -20.707 21.516 32.456 1.00 92.00 323 LEU A N 1
ATOM 2508 C CA . LEU A 1 323 ? -22.125 21.206 32.250 1.00 92.00 323 LEU A CA 1
ATOM 2509 C C . LEU A 1 323 ? -22.552 19.967 33.039 1.00 92.00 323 LEU A C 1
ATOM 2511 O O . LEU A 1 323 ? -23.627 19.981 33.638 1.00 92.00 323 LEU A O 1
ATOM 2515 N N . VAL A 1 324 ? -21.714 18.929 33.077 1.00 94.81 324 VAL A N 1
ATOM 2516 C CA . VAL A 1 324 ? -21.945 17.731 33.897 1.00 94.81 324 VAL A CA 1
ATOM 2517 C C . VAL A 1 324 ? -21.901 18.081 35.384 1.00 94.81 324 VAL A C 1
ATOM 2519 O O . VAL A 1 324 ? -22.782 17.650 36.123 1.00 94.81 324 VAL A O 1
ATOM 2522 N N . ASP A 1 325 ? -20.963 18.929 35.813 1.00 92.88 325 ASP A N 1
ATOM 2523 C CA . ASP A 1 325 ? -20.883 19.390 37.206 1.00 92.88 325 ASP A CA 1
ATOM 2524 C C . ASP A 1 325 ? -22.130 20.184 37.628 1.00 92.88 325 ASP A C 1
ATOM 2526 O O . ASP A 1 325 ? -22.593 20.084 38.765 1.00 92.88 325 ASP A O 1
ATOM 2530 N N . ARG A 1 326 ? -22.705 20.970 36.707 1.00 95.25 326 ARG A N 1
ATOM 2531 C CA . ARG A 1 326 ? -23.910 21.769 36.968 1.00 95.25 326 ARG A CA 1
ATOM 2532 C C . ARG A 1 326 ? -25.210 20.967 36.875 1.00 95.25 326 ARG A C 1
ATOM 2534 O O . ARG A 1 326 ? -26.181 21.325 37.541 1.00 95.25 326 ARG A O 1
ATOM 2541 N N . TYR A 1 327 ? -25.239 19.914 36.061 1.00 92.81 327 TYR A N 1
ATOM 2542 C CA . TYR A 1 327 ? -26.412 19.067 35.825 1.00 92.81 327 TYR A CA 1
ATOM 2543 C C . TYR A 1 327 ? -26.058 17.574 35.972 1.00 92.81 327 TYR A C 1
ATOM 2545 O O . TYR A 1 327 ? -26.126 16.830 34.991 1.00 92.81 327 TYR A O 1
ATOM 2553 N N . PRO A 1 328 ? -25.714 17.105 37.187 1.00 90.75 328 PRO A N 1
ATOM 2554 C CA . PRO A 1 328 ? -25.165 15.761 37.404 1.00 90.75 328 PRO A CA 1
ATOM 2555 C C . PRO A 1 328 ? -26.135 14.613 37.079 1.00 90.75 328 PRO A C 1
ATOM 2557 O O . PRO A 1 328 ? -25.678 13.511 36.777 1.00 90.75 328 PRO A O 1
ATOM 2560 N N . GLU A 1 329 ? -27.445 14.884 37.102 1.00 90.81 329 GLU A N 1
ATOM 2561 C CA . GLU A 1 329 ? -28.530 13.943 36.771 1.00 90.81 329 GLU A CA 1
ATOM 2562 C C . GLU A 1 329 ? -28.760 13.788 35.255 1.00 90.81 329 GLU A C 1
ATOM 2564 O O . GLU A 1 329 ? -29.498 12.910 34.808 1.00 90.81 329 GLU A O 1
ATOM 2569 N N . ASN A 1 330 ? -28.161 14.652 34.426 1.00 93.25 330 ASN A N 1
ATOM 2570 C CA . ASN A 1 330 ? -28.317 14.583 32.976 1.00 93.25 330 ASN A CA 1
ATOM 2571 C C . ASN A 1 330 ? -27.378 13.511 32.398 1.00 93.25 330 ASN A C 1
ATOM 2573 O O . ASN A 1 330 ? -26.243 13.791 32.004 1.00 93.25 330 ASN A O 1
ATOM 2577 N N . LEU A 1 331 ? -27.867 12.268 32.354 1.00 92.25 331 LEU A N 1
ATOM 2578 C CA . LEU A 1 331 ? -27.107 11.114 31.866 1.00 92.25 331 LEU A CA 1
ATOM 2579 C C . LEU A 1 331 ? -26.583 11.282 30.424 1.00 92.25 331 LEU A C 1
ATOM 2581 O O . LEU A 1 331 ? -25.412 10.974 30.216 1.00 92.25 331 LEU A O 1
ATOM 2585 N N . PRO A 1 332 ? -27.338 11.844 29.452 1.00 92.44 332 PRO A N 1
ATOM 2586 C CA . PRO A 1 332 ? -26.796 12.159 28.123 1.00 92.44 332 PRO A CA 1
ATOM 2587 C C . PRO A 1 332 ? -25.588 13.108 28.121 1.00 92.44 332 PRO A C 1
ATOM 2589 O O . PRO A 1 332 ? -24.640 12.894 27.367 1.00 92.44 332 PRO A O 1
ATOM 2592 N N . LEU A 1 333 ? -25.575 14.147 28.968 1.00 90.25 333 LEU A N 1
ATOM 2593 C CA . LEU A 1 333 ? -24.400 15.026 29.098 1.00 90.25 333 LEU A CA 1
ATOM 2594 C C . LEU A 1 333 ? -23.197 14.270 29.669 1.00 90.25 333 LEU A C 1
ATOM 2596 O O . LEU A 1 333 ? -22.066 14.461 29.217 1.00 90.25 333 LEU A O 1
ATOM 2600 N N . ARG A 1 334 ? -23.445 13.386 30.639 1.00 93.81 334 ARG A N 1
ATOM 2601 C CA . ARG A 1 334 ? -22.414 12.523 31.217 1.00 93.81 334 ARG A CA 1
ATOM 2602 C C . ARG A 1 334 ? -21.886 11.510 30.192 1.00 93.81 334 ARG A C 1
ATOM 2604 O O . ARG A 1 334 ? -20.679 11.271 30.160 1.00 93.81 334 ARG A O 1
ATOM 2611 N N . GLU A 1 335 ? -22.746 10.973 29.321 1.00 92.19 335 GLU A N 1
ATOM 2612 C CA . GLU A 1 335 ? -22.342 10.092 28.216 1.00 92.19 335 GLU A CA 1
ATOM 2613 C C . GLU A 1 335 ? -21.459 10.857 27.230 1.00 92.19 335 GLU A C 1
ATOM 2615 O O . GLU A 1 335 ? -20.368 10.395 26.902 1.00 92.19 335 GLU A O 1
ATOM 2620 N N . ALA A 1 336 ? -21.874 12.059 26.823 1.00 90.50 336 ALA A N 1
ATOM 2621 C CA . ALA A 1 336 ? -21.090 12.914 25.937 1.00 90.50 336 ALA A CA 1
ATOM 2622 C C . ALA A 1 336 ? -19.694 13.213 26.513 1.00 90.50 336 ALA A C 1
ATOM 2624 O O . ALA A 1 336 ? -18.707 13.154 25.778 1.00 90.50 336 ALA A O 1
ATOM 2625 N N . LEU A 1 337 ? -19.584 13.478 27.823 1.00 93.31 337 LEU A N 1
ATOM 2626 C CA . LEU A 1 337 ? -18.295 13.672 28.496 1.00 93.31 337 LEU A CA 1
ATOM 2627 C C . LEU A 1 337 ? -17.452 12.386 28.500 1.00 93.31 337 LEU A C 1
ATOM 2629 O O . LEU A 1 337 ? -16.257 12.429 28.212 1.00 93.31 337 LEU A O 1
ATOM 2633 N N . GLY A 1 338 ? -18.066 11.234 28.784 1.00 91.81 338 GLY A N 1
ATOM 2634 C CA . GLY A 1 338 ? -17.403 9.932 28.686 1.00 91.81 338 GLY A CA 1
ATOM 2635 C C . GLY A 1 338 ? -16.882 9.645 27.275 1.00 91.81 338 GLY A C 1
ATOM 2636 O O . GLY A 1 338 ? -15.757 9.174 27.115 1.00 91.81 338 GLY A O 1
ATOM 2637 N N . LEU A 1 339 ? -17.652 10.000 26.246 1.00 89.19 339 LEU A N 1
ATOM 2638 C CA . LEU A 1 339 ? -17.267 9.863 24.840 1.00 89.19 339 LEU A CA 1
ATOM 2639 C C . LEU A 1 339 ? -16.146 10.818 24.439 1.00 89.19 339 LEU A C 1
ATOM 2641 O O . LEU A 1 339 ? -15.253 10.418 23.691 1.00 89.19 339 LEU A O 1
ATOM 2645 N N . ALA A 1 340 ? -16.159 12.049 24.950 1.00 87.62 340 ALA A N 1
ATOM 2646 C CA . ALA A 1 340 ? -15.058 12.986 24.769 1.00 87.62 340 ALA A CA 1
ATOM 2647 C C . ALA A 1 340 ? -13.766 12.418 25.377 1.00 87.62 340 ALA A C 1
ATOM 2649 O O . ALA A 1 340 ? -12.754 12.337 24.682 1.00 87.62 340 ALA A O 1
ATOM 2650 N N . TYR A 1 341 ? -13.819 11.896 26.608 1.00 86.19 341 TYR A N 1
ATOM 2651 C CA . TYR A 1 341 ? -12.679 11.210 27.222 1.00 86.19 341 TYR A CA 1
ATOM 2652 C C . TYR A 1 341 ? -12.232 9.968 26.433 1.00 86.19 341 TYR A C 1
ATOM 2654 O O . TYR A 1 341 ? -11.031 9.776 26.247 1.00 86.19 341 TYR A O 1
ATOM 2662 N N . LEU A 1 342 ? -13.155 9.151 25.903 1.00 80.56 342 LEU A N 1
ATOM 2663 C CA . LEU A 1 342 ? -12.802 8.020 25.028 1.00 80.56 342 LEU A CA 1
ATOM 2664 C C . LEU A 1 342 ? -12.040 8.487 23.785 1.00 80.56 342 LEU A C 1
ATOM 2666 O O . LEU A 1 342 ? -10.991 7.931 23.455 1.00 80.56 342 LEU A O 1
ATOM 2670 N N . LYS A 1 343 ? -12.540 9.525 23.106 1.00 78.50 343 LYS A N 1
ATOM 2671 C CA . LYS A 1 343 ? -11.897 10.107 21.918 1.00 78.50 343 LYS A CA 1
ATOM 2672 C C . LYS A 1 343 ? -10.557 10.775 22.244 1.00 78.50 343 LYS A C 1
ATOM 2674 O O . LYS A 1 343 ? -9.685 10.806 21.381 1.00 78.50 343 LYS A O 1
ATOM 2679 N N . GLY A 1 344 ? -10.362 11.234 23.478 1.00 77.25 344 GLY A N 1
ATOM 2680 C CA . GLY A 1 344 ? -9.087 11.746 23.994 1.00 77.25 344 GLY A CA 1
ATOM 2681 C C . GLY A 1 344 ? -8.110 10.666 24.473 1.00 77.25 344 GLY A C 1
ATOM 2682 O O . GLY A 1 344 ? -6.994 10.994 24.865 1.00 77.25 344 GLY A O 1
ATOM 2683 N N . ARG A 1 345 ? -8.499 9.381 24.429 1.00 77.06 345 ARG A N 1
ATOM 2684 C CA . ARG A 1 345 ? -7.782 8.239 25.039 1.00 77.06 345 ARG A CA 1
ATOM 2685 C C . ARG A 1 345 ? -7.627 8.331 26.564 1.00 77.06 345 ARG A C 1
ATOM 2687 O O . ARG A 1 345 ? -6.799 7.645 27.160 1.00 77.06 345 ARG A O 1
ATOM 2694 N N . GLU A 1 346 ? -8.469 9.113 27.226 1.00 81.56 346 GLU A N 1
ATOM 2695 C CA . GLU A 1 346 ? -8.560 9.195 28.684 1.00 81.56 346 GLU A CA 1
ATOM 2696 C C . GLU A 1 346 ? -9.489 8.095 29.223 1.00 81.56 346 GLU A C 1
ATOM 2698 O O . GLU A 1 346 ? -10.505 8.349 29.873 1.00 81.56 346 GLU A O 1
ATOM 2703 N N . PHE A 1 347 ? -9.145 6.837 28.931 1.00 81.00 347 PHE A N 1
ATOM 2704 C CA . PHE A 1 347 ? -10.008 5.667 29.143 1.00 81.00 347 PHE A CA 1
ATOM 2705 C C . PHE A 1 347 ? -10.457 5.484 30.594 1.00 81.00 347 PHE A C 1
ATOM 2707 O O . PHE A 1 347 ? -11.616 5.170 30.852 1.00 81.00 347 PHE A O 1
ATOM 2714 N N . ASP A 1 348 ? -9.5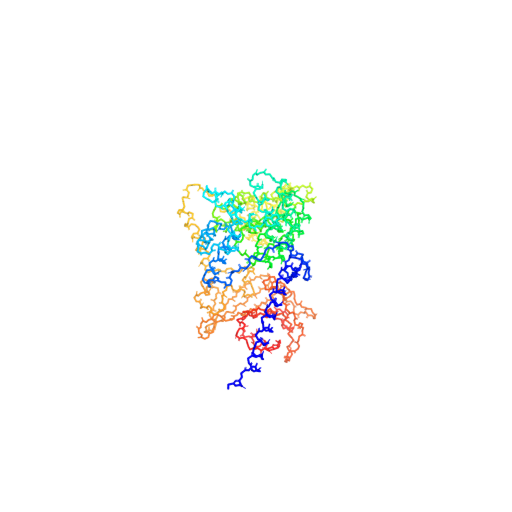67 5.747 31.553 1.00 82.94 348 ASP A N 1
ATOM 2715 C CA . ASP A 1 348 ? -9.902 5.667 32.974 1.00 82.94 348 ASP A CA 1
ATOM 2716 C C . ASP A 1 348 ? -10.986 6.689 33.357 1.00 82.94 348 ASP A C 1
ATOM 2718 O O . ASP A 1 348 ? -11.920 6.348 34.084 1.00 82.94 348 ASP A O 1
ATOM 2722 N N . ARG A 1 349 ? -10.916 7.916 32.821 1.00 87.31 349 ARG A N 1
ATOM 2723 C CA . ARG A 1 349 ? -11.924 8.961 33.064 1.00 87.31 349 ARG A CA 1
ATOM 2724 C C . ARG A 1 349 ? -13.227 8.669 32.335 1.00 87.31 349 ARG A C 1
ATOM 2726 O O . ARG A 1 349 ? -14.291 8.825 32.930 1.00 87.31 349 ARG A O 1
ATOM 2733 N N . ALA A 1 350 ? -13.152 8.184 31.097 1.00 89.94 350 ALA A N 1
ATOM 2734 C CA . ALA A 1 350 ? -14.319 7.736 30.345 1.00 89.94 350 ALA A CA 1
ATOM 2735 C C . ALA A 1 350 ? -15.083 6.635 31.091 1.00 89.94 350 ALA A C 1
ATOM 2737 O O . ALA A 1 350 ? -16.290 6.737 31.306 1.00 89.94 350 ALA A O 1
ATOM 2738 N N . ARG A 1 351 ? -14.356 5.617 31.566 1.00 90.81 351 ARG A N 1
ATOM 2739 C CA . ARG A 1 351 ? -14.909 4.503 32.337 1.00 90.81 351 ARG A CA 1
ATOM 2740 C C . ARG A 1 351 ? -15.628 4.978 33.592 1.00 90.81 351 ARG A C 1
ATOM 2742 O O . ARG A 1 351 ? -16.711 4.477 33.873 1.00 90.81 351 ARG A O 1
ATOM 2749 N N . ILE A 1 352 ? -15.056 5.940 34.320 1.00 91.62 352 ILE A N 1
ATOM 2750 C CA . ILE A 1 352 ? -15.709 6.534 35.494 1.00 91.62 352 ILE A CA 1
ATOM 2751 C C . ILE A 1 352 ? -17.059 7.140 35.096 1.00 91.62 352 ILE A C 1
ATOM 2753 O O . ILE A 1 352 ? -18.060 6.846 35.741 1.00 91.62 352 ILE A O 1
ATOM 2757 N N . GLN A 1 353 ? -17.123 7.918 34.009 1.00 94.19 353 GLN A N 1
ATOM 2758 C CA . GLN A 1 353 ? -18.390 8.510 33.568 1.00 94.19 353 GLN A CA 1
ATOM 2759 C C . GLN A 1 353 ? -19.434 7.448 33.215 1.00 94.19 353 GLN A C 1
ATOM 2761 O O . GLN A 1 353 ? -20.570 7.536 33.677 1.00 94.19 353 GLN A O 1
ATOM 2766 N N . PHE A 1 354 ? -19.049 6.413 32.466 1.00 94.38 354 PHE A N 1
ATOM 2767 C CA . PHE A 1 354 ? -19.980 5.350 32.087 1.00 94.38 354 PHE A CA 1
ATOM 2768 C C . PHE A 1 354 ? -20.429 4.487 33.272 1.00 94.38 354 PHE A C 1
ATOM 2770 O O . PHE A 1 354 ? -21.578 4.055 33.319 1.00 94.38 354 PHE A O 1
ATOM 2777 N N . GLN A 1 355 ? -19.560 4.260 34.258 1.00 93.94 355 GLN A N 1
ATOM 2778 C CA . GLN A 1 355 ? -19.931 3.557 35.488 1.00 93.94 355 GLN A CA 1
ATOM 2779 C C . GLN A 1 355 ? -20.951 4.341 36.313 1.00 93.94 355 GLN A C 1
ATOM 2781 O O . GLN A 1 355 ? -21.851 3.734 36.885 1.00 93.94 355 GLN A O 1
ATOM 2786 N N . GLU A 1 356 ? -20.841 5.667 36.368 1.00 93.50 356 GLU A N 1
ATOM 2787 C CA . GLU A 1 356 ? -21.832 6.506 37.046 1.00 93.50 356 GLU A CA 1
ATOM 2788 C C . GLU A 1 356 ? -23.186 6.494 36.321 1.00 93.50 356 GLU A C 1
ATOM 2790 O O . GLU A 1 356 ? -24.220 6.419 36.981 1.00 93.50 356 GLU A O 1
ATOM 2795 N N . ILE A 1 357 ? -23.200 6.457 34.983 1.00 94.69 357 ILE A N 1
ATOM 2796 C CA . ILE A 1 357 ? -24.441 6.262 34.212 1.00 94.69 357 ILE A CA 1
ATOM 2797 C C . ILE A 1 357 ? -25.049 4.891 34.512 1.00 94.69 357 ILE A C 1
ATOM 2799 O O . ILE A 1 357 ? -26.226 4.821 34.839 1.00 94.69 357 ILE A O 1
ATOM 2803 N N . LEU A 1 358 ? -24.250 3.817 34.484 1.00 94.12 358 LEU A N 1
ATOM 2804 C CA . LEU A 1 358 ? -24.723 2.461 34.787 1.00 94.12 358 LEU A CA 1
ATOM 2805 C C . LEU A 1 358 ? -25.297 2.346 36.211 1.00 94.12 358 LEU A C 1
ATOM 2807 O O . LEU A 1 358 ? -26.231 1.580 36.437 1.00 94.12 358 LEU A O 1
ATOM 2811 N N . LYS A 1 359 ? -24.732 3.076 37.183 1.00 94.31 359 LYS A N 1
ATOM 2812 C CA . LYS A 1 359 ? -25.257 3.129 38.557 1.00 94.31 359 LYS A CA 1
ATOM 2813 C C . LYS A 1 359 ? -26.603 3.849 38.634 1.00 94.31 359 LYS A C 1
ATOM 2815 O O . LYS A 1 359 ? -27.448 3.429 39.419 1.00 94.31 359 LYS A O 1
ATOM 2820 N N . ALA A 1 360 ? -26.770 4.933 37.878 1.00 92.81 360 ALA A N 1
ATOM 2821 C CA . ALA A 1 360 ? -27.992 5.732 37.874 1.00 92.81 360 ALA A CA 1
ATOM 2822 C C . ALA A 1 360 ? -29.127 5.056 37.088 1.00 92.81 360 ALA A C 1
ATOM 2824 O O . ALA A 1 360 ? -30.268 5.044 37.543 1.00 92.81 360 ALA A O 1
ATOM 2825 N N . ASP A 1 361 ? -28.802 4.464 35.939 1.00 91.75 361 ASP A N 1
ATOM 2826 C CA . ASP A 1 361 ? -29.727 3.740 35.073 1.00 91.75 361 ASP A CA 1
ATOM 2827 C C . ASP A 1 361 ? -29.052 2.479 34.489 1.00 91.75 361 ASP A C 1
ATOM 2829 O O . ASP A 1 361 ? -28.294 2.554 33.515 1.00 91.75 361 ASP A O 1
ATOM 2833 N N . PRO A 1 362 ? -29.319 1.294 35.071 1.00 91.50 362 PRO A N 1
ATOM 2834 C CA . PRO A 1 362 ? -28.770 0.026 34.592 1.00 91.50 362 PRO A CA 1
ATOM 2835 C C . PRO A 1 362 ? -29.213 -0.390 33.180 1.00 91.50 362 PRO A C 1
ATOM 2837 O O . PRO A 1 362 ? -28.551 -1.244 32.580 1.00 91.50 362 PRO A O 1
ATOM 2840 N N . GLU A 1 363 ? -30.311 0.180 32.673 1.00 88.00 363 GLU A N 1
ATOM 2841 C CA . GLU A 1 363 ? -30.893 -0.097 31.352 1.00 88.00 363 GLU A CA 1
ATOM 2842 C C . GLU A 1 363 ? -30.581 1.020 30.337 1.00 88.00 363 GLU A C 1
ATOM 2844 O O . GLU A 1 363 ? -31.100 1.006 29.218 1.00 88.00 363 GLU A O 1
ATOM 2849 N N . TYR A 1 364 ? -29.711 1.974 30.699 1.00 83.75 364 TYR A N 1
ATOM 2850 C CA . TYR A 1 364 ? -29.300 3.053 29.805 1.00 83.75 364 TYR A CA 1
ATOM 2851 C C . TYR A 1 364 ? -28.722 2.484 28.493 1.00 83.75 364 TYR A C 1
ATOM 2853 O O . TYR A 1 364 ? -27.864 1.591 28.547 1.00 83.75 364 TYR A O 1
ATOM 2861 N N . PRO A 1 365 ? -29.148 2.980 27.313 1.00 82.81 365 PRO A N 1
ATOM 2862 C CA . PRO A 1 365 ? -28.752 2.415 26.026 1.00 82.81 365 PRO A CA 1
ATOM 2863 C C . PRO A 1 365 ? -27.236 2.284 25.872 1.00 82.81 365 PRO A C 1
ATOM 2865 O O . PRO A 1 365 ? -26.482 3.195 26.209 1.00 82.81 365 PRO A O 1
ATOM 2868 N N . ASP A 1 366 ? -26.794 1.127 25.376 1.00 82.19 366 ASP A N 1
ATOM 2869 C CA . ASP A 1 366 ? -25.401 0.813 25.037 1.00 82.19 366 ASP A CA 1
ATOM 2870 C C . ASP A 1 366 ? -24.369 0.999 26.170 1.00 82.19 366 ASP A C 1
ATOM 2872 O O . ASP A 1 366 ? -23.167 0.848 25.946 1.00 82.19 366 ASP A O 1
ATOM 2876 N N . ILE A 1 367 ? -24.783 1.249 27.419 1.00 86.88 367 ILE A N 1
ATOM 2877 C CA . ILE A 1 367 ? -23.846 1.645 28.481 1.00 86.88 367 ILE A CA 1
ATOM 2878 C C . ILE A 1 367 ? -22.825 0.556 28.820 1.00 86.88 367 ILE A C 1
ATOM 2880 O O . ILE A 1 367 ? -21.658 0.833 29.103 1.00 86.88 367 ILE A O 1
ATOM 2884 N N . ARG A 1 368 ? -23.234 -0.713 28.734 1.00 82.50 368 ARG A N 1
ATOM 2885 C CA . ARG A 1 368 ? -22.330 -1.855 28.924 1.00 82.50 368 ARG A CA 1
ATOM 2886 C C . ARG A 1 368 ? -21.287 -1.936 27.810 1.00 82.50 368 ARG A C 1
ATOM 2888 O O . ARG A 1 368 ? -20.126 -2.212 28.108 1.00 82.50 368 ARG A O 1
ATOM 2895 N N . LEU A 1 369 ? -21.683 -1.637 26.569 1.00 78.88 369 LEU A N 1
ATOM 2896 C CA . LEU A 1 369 ? -20.773 -1.553 25.428 1.00 78.88 369 LEU A CA 1
ATOM 2897 C C . LEU A 1 369 ? -19.777 -0.403 25.626 1.00 78.88 369 LEU A C 1
ATOM 2899 O O . LEU A 1 369 ? -18.580 -0.627 25.498 1.00 78.88 369 LEU A O 1
ATOM 2903 N N . ARG A 1 370 ? -20.223 0.785 26.058 1.00 83.50 370 ARG A N 1
ATOM 2904 C CA . ARG A 1 370 ? -19.327 1.922 26.361 1.00 83.50 370 ARG A CA 1
ATOM 2905 C C . ARG A 1 370 ? -18.283 1.599 27.429 1.00 83.50 370 ARG A C 1
ATOM 2907 O O . ARG A 1 370 ? -17.122 1.988 27.317 1.00 83.50 370 ARG A O 1
ATOM 2914 N N . ILE A 1 371 ? -18.679 0.873 28.477 1.00 83.50 371 ILE A N 1
ATOM 2915 C CA . ILE A 1 371 ? -17.749 0.410 29.517 1.00 83.50 371 ILE A CA 1
ATOM 2916 C C . ILE A 1 371 ? -16.752 -0.599 28.935 1.00 83.50 371 ILE A C 1
ATOM 2918 O O . ILE A 1 371 ? -15.573 -0.552 29.281 1.00 83.50 371 ILE A O 1
ATOM 2922 N N . GLN A 1 372 ? -17.201 -1.500 28.059 1.00 79.06 372 GLN A N 1
ATOM 2923 C CA . GLN A 1 372 ? -16.320 -2.431 27.358 1.00 79.06 372 GLN A CA 1
ATOM 2924 C C . GLN A 1 372 ? -15.324 -1.685 26.460 1.00 79.06 372 GLN A C 1
ATOM 2926 O O . GLN A 1 372 ? -14.127 -1.936 26.572 1.00 79.06 372 GLN A O 1
ATOM 2931 N N . GLU A 1 373 ? -15.777 -0.719 25.659 1.00 75.38 373 GLU A N 1
ATOM 2932 C CA . GLU A 1 373 ? -14.924 0.167 24.851 1.00 75.38 373 GLU A CA 1
ATOM 2933 C C . GLU A 1 373 ? -13.872 0.874 25.720 1.00 75.38 373 GLU A C 1
ATOM 2935 O O . GLU A 1 373 ? -12.689 0.860 25.393 1.00 75.38 373 GLU A O 1
ATOM 2940 N N . ALA A 1 374 ? -14.262 1.405 26.884 1.00 79.94 374 ALA A N 1
ATOM 2941 C CA . ALA A 1 374 ? -13.336 2.041 27.826 1.00 79.94 374 ALA A CA 1
ATOM 2942 C C . ALA A 1 374 ? -12.338 1.069 28.491 1.00 79.94 374 ALA A C 1
ATOM 2944 O O . ALA A 1 374 ? -11.334 1.513 29.047 1.00 79.94 374 ALA A O 1
ATOM 2945 N N . ASN A 1 375 ? -12.599 -0.242 28.461 1.00 70.69 375 ASN A N 1
ATOM 2946 C CA . ASN A 1 375 ? -11.737 -1.272 29.049 1.00 70.69 375 ASN A CA 1
ATOM 2947 C C . ASN A 1 375 ? -10.803 -1.944 28.024 1.00 70.69 375 ASN A C 1
ATOM 2949 O O . ASN A 1 375 ? -9.726 -2.401 28.401 1.00 70.69 375 ASN A O 1
ATOM 2953 N N . VAL A 1 376 ? -11.202 -2.038 26.750 1.00 59.12 376 VAL A N 1
ATOM 2954 C CA . VAL A 1 376 ? -10.486 -2.797 25.700 1.00 59.12 376 VAL A CA 1
ATOM 2955 C C . VAL A 1 376 ? -9.199 -2.102 25.231 1.00 59.12 376 VAL A C 1
ATOM 2957 O O . VAL A 1 376 ? -8.264 -2.758 24.778 1.00 59.12 376 VAL A O 1
ATOM 2960 N N . THR A 1 377 ? -9.101 -0.788 25.384 1.00 56.06 377 THR A N 1
ATOM 2961 C CA . THR A 1 377 ? -8.058 0.046 24.761 1.00 56.06 377 THR A CA 1
ATOM 2962 C C . THR A 1 377 ? -6.822 0.302 25.626 1.00 56.06 377 THR A C 1
ATOM 2964 O O . THR A 1 377 ? -5.920 1.047 25.229 1.00 56.06 377 THR A O 1
ATOM 2967 N N . LYS A 1 378 ? -6.735 -0.340 26.798 1.00 42.97 378 LYS A N 1
ATOM 2968 C CA . LYS A 1 378 ? -5.528 -0.362 27.631 1.00 42.97 378 LYS A CA 1
ATOM 2969 C C . LYS A 1 378 ? -4.959 -1.785 27.693 1.00 42.97 378 LYS A C 1
ATOM 2971 O O . LYS A 1 378 ? -5.152 -2.476 28.693 1.00 42.97 378 LYS A O 1
ATOM 2976 N N . PRO A 1 379 ? -4.190 -2.238 26.686 1.00 39.59 379 PRO A N 1
ATOM 2977 C CA . PRO A 1 379 ? -3.115 -3.168 26.987 1.00 39.59 379 PRO A CA 1
ATOM 2978 C C . PRO A 1 379 ? -2.188 -2.456 27.980 1.00 39.59 379 PRO A C 1
ATOM 2980 O O . PRO A 1 379 ? -1.840 -1.290 27.785 1.00 39.59 379 PRO A O 1
ATOM 2983 N N . ALA A 1 380 ? -1.835 -3.117 29.082 1.00 37.84 380 ALA A N 1
ATOM 2984 C CA . ALA A 1 380 ? -0.873 -2.573 30.035 1.00 37.84 380 ALA A CA 1
ATOM 2985 C C . ALA A 1 380 ? 0.403 -2.109 29.297 1.00 37.84 380 ALA A C 1
ATOM 2987 O O . ALA A 1 380 ? 0.826 -2.796 28.361 1.00 37.84 380 ALA A O 1
ATOM 2988 N N . PRO A 1 381 ? 1.019 -0.974 29.688 1.00 35.53 381 PRO A N 1
ATOM 2989 C CA . PRO A 1 381 ? 2.267 -0.537 29.079 1.00 35.53 381 PRO A CA 1
ATOM 2990 C C . PRO A 1 381 ? 3.296 -1.661 29.180 1.00 35.53 381 PRO A C 1
ATOM 2992 O O . PRO A 1 381 ? 3.464 -2.277 30.235 1.00 35.53 381 PRO A O 1
ATOM 2995 N N . VAL A 1 382 ? 3.950 -1.938 28.054 1.00 37.31 382 VAL A N 1
ATOM 2996 C CA . VAL A 1 382 ? 5.014 -2.932 27.949 1.00 37.31 382 VAL A CA 1
ATOM 2997 C C . VAL A 1 382 ? 6.136 -2.507 28.892 1.00 37.31 382 VAL A C 1
ATOM 2999 O O . VAL A 1 382 ? 6.852 -1.541 28.643 1.00 37.31 382 VAL A O 1
ATOM 3002 N N . SER A 1 383 ? 6.256 -3.207 30.016 1.00 36.84 383 SER A N 1
ATOM 3003 C CA . SER A 1 383 ? 7.423 -3.103 30.881 1.00 36.84 383 SER A CA 1
ATOM 3004 C C . SER A 1 383 ? 8.593 -3.775 30.173 1.00 36.84 383 SER A C 1
ATOM 3006 O O . SER A 1 383 ? 8.492 -4.935 29.774 1.00 36.84 383 SER A O 1
ATOM 3008 N N . ALA A 1 384 ? 9.725 -3.077 30.071 1.00 43.12 384 ALA A N 1
ATOM 3009 C CA . ALA A 1 384 ? 10.980 -3.611 29.534 1.00 43.12 384 ALA A CA 1
ATOM 3010 C C . ALA A 1 384 ? 11.519 -4.843 30.302 1.00 43.12 384 ALA A C 1
ATOM 3012 O O . ALA A 1 384 ? 12.518 -5.430 29.896 1.00 43.12 384 ALA A O 1
ATOM 3013 N N . ALA A 1 385 ? 10.874 -5.241 31.406 1.00 40.75 385 ALA A N 1
ATOM 3014 C CA . ALA A 1 385 ? 11.216 -6.424 32.190 1.00 40.75 385 ALA A CA 1
ATOM 3015 C C . ALA A 1 385 ? 10.641 -7.741 31.629 1.00 40.75 385 ALA A C 1
ATOM 3017 O O . ALA A 1 385 ? 11.145 -8.813 31.966 1.00 40.75 385 ALA A O 1
ATOM 3018 N N . ASP A 1 386 ? 9.625 -7.690 30.764 1.00 43.62 386 ASP A N 1
ATOM 3019 C CA . ASP A 1 386 ? 9.035 -8.897 30.187 1.00 43.62 386 ASP A CA 1
ATOM 3020 C C . ASP A 1 386 ? 9.824 -9.291 28.933 1.00 43.62 386 ASP A C 1
ATOM 3022 O O . ASP A 1 386 ? 9.577 -8.812 27.825 1.00 43.62 386 ASP A O 1
ATOM 3026 N N . GLY A 1 387 ? 10.838 -10.139 29.128 1.00 48.97 387 GLY A N 1
ATOM 3027 C CA . GLY A 1 387 ? 11.721 -10.609 28.060 1.00 48.97 387 GLY A CA 1
ATOM 3028 C C . GLY A 1 387 ? 10.974 -11.230 26.873 1.00 48.97 387 GLY A C 1
ATOM 3029 O O . GLY A 1 387 ? 9.824 -11.655 26.982 1.00 48.97 387 GLY A O 1
ATOM 3030 N N . LEU A 1 388 ? 11.671 -11.336 25.736 1.00 44.94 388 LEU A N 1
ATOM 3031 C CA . LEU A 1 388 ? 11.172 -11.825 24.441 1.00 44.94 388 LEU A CA 1
ATOM 3032 C C . LEU A 1 388 ? 10.281 -13.078 24.535 1.00 44.94 388 LEU A C 1
ATOM 3034 O O . LEU A 1 388 ? 9.322 -13.186 23.788 1.00 44.94 388 LEU A O 1
ATOM 3038 N N . ALA A 1 389 ? 10.531 -13.987 25.480 1.00 42.47 389 ALA A N 1
ATOM 3039 C CA . ALA A 1 389 ? 9.708 -15.175 25.712 1.00 42.47 389 ALA A CA 1
ATOM 3040 C C . ALA A 1 389 ? 8.292 -14.872 26.251 1.00 42.47 389 ALA A C 1
ATOM 3042 O O . ALA A 1 389 ? 7.336 -15.544 25.872 1.00 42.47 389 ALA A O 1
ATOM 3043 N N . ALA A 1 390 ? 8.128 -13.856 27.102 1.00 45.19 390 ALA A N 1
ATOM 3044 C CA . ALA A 1 390 ? 6.822 -13.398 27.575 1.00 45.19 390 ALA A CA 1
ATOM 3045 C C . ALA A 1 390 ? 6.062 -12.655 26.465 1.00 45.19 390 ALA A C 1
ATOM 3047 O O . ALA A 1 390 ? 4.856 -12.848 26.322 1.00 45.19 390 ALA A O 1
ATOM 3048 N N . ASN A 1 391 ? 6.774 -11.890 25.632 1.00 44.94 391 ASN A N 1
ATOM 3049 C CA . ASN A 1 391 ? 6.213 -11.235 24.446 1.00 44.94 391 ASN A CA 1
ATOM 3050 C C . ASN A 1 391 ? 5.810 -12.252 23.376 1.00 44.94 391 ASN A C 1
ATOM 3052 O O . ASN A 1 391 ? 4.727 -12.139 22.810 1.00 44.94 391 ASN A O 1
ATOM 3056 N N . LEU A 1 392 ? 6.618 -13.295 23.165 1.00 49.00 392 LEU A N 1
ATOM 3057 C CA . LEU A 1 392 ? 6.296 -14.387 22.257 1.00 49.00 392 LEU A CA 1
ATOM 3058 C C . LEU A 1 392 ? 5.124 -15.204 22.787 1.00 49.00 392 LEU A C 1
ATOM 3060 O O . LEU A 1 392 ? 4.265 -15.543 21.997 1.00 49.00 392 LEU A O 1
ATOM 3064 N N . ASN A 1 393 ? 5.035 -15.465 24.097 1.00 43.28 393 ASN A N 1
ATOM 3065 C CA . ASN A 1 393 ? 3.894 -16.157 24.703 1.00 43.28 393 ASN A CA 1
ATOM 3066 C C . ASN A 1 393 ? 2.607 -15.331 24.648 1.00 43.28 393 ASN A C 1
ATOM 3068 O O . ASN A 1 393 ? 1.555 -15.906 24.425 1.00 43.28 393 ASN A O 1
ATOM 3072 N N . ARG A 1 394 ? 2.674 -14.002 24.783 1.00 48.16 394 ARG A N 1
ATOM 3073 C CA . ARG A 1 394 ? 1.505 -13.110 24.693 1.00 48.16 394 ARG A CA 1
ATOM 3074 C C . ARG A 1 394 ? 1.076 -12.860 23.245 1.00 48.16 394 ARG A C 1
ATOM 3076 O O . ARG A 1 394 ? -0.117 -12.788 22.978 1.00 48.16 394 ARG A O 1
ATOM 3083 N N . ALA A 1 395 ? 2.027 -12.809 22.311 1.00 42.91 395 ALA A N 1
ATOM 3084 C CA . ALA A 1 395 ? 1.766 -12.867 20.875 1.00 42.91 395 ALA A CA 1
ATOM 3085 C C . ALA A 1 395 ? 1.240 -14.251 20.468 1.00 42.91 395 ALA A C 1
ATOM 3087 O O . ALA A 1 395 ? 0.302 -14.341 19.695 1.00 42.91 395 ALA A O 1
ATOM 3088 N N . LEU A 1 396 ? 1.753 -15.339 21.047 1.00 40.25 396 LEU A N 1
ATOM 3089 C CA . LEU A 1 396 ? 1.202 -16.687 20.905 1.00 40.25 396 LEU A CA 1
ATOM 3090 C C . LEU A 1 396 ? -0.172 -16.797 21.548 1.00 40.25 396 LEU A C 1
ATOM 3092 O O . LEU A 1 396 ? -0.978 -17.543 21.028 1.00 40.25 396 LEU A O 1
ATOM 3096 N N . ASP A 1 397 ? -0.467 -16.083 22.631 1.00 41.09 397 ASP A N 1
ATOM 3097 C CA . ASP A 1 397 ? -1.773 -16.099 23.288 1.00 41.09 397 ASP A CA 1
ATOM 3098 C C . ASP A 1 397 ? -2.781 -15.181 22.578 1.00 41.09 397 ASP A C 1
ATOM 3100 O O . ASP A 1 397 ? -3.963 -15.507 22.551 1.00 41.09 397 ASP A O 1
ATOM 3104 N N . SER A 1 398 ? -2.340 -14.113 21.901 1.00 38.16 398 SER A N 1
ATOM 3105 C CA . SER A 1 398 ? -3.174 -13.331 20.974 1.00 38.16 398 SER A CA 1
ATOM 3106 C C . SER A 1 398 ? -3.394 -14.070 19.649 1.00 38.16 398 SER A C 1
ATOM 3108 O O . SER A 1 398 ? -4.502 -14.057 19.119 1.00 38.16 398 SER A O 1
ATOM 3110 N N . ILE A 1 399 ? -2.396 -14.822 19.173 1.00 39.50 399 ILE A N 1
ATOM 3111 C CA . ILE A 1 399 ? -2.511 -15.778 18.063 1.00 39.50 399 ILE A CA 1
ATOM 3112 C C . ILE A 1 399 ? -3.356 -16.993 18.480 1.00 39.50 399 ILE A C 1
ATOM 3114 O O . ILE A 1 399 ? -4.110 -17.514 17.667 1.00 39.50 399 ILE A O 1
ATOM 3118 N N . LYS A 1 400 ? -3.308 -17.448 19.738 1.00 36.66 400 LYS A N 1
ATOM 3119 C CA . LYS A 1 400 ? -4.211 -18.486 20.269 1.00 36.66 400 LYS A CA 1
ATOM 3120 C C . LYS A 1 400 ? -5.619 -17.939 20.466 1.00 36.66 400 LYS A C 1
ATOM 3122 O O . LYS A 1 400 ? -6.557 -18.673 20.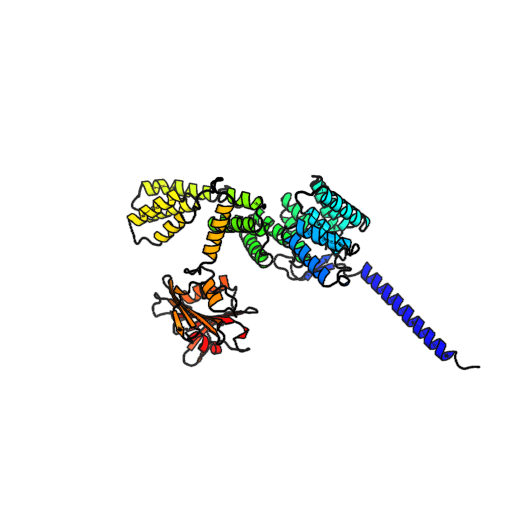202 1.00 36.66 400 LYS A O 1
ATOM 3127 N N . GLY A 1 401 ? -5.776 -16.671 20.845 1.00 40.69 401 GLY A N 1
ATOM 3128 C CA . GLY A 1 401 ? -7.052 -15.954 20.855 1.00 40.69 401 GLY A CA 1
ATOM 3129 C C . GLY A 1 401 ? -7.641 -15.797 19.452 1.00 40.69 401 GLY A C 1
ATOM 3130 O O . GLY A 1 401 ? -8.842 -15.955 19.282 1.00 40.69 401 GLY A O 1
ATOM 3131 N N . ALA A 1 402 ? -6.792 -15.596 18.439 1.00 45.59 402 ALA A N 1
ATOM 3132 C CA . ALA A 1 402 ? -7.160 -15.616 17.021 1.00 45.59 402 ALA A CA 1
ATOM 3133 C C . ALA A 1 402 ? -7.357 -17.036 16.443 1.00 45.59 402 ALA A C 1
ATOM 3135 O O . ALA A 1 402 ? -7.939 -17.184 15.372 1.00 45.59 402 ALA A O 1
ATOM 3136 N N . ASN A 1 403 ? -6.882 -18.077 17.139 1.00 44.44 403 ASN A N 1
ATOM 3137 C CA . ASN A 1 403 ? -7.121 -19.493 16.827 1.00 44.44 403 ASN A CA 1
ATOM 3138 C C . ASN A 1 403 ? -8.255 -20.103 17.664 1.00 44.44 403 ASN A C 1
ATOM 3140 O O . ASN A 1 403 ? -8.557 -21.289 17.501 1.00 44.44 403 ASN A O 1
ATOM 3144 N N . LEU A 1 404 ? -8.861 -19.336 18.574 1.00 51.81 404 LEU A N 1
ATOM 3145 C CA . LEU A 1 404 ? -10.105 -19.738 19.200 1.00 51.81 404 LEU A CA 1
ATOM 3146 C C . LEU A 1 404 ? -11.227 -19.433 18.209 1.00 51.81 404 LEU A C 1
ATOM 3148 O O . LEU A 1 404 ? -11.273 -18.328 17.668 1.00 51.81 404 LEU A O 1
ATOM 3152 N N . PRO A 1 405 ? -12.130 -20.390 17.968 1.00 60.16 405 PRO A N 1
ATOM 3153 C CA . PRO A 1 405 ? -13.248 -20.152 17.081 1.00 60.16 405 PRO A CA 1
ATOM 3154 C C . PRO A 1 405 ? -14.066 -18.939 17.559 1.00 60.16 405 PRO A C 1
ATOM 3156 O O . PRO A 1 405 ? -14.482 -18.895 18.724 1.00 60.16 405 PRO A O 1
ATOM 3159 N N . THR A 1 406 ? -14.290 -17.954 16.687 1.00 69.25 406 THR A N 1
ATOM 3160 C CA . THR A 1 406 ? -15.011 -16.721 17.029 1.00 69.25 406 THR A CA 1
ATOM 3161 C C . THR A 1 406 ? -16.459 -17.047 17.410 1.00 69.25 406 THR A C 1
ATOM 3163 O O . THR A 1 406 ? -17.106 -17.865 16.751 1.00 69.25 406 THR A O 1
ATOM 3166 N N . LYS A 1 407 ? -16.962 -16.424 18.486 1.00 76.62 407 LYS A N 1
ATOM 3167 C CA . LYS A 1 407 ? -18.360 -16.550 18.950 1.00 76.62 407 LYS A CA 1
ATOM 3168 C C . LYS A 1 407 ? -19.249 -15.372 18.559 1.00 76.62 407 LYS A C 1
ATOM 3170 O O . LYS A 1 407 ? -20.466 -15.515 18.573 1.00 76.62 407 LYS A O 1
ATOM 3175 N N . GLU A 1 408 ? -18.649 -14.228 18.261 1.00 76.00 408 GLU A N 1
ATOM 3176 C CA . GLU A 1 408 ? -19.345 -12.989 17.922 1.00 76.00 408 GLU A CA 1
ATOM 3177 C C . GLU A 1 408 ? -19.330 -12.769 16.408 1.00 76.00 408 GLU A C 1
ATOM 3179 O O . GLU A 1 408 ? -18.361 -13.120 15.732 1.00 76.00 408 GLU A O 1
ATOM 3184 N N . HIS A 1 409 ? -20.406 -12.184 15.887 1.00 74.19 409 HIS A N 1
ATOM 3185 C CA . HIS A 1 409 ? -20.467 -11.736 14.500 1.00 74.19 409 HIS A CA 1
ATOM 3186 C C . HIS A 1 409 ? -19.969 -10.298 14.423 1.00 74.19 409 HIS A C 1
ATOM 3188 O O . HIS A 1 409 ? -20.420 -9.432 15.168 1.00 74.19 409 HIS A O 1
ATOM 3194 N N . ASP A 1 410 ? -19.029 -10.054 13.522 1.00 69.00 410 ASP A N 1
ATOM 3195 C CA . ASP A 1 410 ? -18.556 -8.723 13.164 1.00 69.00 410 ASP A CA 1
ATOM 3196 C C . ASP A 1 410 ? -19.071 -8.327 11.776 1.00 69.00 410 ASP A C 1
ATOM 3198 O O . ASP A 1 410 ? -19.708 -9.107 11.065 1.00 69.00 410 ASP A O 1
ATOM 3202 N N . PHE A 1 411 ? -18.755 -7.107 11.347 1.00 63.00 411 PHE A N 1
ATOM 3203 C CA . PHE A 1 411 ? -19.171 -6.610 10.036 1.00 63.00 411 PHE A CA 1
ATOM 3204 C C . PHE A 1 411 ? -18.805 -7.554 8.873 1.00 63.00 411 PHE A C 1
ATOM 3206 O O . PHE A 1 411 ? -19.554 -7.626 7.903 1.00 63.00 411 PHE A O 1
ATOM 3213 N N . THR A 1 412 ? -17.687 -8.283 8.972 1.00 58.09 412 THR A N 1
ATOM 3214 C CA . THR A 1 412 ? -17.170 -9.151 7.901 1.00 58.09 412 THR A CA 1
ATOM 3215 C C . THR A 1 412 ? -17.801 -10.535 7.864 1.00 58.09 412 THR A C 1
ATOM 3217 O O . THR A 1 412 ? -17.659 -11.218 6.862 1.00 58.09 412 THR A O 1
ATOM 3220 N N . THR A 1 413 ? -18.480 -10.951 8.934 1.00 70.06 413 THR A N 1
ATOM 3221 C CA . THR A 1 413 ? -19.109 -12.279 9.081 1.00 70.06 413 THR A CA 1
ATOM 3222 C C . THR A 1 413 ? -20.634 -12.218 9.040 1.00 70.06 413 THR A C 1
ATOM 3224 O O . THR A 1 413 ? -21.307 -13.232 8.840 1.00 70.06 413 THR A O 1
ATOM 3227 N N . MET A 1 414 ? -21.183 -11.008 9.145 1.00 81.44 414 MET A N 1
ATOM 3228 C CA . MET A 1 414 ? -22.595 -10.729 8.924 1.00 81.44 414 MET A CA 1
ATOM 3229 C C . MET A 1 414 ? -23.066 -11.167 7.538 1.00 81.44 414 MET A C 1
ATOM 3231 O O . MET A 1 414 ? -22.291 -11.235 6.592 1.00 81.44 414 MET A O 1
ATOM 3235 N N . LEU A 1 415 ? -24.363 -11.466 7.422 1.00 89.12 415 LEU A N 1
ATOM 3236 C CA . LEU A 1 415 ? -24.972 -11.981 6.192 1.00 89.12 415 LEU A CA 1
ATOM 3237 C C . LEU A 1 415 ? -24.318 -13.278 5.680 1.00 89.12 415 LEU A C 1
ATOM 3239 O O . LEU A 1 415 ? -24.266 -13.536 4.481 1.00 89.12 415 LEU A O 1
ATOM 3243 N N . GLY A 1 416 ? -23.842 -14.121 6.602 1.00 86.94 416 GLY A N 1
ATOM 3244 C CA . GLY A 1 416 ? -23.285 -15.430 6.269 1.00 86.94 416 GLY A CA 1
ATOM 3245 C C . GLY A 1 416 ? -21.923 -15.364 5.577 1.00 86.94 416 GLY A C 1
ATOM 3246 O O . GLY A 1 416 ? -21.536 -16.328 4.910 1.00 86.94 416 GLY A O 1
ATOM 3247 N N . HIS A 1 417 ? -21.191 -14.252 5.726 1.00 86.31 417 HIS A N 1
ATOM 3248 C CA . HIS A 1 417 ? -19.836 -14.032 5.206 1.00 86.31 417 HIS A CA 1
ATOM 3249 C C . HIS A 1 417 ? -18.751 -14.774 5.991 1.00 86.31 417 HIS A C 1
ATOM 3251 O O . HIS A 1 417 ? -17.752 -14.214 6.435 1.00 86.31 417 HIS A O 1
ATOM 3257 N N . TYR A 1 418 ? -18.921 -16.086 6.159 1.00 87.94 418 TYR A N 1
ATOM 3258 C CA . TYR A 1 418 ? -17.875 -16.912 6.750 1.00 87.94 418 TYR A CA 1
ATOM 3259 C C . TYR A 1 418 ? -16.659 -16.936 5.827 1.00 87.94 418 TYR A C 1
ATOM 3261 O O . TYR A 1 418 ? -16.717 -17.396 4.689 1.00 87.94 418 TYR A O 1
ATOM 3269 N N . LEU A 1 419 ? -15.534 -16.452 6.341 1.00 82.50 419 LEU A N 1
ATOM 3270 C CA . LEU A 1 419 ? -14.258 -16.366 5.645 1.00 82.50 419 LEU A CA 1
ATOM 3271 C C . LEU A 1 419 ? -13.560 -17.737 5.655 1.00 82.50 419 LEU A C 1
ATOM 3273 O O . LEU A 1 419 ? -12.472 -17.891 6.225 1.00 82.50 419 LEU A O 1
ATOM 3277 N N . VAL A 1 420 ? -14.221 -18.738 5.077 1.00 84.44 420 VAL A N 1
ATOM 3278 C CA . VAL A 1 420 ? -13.735 -20.106 4.860 1.00 84.44 420 VAL A CA 1
ATOM 3279 C C . VAL A 1 420 ? -13.880 -20.414 3.377 1.00 84.44 420 VAL A C 1
ATOM 3281 O O . VAL A 1 420 ? -14.913 -20.115 2.787 1.00 84.44 420 VAL A O 1
ATOM 3284 N N . ARG A 1 421 ? -12.855 -21.016 2.770 1.00 85.69 421 ARG A N 1
ATOM 3285 C CA . ARG A 1 421 ? -12.934 -21.451 1.370 1.00 85.69 421 ARG A CA 1
ATOM 3286 C C . ARG A 1 421 ? -14.040 -22.494 1.193 1.00 85.69 421 ARG A C 1
ATOM 3288 O O . ARG A 1 421 ? -14.160 -23.399 2.024 1.00 85.69 421 ARG A O 1
ATOM 3295 N N . TYR A 1 422 ? -14.776 -22.419 0.088 1.00 89.25 422 TYR A N 1
ATOM 3296 C CA . TYR A 1 422 ? -15.588 -23.546 -0.366 1.00 89.25 422 TYR A CA 1
ATOM 3297 C C . TYR A 1 422 ? -14.708 -24.794 -0.526 1.00 89.25 422 TYR A C 1
ATOM 3299 O O . TYR A 1 422 ? -13.504 -24.696 -0.786 1.00 89.25 422 TYR A O 1
ATOM 3307 N N . GLY A 1 423 ? -15.272 -25.969 -0.263 1.00 89.25 423 GLY A N 1
ATOM 3308 C CA . GLY A 1 423 ? -14.508 -27.215 -0.207 1.00 89.25 423 GLY A CA 1
ATOM 3309 C C . GLY A 1 423 ? -13.982 -27.587 1.188 1.00 89.25 423 GLY A C 1
ATOM 3310 O O . GLY A 1 423 ? -13.582 -28.728 1.401 1.00 89.25 423 GLY A O 1
ATOM 3311 N N . ALA A 1 424 ? -13.962 -26.657 2.149 1.00 90.19 424 ALA A N 1
ATOM 3312 C CA . ALA A 1 424 ? -13.390 -26.909 3.474 1.00 90.19 424 ALA A CA 1
ATOM 3313 C C . ALA A 1 424 ? -14.192 -27.936 4.291 1.00 90.19 424 ALA A C 1
ATOM 3315 O O . ALA A 1 424 ? -15.420 -27.960 4.265 1.00 90.19 424 ALA A O 1
ATOM 3316 N N . THR A 1 425 ? -13.502 -28.748 5.083 1.00 93.56 425 THR A N 1
ATOM 3317 C CA . THR A 1 425 ? -14.138 -29.713 5.989 1.00 93.56 425 THR A CA 1
ATOM 3318 C C . THR A 1 425 ? -14.834 -29.019 7.171 1.00 93.56 425 THR A C 1
ATOM 3320 O O . THR A 1 425 ? -14.425 -27.922 7.563 1.00 93.56 425 THR A O 1
ATOM 3323 N N . PRO A 1 426 ? -15.822 -29.655 7.838 1.00 92.00 426 PRO A N 1
ATOM 3324 C CA . PRO A 1 426 ? -16.399 -29.138 9.078 1.00 92.00 426 PRO A CA 1
ATOM 3325 C C . PRO A 1 426 ? -15.343 -28.812 10.137 1.00 92.00 426 PRO A C 1
ATOM 3327 O O . PRO A 1 426 ? -15.470 -27.822 10.849 1.00 92.00 426 PRO A O 1
ATOM 3330 N N . GLY A 1 427 ? -14.271 -29.606 10.217 1.00 88.94 427 GLY A N 1
ATOM 3331 C CA . GLY A 1 427 ? -13.162 -29.350 11.134 1.00 88.94 427 GLY A CA 1
ATOM 3332 C C . GLY A 1 427 ? -12.416 -28.051 10.820 1.00 88.94 427 GLY A C 1
ATOM 3333 O O . GLY A 1 427 ? -12.123 -27.282 11.731 1.00 88.94 427 GLY A O 1
ATOM 3334 N N . GLU A 1 428 ? -12.143 -27.773 9.543 1.00 87.00 428 GLU A N 1
ATOM 3335 C CA . GLU A 1 428 ? -11.536 -26.505 9.113 1.00 87.00 428 GLU A CA 1
ATOM 3336 C C . GLU A 1 428 ? -12.477 -25.317 9.360 1.00 87.00 428 GLU A C 1
ATOM 3338 O O . GLU A 1 428 ? -12.028 -24.270 9.829 1.00 87.00 428 GLU A O 1
ATOM 3343 N N . PHE A 1 429 ? -13.779 -25.488 9.112 1.00 90.25 429 PHE A N 1
ATOM 3344 C CA . PHE A 1 429 ? -14.788 -24.451 9.335 1.00 90.25 429 PHE A CA 1
ATOM 3345 C C . PHE A 1 429 ? -14.919 -24.096 10.825 1.00 90.25 429 PHE A C 1
ATOM 3347 O O . PHE A 1 429 ? -14.762 -22.939 11.224 1.00 90.25 429 PHE A O 1
ATOM 3354 N N . PHE A 1 430 ? -15.130 -25.101 11.678 1.00 91.31 430 PHE A N 1
ATOM 3355 C CA . PHE A 1 430 ? -15.336 -24.905 13.115 1.00 91.31 430 PHE A CA 1
ATOM 3356 C C . PHE A 1 430 ? -14.048 -24.646 13.906 1.00 91.31 430 PHE A C 1
ATOM 3358 O O . PHE A 1 430 ? -14.102 -24.356 15.101 1.00 91.31 430 PHE A O 1
ATOM 3365 N N . LYS A 1 431 ? -12.884 -24.685 13.247 1.00 85.50 431 LYS A N 1
ATOM 3366 C CA . LYS A 1 431 ? -11.645 -24.120 13.793 1.00 85.50 431 LYS A CA 1
ATOM 3367 C C . LYS A 1 431 ? -11.702 -22.590 13.844 1.00 85.50 431 LYS A C 1
ATOM 3369 O O . LYS A 1 431 ? -11.098 -21.996 14.730 1.00 85.50 431 LYS A O 1
ATOM 3374 N N . LYS A 1 432 ? -12.424 -21.965 12.907 1.00 80.19 432 LYS A N 1
ATOM 3375 C CA . LYS A 1 432 ? -12.564 -20.506 12.807 1.00 80.19 432 LYS A CA 1
ATOM 3376 C C . LYS A 1 432 ? -13.836 -19.978 13.473 1.00 80.19 432 LYS A C 1
ATOM 3378 O O . LYS A 1 432 ? -13.809 -18.878 14.012 1.00 80.19 432 LYS A O 1
ATOM 3383 N N . TYR A 1 433 ? -14.914 -20.763 13.489 1.00 87.69 433 TYR A N 1
ATOM 3384 C CA . TYR A 1 433 ? -16.214 -20.364 14.045 1.00 87.69 433 TYR A CA 1
ATOM 3385 C C . TYR A 1 433 ? -16.679 -21.319 15.134 1.00 87.69 433 TYR A C 1
ATOM 3387 O O . TYR A 1 433 ? -16.624 -22.537 14.966 1.00 87.69 433 TYR A O 1
ATOM 3395 N N . ALA A 1 434 ? -17.095 -20.788 16.283 1.00 87.31 434 ALA A N 1
ATOM 3396 C CA . ALA A 1 434 ? -17.388 -21.615 17.445 1.00 87.31 434 ALA A CA 1
ATOM 3397 C C . ALA A 1 434 ? -18.568 -22.538 17.184 1.00 87.31 434 ALA A C 1
ATOM 3399 O O . ALA A 1 434 ? -19.709 -22.092 17.135 1.00 87.31 434 ALA A O 1
ATOM 3400 N N . ILE A 1 435 ? -18.299 -23.846 17.123 1.00 89.81 435 ILE A N 1
ATOM 3401 C CA . ILE A 1 435 ? -19.333 -24.874 16.942 1.00 89.81 435 ILE A CA 1
ATOM 3402 C C . ILE A 1 435 ? -20.479 -24.747 17.958 1.00 89.81 435 ILE A C 1
ATOM 3404 O O . ILE A 1 435 ? -21.607 -25.096 17.647 1.00 89.81 435 ILE A O 1
ATOM 3408 N N . GLY A 1 436 ? -20.221 -24.188 19.148 1.00 88.25 436 GLY A N 1
ATOM 3409 C CA . GLY A 1 436 ? -21.239 -23.934 20.171 1.00 88.25 436 GLY A CA 1
ATOM 3410 C C . GLY A 1 436 ? -22.327 -22.923 19.780 1.00 88.25 436 GLY A C 1
ATOM 3411 O O . GLY A 1 436 ? -23.392 -22.941 20.394 1.00 88.25 436 GLY A O 1
ATOM 3412 N N . ASN A 1 437 ? -22.099 -22.080 18.768 1.00 89.19 437 ASN A N 1
ATOM 3413 C CA . ASN A 1 437 ? -23.139 -21.218 18.198 1.00 89.19 437 ASN A CA 1
ATOM 3414 C C . ASN A 1 437 ? -24.117 -22.016 17.325 1.00 89.19 437 ASN A C 1
ATOM 3416 O O . ASN A 1 437 ? -25.268 -21.619 17.143 1.00 89.19 437 ASN A O 1
ATOM 3420 N N . PHE A 1 438 ? -23.663 -23.157 16.809 1.00 93.19 438 PHE A N 1
ATOM 3421 C CA . PHE A 1 438 ? -24.373 -23.943 15.821 1.00 93.19 438 PHE A CA 1
ATOM 3422 C C . PHE A 1 438 ? -25.063 -25.149 16.446 1.00 93.19 438 PHE A C 1
ATOM 3424 O O . PHE A 1 438 ? -24.548 -25.837 17.327 1.00 93.19 438 PHE A O 1
ATOM 3431 N N . ARG A 1 439 ? -26.249 -25.447 15.931 1.00 94.31 439 ARG A N 1
ATOM 3432 C CA . ARG A 1 439 ? -27.019 -26.645 16.237 1.00 94.31 439 ARG A CA 1
ATOM 3433 C C . ARG A 1 439 ? -27.131 -27.483 14.966 1.00 94.31 439 ARG A C 1
ATOM 3435 O O . ARG A 1 439 ? -27.494 -26.934 13.925 1.00 94.31 439 ARG A O 1
ATOM 3442 N N . PRO A 1 440 ? -26.836 -28.790 15.012 1.00 93.94 440 PRO A N 1
ATOM 3443 C CA . PRO A 1 440 ? -27.049 -29.652 13.860 1.00 93.94 440 PRO A CA 1
ATOM 3444 C C . PRO A 1 440 ? -28.557 -29.787 13.615 1.00 93.94 440 PRO A C 1
ATOM 3446 O O . PRO A 1 440 ? -29.300 -30.153 14.528 1.00 93.94 440 PRO A O 1
ATOM 3449 N N . ILE A 1 441 ? -29.010 -29.483 12.398 1.00 93.75 441 ILE A N 1
ATOM 3450 C CA . ILE A 1 441 ? -30.432 -29.599 12.020 1.00 93.75 441 ILE A CA 1
ATOM 3451 C C . ILE A 1 441 ? -30.697 -30.813 11.127 1.00 93.75 441 ILE A C 1
ATOM 3453 O O . ILE A 1 441 ? -31.781 -31.393 11.183 1.00 93.75 441 ILE A O 1
ATOM 3457 N N . ARG A 1 442 ? -29.705 -31.224 10.327 1.00 92.44 442 ARG A N 1
ATOM 3458 C CA . ARG A 1 442 ? -29.686 -32.447 9.507 1.00 92.44 442 ARG A CA 1
ATOM 3459 C C . ARG A 1 442 ? -28.241 -32.928 9.363 1.00 92.44 442 ARG A C 1
ATOM 3461 O O . ARG A 1 442 ? -27.309 -32.217 9.737 1.00 92.44 442 ARG A O 1
ATOM 3468 N N . THR A 1 443 ? -28.044 -34.123 8.807 1.00 89.81 443 THR A N 1
ATOM 3469 C CA . THR A 1 443 ? -26.706 -34.597 8.427 1.00 89.81 443 THR A CA 1
ATOM 3470 C C . THR A 1 443 ? -26.031 -33.544 7.553 1.00 89.81 443 THR A C 1
ATOM 3472 O O . THR A 1 443 ? -26.623 -33.108 6.571 1.00 89.81 443 THR A O 1
ATOM 3475 N N . ASN A 1 444 ? -24.820 -33.135 7.931 1.00 92.00 444 ASN A N 1
ATOM 3476 C CA . ASN A 1 444 ? -24.006 -32.141 7.224 1.00 92.00 444 ASN A CA 1
ATOM 3477 C C . ASN A 1 444 ? -24.602 -30.723 7.170 1.00 92.00 444 ASN A C 1
ATOM 3479 O O . ASN A 1 444 ? -24.125 -29.893 6.403 1.00 92.00 444 ASN A O 1
ATOM 3483 N N . VAL A 1 445 ? -25.591 -30.408 8.015 1.00 95.81 445 VAL A N 1
ATOM 3484 C CA . VAL A 1 445 ? -26.209 -29.077 8.063 1.00 95.81 445 VAL A CA 1
ATOM 3485 C C . VAL A 1 445 ? -26.271 -28.547 9.490 1.00 95.81 445 VAL A C 1
ATOM 3487 O O . VAL A 1 445 ? -26.819 -29.188 10.393 1.00 95.81 445 VAL A O 1
ATOM 3490 N N . TRP A 1 446 ? -25.745 -27.341 9.675 1.00 96.25 446 TRP A N 1
ATOM 3491 C CA . TRP A 1 446 ? -25.570 -26.689 10.968 1.00 96.25 446 TRP A CA 1
ATOM 3492 C C . TRP A 1 446 ? -26.200 -25.305 10.942 1.00 96.25 446 TRP A C 1
ATOM 3494 O O . TRP A 1 446 ? -26.001 -24.563 9.991 1.00 96.25 446 TRP A O 1
ATOM 3504 N N . GLN A 1 447 ? -26.943 -24.936 11.979 1.00 96.56 447 GLN A N 1
ATOM 3505 C CA . GLN A 1 447 ? -27.656 -23.665 12.026 1.00 96.56 447 GLN A CA 1
ATOM 3506 C C . GLN A 1 447 ? -27.345 -22.903 13.305 1.00 96.56 447 GLN A C 1
ATOM 3508 O O . GLN A 1 447 ? -27.396 -23.470 14.395 1.00 96.56 447 GLN A O 1
ATOM 3513 N N . GLU A 1 448 ? -27.085 -21.610 13.184 1.00 94.62 448 GLU A N 1
ATOM 3514 C CA . GLU A 1 448 ? -27.052 -20.691 14.314 1.00 94.62 448 GLU A CA 1
ATOM 3515 C C . GLU A 1 448 ? -28.186 -19.671 14.234 1.00 94.62 448 GLU A C 1
ATOM 3517 O O . GLU A 1 448 ? -28.782 -19.421 13.182 1.00 94.62 448 GLU A O 1
ATOM 3522 N N . SER A 1 449 ? -28.528 -19.093 15.379 1.00 93.06 449 SER A N 1
ATOM 3523 C CA . SER A 1 449 ? -29.511 -18.020 15.457 1.00 93.06 449 SER A CA 1
ATOM 3524 C C . SER A 1 449 ? -29.147 -17.060 16.568 1.00 93.06 449 SER A C 1
ATOM 3526 O O . SER A 1 449 ? -28.869 -17.479 17.692 1.00 93.06 449 SER A O 1
ATOM 3528 N N . PHE A 1 450 ? -29.206 -15.774 16.260 1.00 92.06 450 PHE A N 1
ATOM 3529 C CA . PHE A 1 450 ? -28.912 -14.704 17.201 1.00 92.06 450 PHE A CA 1
ATOM 3530 C C . PHE A 1 450 ? -29.811 -13.501 16.924 1.00 92.06 450 PHE A C 1
ATOM 3532 O O . PHE A 1 450 ? -30.491 -13.421 15.898 1.00 92.06 450 PHE A O 1
ATOM 3539 N N . TYR A 1 451 ? -29.875 -12.593 17.890 1.00 88.75 451 TYR A N 1
ATOM 3540 C CA . TYR A 1 451 ? -30.731 -11.419 17.831 1.00 88.75 451 TYR A CA 1
ATOM 3541 C C . TYR A 1 451 ? -29.874 -10.167 17.960 1.00 88.75 451 TYR A C 1
ATOM 3543 O O . TYR A 1 451 ? -29.174 -10.000 18.957 1.00 88.75 451 TYR A O 1
ATOM 3551 N N . GLU A 1 452 ? -29.949 -9.305 16.956 1.00 82.31 452 GLU A N 1
ATOM 3552 C CA . GLU A 1 452 ? -29.296 -8.003 16.918 1.00 82.31 452 GLU A CA 1
ATOM 3553 C C . GLU A 1 452 ? -30.387 -6.973 16.642 1.00 82.31 452 GLU A C 1
ATOM 3555 O O . GLU A 1 452 ? -30.846 -6.820 15.511 1.00 82.31 452 GLU A O 1
ATOM 3560 N N . ALA A 1 453 ? -30.886 -6.343 17.707 1.00 75.19 453 ALA A N 1
ATOM 3561 C CA . ALA A 1 453 ? -32.117 -5.565 17.649 1.00 75.19 453 ALA A CA 1
ATOM 3562 C C . ALA A 1 453 ? -32.100 -4.526 16.501 1.00 75.19 453 ALA A C 1
ATOM 3564 O O . ALA A 1 453 ? -31.138 -3.763 16.384 1.00 75.19 453 ALA A O 1
ATOM 3565 N N . PRO A 1 454 ? -33.159 -4.459 15.664 1.00 86.56 454 PRO A N 1
ATOM 3566 C CA . PRO A 1 454 ? -34.442 -5.173 15.768 1.00 86.56 454 PRO A CA 1
ATOM 3567 C C . PRO A 1 454 ? -34.518 -6.512 14.995 1.00 86.56 454 PRO A C 1
ATOM 3569 O O . PRO A 1 454 ? -35.607 -7.075 14.838 1.00 86.56 454 PRO A O 1
ATOM 3572 N N . TYR A 1 455 ? -33.404 -7.034 14.487 1.00 90.75 455 TYR A N 1
ATOM 3573 C CA . TYR A 1 455 ? -33.377 -8.167 13.567 1.00 90.75 455 TYR A CA 1
ATOM 3574 C C . TYR A 1 455 ? -33.031 -9.490 14.255 1.00 90.75 455 TYR A C 1
ATOM 3576 O O . TYR A 1 455 ? -32.097 -9.607 15.049 1.00 90.75 455 TYR A O 1
ATOM 3584 N N . LYS A 1 456 ? -33.772 -10.537 13.902 1.00 93.44 456 LYS A N 1
ATOM 3585 C CA . LYS A 1 456 ? -33.423 -11.919 14.222 1.00 93.44 456 LYS A CA 1
ATOM 3586 C C . LYS A 1 456 ? -32.702 -12.532 13.029 1.00 93.44 456 LYS A C 1
ATOM 3588 O O . LYS A 1 456 ? -33.278 -12.628 11.948 1.00 93.44 456 LYS A O 1
ATOM 3593 N N . HIS A 1 457 ? -31.474 -12.974 13.252 1.00 94.50 457 HIS A N 1
ATOM 3594 C CA . HIS A 1 457 ? -30.627 -13.603 12.251 1.00 94.50 457 HIS A CA 1
ATOM 3595 C C . HIS A 1 457 ? -30.652 -15.120 12.422 1.00 94.50 457 HIS A C 1
ATOM 3597 O O . HIS A 1 457 ? -30.625 -15.645 13.540 1.00 94.50 457 HIS A O 1
ATOM 3603 N N . THR A 1 458 ? -30.708 -15.840 11.310 1.00 96.38 458 THR A N 1
ATOM 3604 C CA . THR A 1 458 ? -30.614 -17.299 11.269 1.00 96.38 458 THR A CA 1
ATOM 3605 C C . THR A 1 458 ? -29.731 -17.691 10.100 1.00 96.38 458 THR A C 1
ATOM 3607 O O . THR A 1 458 ? -30.093 -17.449 8.950 1.00 96.38 458 THR A O 1
ATOM 3610 N N . TYR A 1 459 ? -28.563 -18.258 10.398 1.00 96.19 459 TYR A N 1
ATOM 3611 C CA . TYR A 1 459 ? -27.571 -18.648 9.399 1.00 96.19 459 TYR A CA 1
ATOM 3612 C C . TYR A 1 459 ? -27.434 -20.168 9.402 1.00 96.19 459 TYR A C 1
ATOM 3614 O O . TYR A 1 459 ? -27.226 -20.777 10.452 1.00 96.19 459 TYR A O 1
ATOM 3622 N N . THR A 1 460 ? -27.572 -20.780 8.232 1.00 97.00 460 THR A N 1
ATOM 3623 C CA . THR A 1 460 ? -27.524 -22.227 8.033 1.00 97.00 460 THR A CA 1
ATOM 3624 C C . THR A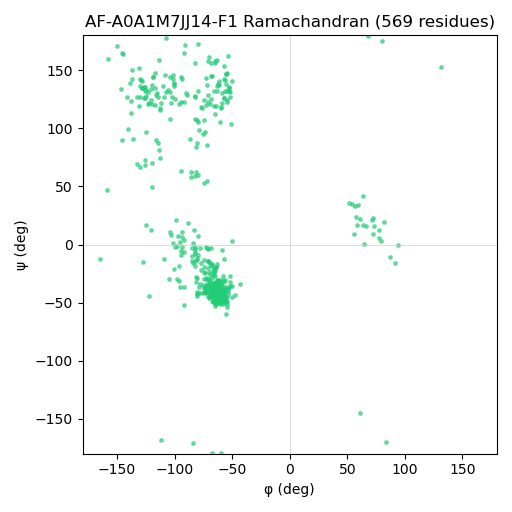 1 460 ? -26.382 -22.567 7.092 1.00 97.00 460 THR A C 1
ATOM 3626 O O . THR A 1 460 ? -26.341 -22.100 5.960 1.00 97.00 460 THR A O 1
ATOM 3629 N N . ILE A 1 461 ? -25.451 -23.377 7.574 1.00 95.81 461 ILE A N 1
ATOM 3630 C CA . ILE A 1 461 ? -24.239 -23.803 6.889 1.00 95.81 461 ILE A CA 1
ATOM 3631 C C . ILE A 1 461 ? -24.479 -25.219 6.398 1.00 95.81 461 ILE A C 1
ATOM 3633 O O . ILE A 1 461 ? -24.826 -26.104 7.188 1.00 95.81 461 ILE A O 1
ATOM 3637 N N . VAL A 1 462 ? -24.248 -25.437 5.111 1.00 95.00 462 VAL A N 1
ATOM 3638 C CA . VAL A 1 462 ? -24.439 -26.733 4.466 1.00 95.00 462 VAL A CA 1
ATOM 3639 C C . VAL A 1 462 ? -23.094 -27.238 3.960 1.00 95.00 462 VAL A C 1
ATOM 3641 O O . VAL A 1 462 ? -22.359 -26.551 3.242 1.00 95.00 462 VAL A O 1
ATOM 3644 N N . PHE A 1 463 ? -22.789 -28.474 4.335 1.00 94.38 463 PHE A N 1
ATOM 3645 C CA . PHE A 1 463 ? -21.701 -29.257 3.776 1.00 94.38 463 PHE A CA 1
ATOM 3646 C C . PHE A 1 463 ? -22.291 -30.296 2.814 1.00 94.38 463 PHE A C 1
ATOM 3648 O O . PHE A 1 463 ? -23.377 -30.830 3.049 1.00 94.38 463 PHE A O 1
ATOM 3655 N N . ASP A 1 464 ? -21.594 -30.584 1.719 1.00 90.81 464 ASP A N 1
ATOM 3656 C CA . ASP A 1 464 ? -22.019 -31.598 0.754 1.00 90.81 464 ASP A CA 1
ATOM 3657 C C . ASP A 1 464 ? -21.958 -33.026 1.343 1.00 90.81 464 ASP A C 1
ATOM 3659 O O . ASP A 1 464 ? -21.588 -33.251 2.501 1.00 90.81 464 ASP A O 1
ATOM 3663 N N . SER A 1 465 ? -22.308 -34.038 0.545 1.00 89.75 465 SER A N 1
ATOM 3664 C CA . SER A 1 465 ? -22.255 -35.444 0.973 1.00 89.75 465 SER A CA 1
ATOM 3665 C C . SER A 1 465 ? -20.844 -35.948 1.311 1.00 89.75 465 SER A C 1
ATOM 3667 O O . SER A 1 465 ? -20.713 -36.992 1.947 1.00 89.75 465 SER A O 1
ATOM 3669 N N . LEU A 1 466 ? -19.799 -35.235 0.883 1.00 90.06 466 LEU A N 1
ATOM 3670 C CA . LEU A 1 466 ? -18.390 -35.527 1.151 1.00 90.06 466 LEU A CA 1
ATOM 3671 C C . LEU A 1 466 ? -17.834 -34.710 2.330 1.00 90.06 466 LEU A C 1
ATOM 3673 O O . LEU A 1 466 ? -16.646 -34.813 2.627 1.00 90.06 466 LEU A O 1
ATOM 3677 N N . ASN A 1 467 ? -18.687 -33.969 3.049 1.00 91.00 467 ASN A N 1
ATOM 3678 C CA . ASN A 1 467 ? -18.311 -33.039 4.114 1.00 91.00 467 ASN A CA 1
ATOM 3679 C C . ASN A 1 467 ? -17.462 -31.864 3.622 1.00 91.00 467 ASN A C 1
ATOM 3681 O O . ASN A 1 467 ? -16.520 -31.457 4.297 1.00 91.00 467 ASN A O 1
ATOM 3685 N N . HIS A 1 468 ? -17.796 -31.291 2.475 1.00 92.88 468 HIS A N 1
ATOM 3686 C CA . HIS A 1 468 ? -17.174 -30.067 1.992 1.00 92.88 468 HIS A CA 1
ATOM 3687 C C . HIS A 1 468 ? -18.131 -28.885 2.104 1.00 92.88 468 HIS A C 1
ATOM 3689 O O . HIS A 1 468 ? -19.284 -28.967 1.688 1.00 92.88 468 HIS A O 1
ATOM 3695 N N . PHE A 1 469 ? -17.653 -27.780 2.673 1.00 93.50 469 PHE A N 1
ATOM 3696 C CA . PHE A 1 469 ? -18.405 -26.542 2.832 1.00 93.50 469 PHE A CA 1
ATOM 3697 C C . PHE A 1 469 ? -18.843 -26.032 1.460 1.00 93.50 469 PHE A C 1
ATOM 3699 O O . PHE A 1 469 ? -18.000 -25.815 0.587 1.00 93.50 469 PHE A O 1
ATOM 3706 N N . ARG A 1 470 ? -20.155 -25.879 1.275 1.00 92.19 470 ARG A N 1
ATOM 3707 C CA . ARG A 1 470 ? -20.753 -25.670 -0.046 1.00 92.19 470 ARG A CA 1
ATOM 3708 C C . ARG A 1 470 ? -21.554 -24.382 -0.141 1.00 92.19 470 ARG A C 1
ATOM 3710 O O . ARG A 1 470 ? -21.461 -23.684 -1.146 1.00 92.19 470 ARG A O 1
ATOM 3717 N N . GLU A 1 471 ? -22.362 -24.096 0.872 1.00 93.81 471 GLU A N 1
ATOM 3718 C CA . GLU A 1 471 ? -23.315 -22.993 0.811 1.00 93.81 471 GLU A CA 1
ATOM 3719 C C . GLU A 1 471 ? -23.737 -22.512 2.200 1.00 93.81 471 GLU A C 1
ATOM 3721 O O . GLU A 1 471 ? -23.606 -23.215 3.213 1.00 93.81 471 GLU A O 1
ATOM 3726 N N . VAL A 1 472 ? -24.245 -21.283 2.224 1.00 95.31 472 VAL A N 1
ATOM 3727 C CA . VAL A 1 472 ? -24.763 -20.620 3.419 1.00 95.31 472 VAL A CA 1
ATOM 3728 C C . VAL A 1 472 ? -26.113 -20.009 3.093 1.00 95.31 472 VAL A C 1
ATOM 3730 O O . VAL A 1 472 ? -26.228 -19.208 2.167 1.00 95.31 472 VAL A O 1
ATOM 3733 N N . HIS A 1 473 ? -27.115 -20.342 3.898 1.00 96.88 473 HIS A N 1
ATOM 3734 C CA . HIS A 1 473 ? -28.444 -19.748 3.843 1.00 96.88 473 HIS A CA 1
ATOM 3735 C C . HIS A 1 473 ? -28.628 -18.800 5.011 1.00 96.88 473 HIS A C 1
ATOM 3737 O O . HIS A 1 473 ? -28.332 -19.128 6.158 1.00 96.88 473 HIS A O 1
ATOM 3743 N N . VAL A 1 474 ? -29.137 -17.618 4.721 1.00 97.00 474 VAL A N 1
ATOM 3744 C CA . VAL A 1 474 ? -29.301 -16.532 5.671 1.00 97.00 474 VAL A CA 1
ATOM 3745 C C . VAL A 1 474 ? -30.750 -16.097 5.644 1.00 97.00 474 VAL A C 1
ATOM 3747 O O . VAL A 1 474 ? -31.284 -15.743 4.596 1.00 97.00 474 VAL A O 1
ATOM 3750 N N . VAL A 1 475 ? -31.372 -16.074 6.814 1.00 96.69 475 VAL A N 1
ATOM 3751 C CA . VAL A 1 475 ? -32.699 -15.502 7.017 1.00 96.69 475 VAL A CA 1
ATOM 3752 C C . VAL A 1 475 ? -32.571 -14.392 8.044 1.00 96.69 475 VAL A C 1
ATOM 3754 O O . VAL A 1 475 ? -32.081 -14.610 9.154 1.00 96.69 475 VAL A O 1
ATOM 3757 N N . VAL A 1 476 ? -33.007 -13.196 7.667 1.00 95.25 476 VAL A N 1
ATOM 3758 C CA . VAL A 1 476 ? -33.096 -12.050 8.566 1.00 95.25 476 VAL A CA 1
ATOM 3759 C C . VAL A 1 476 ? -34.554 -11.649 8.681 1.00 95.25 476 VAL A C 1
ATOM 3761 O O . VAL A 1 476 ? -35.204 -11.321 7.687 1.00 95.25 476 VAL A O 1
ATOM 3764 N N . PHE A 1 477 ? -35.064 -11.700 9.907 1.00 92.62 477 PHE A N 1
ATOM 3765 C CA . PHE A 1 477 ? -36.436 -11.349 10.227 1.00 92.62 477 PHE A CA 1
ATOM 3766 C C . PHE A 1 477 ? -36.479 -10.071 11.065 1.00 92.62 477 PHE A C 1
ATOM 3768 O O . PHE A 1 477 ? -35.915 -10.019 12.158 1.00 92.62 477 PHE A O 1
ATOM 3775 N N . ASP A 1 478 ? -37.166 -9.048 10.573 1.00 89.38 478 ASP A N 1
ATOM 3776 C CA . ASP A 1 478 ? -37.409 -7.807 11.297 1.00 89.38 478 ASP A CA 1
ATOM 3777 C C . ASP A 1 478 ? -38.568 -7.976 12.281 1.00 89.38 478 ASP A C 1
ATOM 3779 O O . ASP A 1 478 ? -39.740 -8.033 11.905 1.00 89.38 478 ASP A O 1
ATOM 3783 N N . SER A 1 479 ? -38.229 -8.040 13.568 1.00 82.25 479 SER A N 1
ATOM 3784 C CA . SER A 1 479 ? -39.209 -8.191 14.647 1.00 82.25 479 SER A CA 1
ATOM 3785 C C . SER A 1 479 ? -40.057 -6.936 14.884 1.00 82.25 479 SER A C 1
ATOM 3787 O O . SER A 1 479 ? -41.089 -7.014 15.552 1.00 82.25 479 SER A O 1
ATOM 3789 N N . SER A 1 480 ? -39.650 -5.791 14.328 1.00 76.56 480 SER A N 1
ATOM 3790 C CA . SER A 1 480 ? -40.341 -4.507 14.466 1.00 76.56 480 SER A CA 1
ATOM 3791 C C . SER A 1 480 ? -41.314 -4.203 13.320 1.00 76.56 480 SER A C 1
ATOM 3793 O O . SER A 1 480 ? -42.104 -3.256 13.409 1.00 76.56 480 SER A O 1
ATOM 3795 N N . ALA A 1 481 ? -41.301 -5.017 12.258 1.00 68.12 481 ALA A N 1
ATOM 3796 C CA . ALA A 1 481 ? -42.092 -4.787 11.058 1.00 68.12 481 ALA A CA 1
ATOM 3797 C C . ALA A 1 481 ? -43.607 -4.856 11.336 1.00 68.12 481 ALA A C 1
ATOM 3799 O O . ALA A 1 481 ? -44.160 -5.891 11.715 1.00 68.12 481 ALA A O 1
ATOM 3800 N N . LYS A 1 482 ? -44.313 -3.744 11.092 1.00 60.53 482 LYS A N 1
ATOM 3801 C CA . LYS A 1 482 ? -45.784 -3.687 11.096 1.00 60.53 482 LYS A CA 1
ATOM 3802 C C . LYS A 1 482 ? -46.297 -3.974 9.684 1.00 60.53 482 LYS A C 1
ATOM 3804 O O . LYS A 1 482 ? -45.846 -3.352 8.733 1.00 60.53 482 LYS A O 1
ATOM 3809 N N . SER A 1 483 ? -47.262 -4.888 9.571 1.00 53.16 483 SER A N 1
ATOM 3810 C CA . SER A 1 483 ? -47.782 -5.541 8.345 1.00 53.16 483 SER A CA 1
ATOM 3811 C C . SER A 1 483 ? -48.202 -4.689 7.122 1.00 53.16 483 SER A C 1
ATOM 3813 O O . SER A 1 483 ? -48.633 -5.265 6.129 1.00 53.16 483 SER A O 1
ATOM 3815 N N . ASN A 1 484 ? -48.047 -3.361 7.115 1.00 52.62 484 ASN A N 1
ATOM 3816 C CA . ASN A 1 484 ? -48.475 -2.496 6.012 1.00 52.62 484 ASN A CA 1
ATOM 3817 C C . ASN A 1 484 ? -47.281 -1.830 5.312 1.00 52.62 484 ASN A C 1
ATOM 3819 O O . ASN A 1 484 ? -46.916 -0.696 5.625 1.00 52.62 484 ASN A O 1
ATOM 3823 N N . HIS A 1 485 ? -46.696 -2.505 4.323 1.00 53.66 485 HIS A N 1
ATOM 3824 C CA . HIS A 1 485 ? -45.800 -1.876 3.347 1.00 53.66 485 HIS A CA 1
ATOM 3825 C C . HIS A 1 485 ? -46.441 -1.980 1.960 1.00 53.66 485 HIS A C 1
ATOM 3827 O O . HIS A 1 485 ? -46.264 -2.964 1.250 1.00 53.66 485 HIS A O 1
ATOM 3833 N N . MET A 1 486 ? -47.237 -0.973 1.584 1.00 46.50 486 MET A N 1
ATOM 3834 C CA . MET A 1 486 ? -47.668 -0.805 0.194 1.00 46.50 486 MET A CA 1
ATOM 3835 C C . MET A 1 486 ? -46.489 -0.261 -0.623 1.00 46.50 486 MET A C 1
ATOM 3837 O O . MET A 1 486 ? -46.132 0.905 -0.485 1.00 46.50 486 MET A O 1
ATOM 3841 N N . GLY A 1 487 ? -45.893 -1.103 -1.468 1.00 50.00 487 GLY A N 1
ATOM 3842 C CA . GLY A 1 487 ? -45.124 -0.676 -2.646 1.00 50.00 487 GLY A CA 1
ATOM 3843 C C . GLY A 1 487 ? -43.743 -0.036 -2.435 1.00 50.00 487 GLY A C 1
ATOM 3844 O O . GLY A 1 487 ? -43.178 0.450 -3.408 1.00 50.00 487 GLY A O 1
ATOM 3845 N N . MET A 1 488 ? -43.175 -0.028 -1.222 1.00 56.09 488 MET A N 1
ATOM 3846 C CA . MET A 1 488 ? -41.769 0.349 -0.996 1.00 56.09 488 MET A CA 1
ATOM 3847 C C . MET A 1 488 ? -40.969 -0.808 -0.396 1.00 56.09 488 MET A C 1
ATOM 3849 O O . MET A 1 488 ? -41.483 -1.566 0.431 1.00 56.09 488 MET A O 1
ATOM 3853 N N . ALA A 1 489 ? -39.701 -0.925 -0.804 1.00 58.56 489 ALA A N 1
ATOM 3854 C CA . ALA A 1 489 ? -38.768 -1.878 -0.221 1.00 58.56 489 ALA A CA 1
ATOM 3855 C C . ALA A 1 489 ? -38.647 -1.633 1.299 1.00 58.56 489 ALA A C 1
ATOM 3857 O O . ALA A 1 489 ? -38.355 -0.504 1.701 1.00 58.56 489 ALA A O 1
ATOM 3858 N N . PRO A 1 490 ? -38.854 -2.660 2.146 1.00 70.88 490 PRO A N 1
ATOM 3859 C CA . PRO A 1 490 ? -38.711 -2.538 3.593 1.00 70.88 490 PRO A CA 1
ATOM 3860 C C . PRO A 1 490 ? -37.329 -1.994 3.974 1.00 70.88 490 PRO A C 1
ATOM 3862 O O . PRO A 1 490 ? -36.329 -2.290 3.307 1.00 70.88 490 PRO A O 1
ATOM 3865 N N . GLU A 1 491 ? -37.250 -1.238 5.070 1.00 78.50 491 GLU A N 1
ATOM 3866 C CA . GLU A 1 491 ? -35.982 -0.669 5.547 1.00 78.50 491 GLU A CA 1
ATOM 3867 C C . GLU A 1 491 ? -34.930 -1.762 5.783 1.00 78.50 491 GLU A C 1
ATOM 3869 O O . GLU A 1 491 ? -33.773 -1.588 5.398 1.00 78.50 491 GLU A O 1
ATOM 3874 N N . VAL A 1 492 ? -35.348 -2.927 6.298 1.00 85.19 492 VAL A N 1
ATOM 3875 C CA . VAL A 1 492 ? -34.483 -4.103 6.469 1.00 85.19 492 VAL A CA 1
ATOM 3876 C C . VAL A 1 492 ? -33.843 -4.544 5.149 1.00 85.19 492 VAL A C 1
ATOM 3878 O O . VAL A 1 492 ? -32.627 -4.681 5.086 1.00 85.19 492 VAL A O 1
ATOM 3881 N N . PHE A 1 493 ? -34.604 -4.671 4.058 1.00 87.38 493 PHE A N 1
ATOM 3882 C CA . PHE A 1 493 ? -34.048 -5.080 2.763 1.00 87.38 493 PHE A CA 1
ATOM 3883 C C . PHE A 1 493 ? -33.041 -4.056 2.240 1.00 87.38 493 PHE A C 1
ATOM 3885 O O . PHE A 1 493 ? -31.930 -4.414 1.857 1.00 87.38 493 PHE A O 1
ATOM 3892 N N . THR A 1 494 ? -33.385 -2.769 2.307 1.00 84.12 494 THR A N 1
ATOM 3893 C CA . THR A 1 494 ? -32.499 -1.688 1.850 1.00 84.12 494 THR A CA 1
ATOM 3894 C C . THR A 1 494 ? -31.215 -1.611 2.682 1.00 84.12 494 THR A C 1
ATOM 3896 O O . THR A 1 494 ? -30.130 -1.381 2.141 1.00 84.12 494 THR A O 1
ATOM 3899 N N . ARG A 1 495 ? -31.311 -1.810 4.001 1.00 85.81 495 ARG A N 1
ATOM 3900 C CA . ARG A 1 495 ? -30.163 -1.821 4.915 1.00 85.81 495 ARG A CA 1
ATOM 3901 C C . ARG A 1 495 ? -29.242 -3.002 4.631 1.00 85.81 495 ARG A C 1
ATOM 3903 O O . ARG A 1 495 ? -28.041 -2.787 4.481 1.00 85.81 495 ARG A O 1
ATOM 3910 N N . LEU A 1 496 ? -29.790 -4.210 4.510 1.00 89.50 496 LEU A N 1
ATOM 3911 C CA . LEU A 1 496 ? -29.005 -5.413 4.226 1.00 89.50 496 LEU A CA 1
ATOM 3912 C C . LEU A 1 496 ? -28.387 -5.369 2.826 1.00 89.50 496 LEU A C 1
ATOM 3914 O O . LEU A 1 496 ? -27.236 -5.756 2.664 1.00 89.50 496 LEU A O 1
ATOM 3918 N N . LEU A 1 497 ? -29.084 -4.804 1.837 1.00 86.62 497 LEU A N 1
ATOM 3919 C CA . LEU A 1 497 ? -28.543 -4.574 0.498 1.00 86.62 497 LEU A CA 1
ATOM 3920 C C . LEU A 1 497 ? -27.330 -3.634 0.533 1.00 86.62 497 LEU A C 1
ATOM 3922 O O . LEU A 1 497 ? -26.301 -3.931 -0.075 1.00 86.62 497 LEU A O 1
ATOM 3926 N N . LYS A 1 498 ? -27.418 -2.527 1.285 1.00 82.88 498 LYS A N 1
ATOM 3927 C CA . LYS A 1 498 ? -26.294 -1.596 1.490 1.00 82.88 498 LYS A CA 1
ATOM 3928 C C . LYS A 1 498 ? -25.146 -2.255 2.249 1.00 82.88 498 LYS A C 1
ATOM 3930 O O . LYS A 1 498 ? -23.991 -2.012 1.917 1.00 82.88 498 LYS A O 1
ATOM 3935 N N . GLN A 1 499 ? -25.454 -3.064 3.260 1.00 83.81 499 GLN A N 1
ATOM 3936 C CA . GLN A 1 499 ? -24.456 -3.798 4.030 1.00 83.81 499 GLN A CA 1
ATOM 3937 C C . GLN A 1 499 ? -23.728 -4.817 3.152 1.00 83.81 499 GLN A C 1
ATOM 3939 O O . GLN A 1 499 ? -22.505 -4.761 3.085 1.00 83.81 499 GLN A O 1
ATOM 3944 N N . ASN A 1 500 ? -24.453 -5.659 2.410 1.00 88.75 500 ASN A N 1
ATOM 3945 C CA . ASN A 1 500 ? -23.837 -6.621 1.500 1.00 88.75 500 ASN A CA 1
ATOM 3946 C C . ASN A 1 500 ? -23.045 -5.913 0.402 1.00 88.75 500 ASN A C 1
ATOM 3948 O O . ASN A 1 500 ? -21.945 -6.334 0.079 1.00 88.75 500 ASN A O 1
ATOM 3952 N N . SER A 1 501 ? -23.530 -4.773 -0.100 1.00 83.94 501 SER A N 1
ATOM 3953 C CA . SER A 1 501 ? -22.791 -4.012 -1.114 1.00 83.94 501 SER A CA 1
ATOM 3954 C C . SER A 1 501 ? -21.456 -3.447 -0.616 1.00 83.94 501 SER A C 1
ATOM 3956 O O . SER A 1 501 ? -20.531 -3.239 -1.397 1.00 83.94 501 SER A O 1
ATOM 3958 N N . ARG A 1 502 ? -21.339 -3.187 0.692 1.00 75.12 502 ARG A N 1
ATOM 3959 C CA . ARG A 1 502 ? -20.076 -2.773 1.322 1.00 75.12 502 ARG A CA 1
ATOM 3960 C C . ARG A 1 502 ? -19.110 -3.942 1.539 1.00 75.12 502 ARG A C 1
ATOM 3962 O O . ARG A 1 502 ? -17.924 -3.688 1.697 1.00 75.12 502 ARG A O 1
ATOM 3969 N N . ILE A 1 503 ? -19.612 -5.179 1.579 1.00 73.81 503 ILE A N 1
ATOM 3970 C CA . ILE A 1 503 ? -18.810 -6.397 1.762 1.00 73.81 503 ILE A CA 1
ATOM 3971 C C . ILE A 1 503 ? -18.397 -6.966 0.395 1.00 73.81 503 ILE A C 1
ATOM 3973 O O . ILE A 1 503 ? -17.213 -7.165 0.145 1.00 73.81 503 ILE A O 1
ATOM 3977 N N . SER A 1 504 ? -19.364 -7.169 -0.501 1.00 78.62 504 SER A N 1
ATOM 3978 C CA . SER A 1 504 ? -19.212 -7.872 -1.785 1.00 78.62 504 SER A CA 1
ATOM 3979 C C . SER A 1 504 ? -19.098 -6.949 -3.007 1.00 78.62 504 SER A C 1
ATOM 3981 O O . SER A 1 504 ? -19.028 -7.432 -4.135 1.00 78.62 504 SER A O 1
ATOM 3983 N N . GLY A 1 505 ? -19.111 -5.623 -2.825 1.00 78.69 505 GLY A N 1
ATOM 3984 C CA . GLY A 1 505 ? -19.139 -4.648 -3.925 1.00 78.69 505 GLY A CA 1
ATOM 3985 C C . GLY A 1 505 ? -20.549 -4.375 -4.469 1.00 78.69 505 GLY A C 1
ATOM 3986 O O . GLY A 1 505 ? -21.549 -4.756 -3.872 1.00 78.69 505 GLY A O 1
ATOM 3987 N N . ILE A 1 506 ? -20.678 -3.672 -5.597 1.00 75.44 506 ILE A N 1
ATOM 3988 C CA . ILE A 1 506 ? -21.997 -3.288 -6.138 1.00 75.44 506 ILE A CA 1
ATOM 3989 C C . ILE A 1 506 ? -22.667 -4.498 -6.805 1.00 75.44 506 ILE A C 1
ATOM 3991 O O . ILE A 1 506 ? -22.159 -5.021 -7.794 1.00 75.44 506 ILE A O 1
ATOM 3995 N N . GLY A 1 507 ? -23.819 -4.919 -6.278 1.00 79.06 507 GLY A N 1
ATOM 3996 C CA . GLY A 1 507 ? -24.611 -6.021 -6.830 1.00 79.06 507 GLY A CA 1
ATOM 3997 C C . GLY A 1 507 ? -25.502 -5.591 -7.994 1.00 79.06 507 GLY A C 1
ATOM 3998 O O . GLY A 1 507 ? -25.905 -4.430 -8.098 1.00 79.06 507 GLY A O 1
ATOM 3999 N N . SER A 1 508 ? -25.858 -6.543 -8.853 1.00 84.62 508 SER A N 1
ATOM 4000 C CA . SER A 1 508 ? -26.831 -6.340 -9.929 1.00 84.62 508 SER A CA 1
ATOM 4001 C C . SER A 1 508 ? -28.244 -6.492 -9.375 1.00 84.62 508 SER A C 1
ATOM 4003 O O . SER A 1 508 ? -28.666 -7.598 -9.038 1.00 84.62 508 SER A O 1
ATOM 4005 N N . SER A 1 509 ? -28.975 -5.383 -9.251 1.00 83.19 509 SER A N 1
ATOM 4006 C CA . SER A 1 509 ? -30.386 -5.417 -8.852 1.00 83.19 509 SER A CA 1
ATOM 4007 C C . SER A 1 509 ? -31.248 -5.964 -9.986 1.00 83.19 509 SER A C 1
ATOM 4009 O O . SER A 1 509 ? -31.065 -5.599 -11.148 1.00 83.19 509 SER A O 1
ATOM 4011 N N . THR A 1 510 ? -32.195 -6.831 -9.644 1.00 79.50 510 THR A N 1
ATOM 4012 C CA . THR A 1 510 ? -33.096 -7.464 -10.613 1.00 79.50 510 THR A CA 1
ATOM 4013 C C . THR A 1 510 ? -34.439 -6.750 -10.742 1.00 79.50 510 THR A C 1
ATOM 4015 O O . THR A 1 510 ? -35.142 -6.956 -11.727 1.00 79.50 510 THR A O 1
ATOM 4018 N N . GLY A 1 511 ? -34.802 -5.929 -9.751 1.00 80.94 511 GLY A N 1
ATOM 4019 C CA . GLY A 1 511 ? -36.148 -5.382 -9.598 1.00 80.94 511 GLY A CA 1
ATOM 4020 C C . GLY A 1 511 ? -37.195 -6.443 -9.234 1.00 80.94 511 GLY A C 1
ATOM 4021 O O . GLY A 1 511 ? -36.893 -7.635 -9.120 1.00 80.94 511 GLY A O 1
ATOM 4022 N N . GLU A 1 512 ? -38.442 -5.992 -9.062 1.00 85.81 512 GLU A N 1
ATOM 4023 C CA . GLU A 1 512 ? -39.588 -6.859 -8.773 1.00 85.81 512 GLU A CA 1
ATOM 4024 C C . GLU A 1 512 ? -39.938 -7.727 -9.989 1.00 85.81 512 GLU A C 1
ATOM 4026 O O . GLU A 1 512 ? -40.252 -7.227 -11.069 1.00 85.81 512 GLU A O 1
ATOM 4031 N N . THR A 1 513 ? -39.891 -9.042 -9.802 1.00 87.38 513 THR A N 1
ATOM 4032 C CA . THR A 1 513 ? -40.176 -10.051 -10.823 1.00 87.38 513 THR A CA 1
ATOM 4033 C C . THR A 1 513 ? -41.267 -10.990 -10.325 1.00 87.38 513 THR A C 1
ATOM 4035 O O . THR A 1 513 ? -41.165 -11.550 -9.232 1.00 87.38 513 THR A O 1
ATOM 4038 N N . ASP A 1 514 ? -42.316 -11.174 -11.125 1.00 89.06 514 ASP A N 1
ATOM 4039 C CA . ASP A 1 514 ? -43.367 -12.154 -10.850 1.00 89.06 514 ASP A CA 1
ATOM 4040 C C . ASP A 1 514 ? -42.873 -13.564 -11.203 1.00 89.06 514 ASP A C 1
ATOM 4042 O O . ASP A 1 514 ? -42.532 -13.848 -12.354 1.00 89.06 514 ASP A O 1
ATOM 4046 N N . CYS A 1 515 ? -42.817 -14.433 -10.196 1.00 87.44 515 CYS A N 1
ATOM 4047 C CA . CYS A 1 515 ? -42.341 -15.805 -10.316 1.00 87.44 515 CYS A CA 1
ATOM 4048 C C . CYS A 1 515 ? -43.469 -16.847 -10.313 1.00 87.44 515 CYS A C 1
ATOM 4050 O O . CYS A 1 515 ? -43.186 -18.042 -10.217 1.00 87.44 515 CYS A O 1
ATOM 4052 N N . GLY A 1 516 ? -44.732 -16.423 -10.429 1.00 83.06 516 GLY A N 1
ATOM 4053 C CA . GLY A 1 516 ? -45.889 -17.312 -10.336 1.00 83.06 516 GLY A CA 1
ATOM 4054 C C . GLY A 1 516 ? -46.268 -17.650 -8.889 1.00 83.06 516 GLY A C 1
ATOM 4055 O O . GLY A 1 516 ? -45.627 -17.213 -7.933 1.00 83.06 516 GLY A O 1
ATOM 4056 N N . ASP A 1 517 ? -47.371 -18.384 -8.705 1.00 78.75 517 ASP A N 1
ATOM 4057 C CA . ASP A 1 517 ? -47.917 -18.769 -7.389 1.00 78.75 517 ASP A CA 1
ATOM 4058 C C . ASP A 1 517 ? -48.102 -17.593 -6.409 1.00 78.75 517 ASP A C 1
ATOM 4060 O O . ASP A 1 517 ? -47.893 -17.718 -5.201 1.00 78.75 517 ASP A O 1
ATOM 4064 N N . SER A 1 518 ? -48.480 -16.418 -6.928 1.00 76.81 518 SER A N 1
ATOM 4065 C CA . SER A 1 518 ? -48.592 -15.165 -6.155 1.00 76.81 518 SER A CA 1
ATOM 4066 C C . SER A 1 518 ? -47.289 -14.746 -5.447 1.00 76.81 518 SER A C 1
ATOM 4068 O O . SER A 1 518 ? -47.322 -14.029 -4.445 1.00 76.81 518 SER A O 1
ATOM 4070 N N . THR A 1 519 ? -46.132 -15.197 -5.944 1.00 85.94 519 THR A N 1
ATOM 4071 C CA . THR A 1 519 ? -44.809 -14.871 -5.405 1.00 85.94 519 THR A CA 1
ATOM 4072 C C . THR A 1 519 ? -44.117 -13.850 -6.303 1.00 85.94 519 THR A C 1
ATOM 4074 O O . THR A 1 519 ? -43.629 -14.184 -7.378 1.00 85.94 519 THR A O 1
ATOM 4077 N N . VAL A 1 520 ? -44.014 -12.612 -5.822 1.00 89.06 520 VAL A N 1
ATOM 4078 C CA . VAL A 1 520 ? -43.181 -11.569 -6.440 1.00 89.06 520 VAL A CA 1
ATOM 4079 C C . VAL A 1 520 ? -41.866 -11.475 -5.672 1.00 89.06 520 VAL A C 1
ATOM 4081 O O . VAL A 1 520 ? -41.875 -11.320 -4.444 1.00 89.06 520 VAL A O 1
ATOM 4084 N N . LEU A 1 521 ? -40.749 -11.595 -6.387 1.00 90.00 521 LEU A N 1
ATOM 4085 C CA . LEU A 1 521 ? -39.396 -11.578 -5.836 1.00 90.00 521 LEU A CA 1
ATOM 4086 C C . LEU A 1 521 ? -38.668 -10.294 -6.246 1.00 90.00 521 LEU A C 1
ATOM 4088 O O . LEU A 1 521 ? -38.726 -9.892 -7.401 1.00 90.00 521 LEU A O 1
ATOM 4092 N N . ASP A 1 522 ? -37.961 -9.680 -5.306 1.00 89.25 522 ASP A N 1
ATOM 4093 C CA . ASP A 1 522 ? -37.064 -8.546 -5.544 1.00 89.25 522 ASP A CA 1
ATOM 4094 C C . ASP A 1 522 ? -35.694 -8.895 -4.970 1.00 89.25 522 ASP A C 1
ATOM 4096 O O . ASP A 1 522 ? -35.606 -9.308 -3.808 1.00 89.25 522 ASP A O 1
ATOM 4100 N N . ALA A 1 523 ? -34.645 -8.798 -5.784 1.00 91.94 523 ALA A N 1
ATOM 4101 C CA . ALA A 1 523 ? -33.334 -9.311 -5.431 1.00 91.94 523 ALA A CA 1
ATOM 4102 C C . ALA A 1 523 ? -32.176 -8.457 -5.953 1.00 91.94 523 ALA A C 1
ATOM 4104 O O . ALA A 1 523 ? -32.301 -7.621 -6.853 1.00 91.94 523 ALA A O 1
ATOM 4105 N N . ALA A 1 524 ? -31.010 -8.717 -5.376 1.00 92.25 524 ALA A N 1
ATOM 4106 C CA . ALA A 1 524 ? -29.723 -8.314 -5.907 1.00 92.25 524 ALA A CA 1
ATOM 4107 C C . ALA A 1 524 ? -28.782 -9.516 -5.919 1.00 92.25 524 ALA A C 1
ATOM 4109 O O . ALA A 1 524 ? -28.811 -10.349 -5.007 1.00 92.25 524 ALA A O 1
ATOM 4110 N N . VAL A 1 525 ? -27.967 -9.593 -6.968 1.00 91.31 525 VAL A N 1
ATOM 4111 C CA . VAL A 1 525 ? -27.036 -10.695 -7.206 1.00 91.31 525 VAL A CA 1
ATOM 4112 C C . VAL A 1 525 ? -25.605 -10.171 -7.249 1.00 91.31 525 VAL A C 1
ATOM 4114 O O . VAL A 1 525 ? -25.333 -9.142 -7.875 1.00 91.31 525 VAL A O 1
ATOM 4117 N N . TRP A 1 526 ? -24.693 -10.897 -6.610 1.00 90.06 526 TRP A N 1
ATOM 4118 C CA . TRP A 1 526 ? -23.250 -10.689 -6.689 1.00 90.06 526 TRP A CA 1
ATOM 4119 C C . TRP A 1 526 ? -22.602 -11.956 -7.214 1.00 90.06 526 TRP A C 1
ATOM 4121 O O . TRP A 1 526 ? -22.902 -13.057 -6.755 1.00 90.06 526 TRP A O 1
ATOM 4131 N N . GLU A 1 527 ? -21.703 -11.796 -8.173 1.00 85.25 527 GLU A N 1
ATOM 4132 C CA . GLU A 1 527 ? -21.051 -12.922 -8.819 1.00 85.25 527 GLU A CA 1
ATOM 4133 C C . GLU A 1 527 ? -19.566 -12.617 -9.007 1.00 85.25 527 GLU A C 1
ATOM 4135 O O . GLU A 1 527 ? -19.197 -11.620 -9.631 1.00 85.25 527 GLU A O 1
ATOM 4140 N N . THR A 1 528 ? -18.715 -13.491 -8.471 1.00 78.12 528 THR A N 1
ATOM 4141 C CA . THR A 1 528 ? -17.268 -13.504 -8.720 1.00 78.12 528 THR A CA 1
ATOM 4142 C C . THR A 1 528 ? -16.894 -14.751 -9.530 1.00 78.12 528 THR A C 1
ATOM 4144 O O . THR A 1 528 ? -17.748 -15.435 -10.110 1.00 78.12 528 THR A O 1
ATOM 4147 N N . GLN A 1 529 ? -15.598 -15.048 -9.638 1.00 73.25 529 GLN A N 1
ATOM 4148 C CA . GLN A 1 529 ? -15.120 -16.252 -10.316 1.00 73.25 529 GLN A CA 1
ATOM 4149 C C . GLN A 1 529 ? -15.494 -17.542 -9.563 1.00 73.25 529 GLN A C 1
ATOM 4151 O O . GLN A 1 529 ? -15.674 -18.581 -10.192 1.00 73.25 529 GLN A O 1
ATOM 4156 N N . ASP A 1 530 ? -15.627 -17.467 -8.243 1.00 74.62 530 ASP A N 1
ATOM 4157 C CA . ASP A 1 530 ? -15.695 -18.592 -7.308 1.00 74.62 530 ASP A CA 1
ATOM 4158 C C . ASP A 1 530 ? -16.908 -18.549 -6.363 1.00 74.62 530 ASP A C 1
ATOM 4160 O O . ASP A 1 530 ? -17.264 -19.570 -5.776 1.00 74.62 530 ASP A O 1
ATOM 4164 N N . ASN A 1 531 ? -17.587 -17.406 -6.250 1.00 85.56 531 ASN A N 1
ATOM 4165 C CA . ASN A 1 531 ? -18.703 -17.204 -5.334 1.00 85.56 531 ASN A CA 1
ATOM 4166 C C . ASN A 1 531 ? -19.919 -16.610 -6.057 1.00 85.56 531 ASN A C 1
ATOM 4168 O O . ASN A 1 531 ? -19.793 -15.736 -6.921 1.00 85.56 531 ASN A O 1
ATOM 4172 N N . PHE A 1 532 ? -21.104 -17.075 -5.675 1.00 91.25 532 PHE A N 1
ATOM 4173 C CA . PHE A 1 532 ? -22.381 -16.514 -6.104 1.00 91.25 532 PHE A CA 1
ATOM 4174 C C . PHE A 1 532 ? -23.223 -16.169 -4.880 1.00 91.25 532 PHE A C 1
ATOM 4176 O O . PHE A 1 532 ? -23.389 -17.000 -3.988 1.00 91.25 532 PHE A O 1
ATOM 4183 N N . GLU A 1 533 ? -23.794 -14.968 -4.857 1.00 94.19 533 GLU A N 1
ATOM 4184 C CA . GLU A 1 533 ? -24.651 -14.491 -3.776 1.00 94.19 533 GLU A CA 1
ATOM 4185 C C . GLU A 1 533 ? -25.947 -13.919 -4.334 1.00 94.19 533 GLU A C 1
ATOM 4187 O O . GLU A 1 533 ? -25.932 -13.123 -5.272 1.00 94.19 533 GLU A O 1
ATOM 4192 N N . ILE A 1 534 ? -27.066 -14.256 -3.703 1.00 94.56 534 ILE A N 1
ATOM 4193 C CA . ILE A 1 534 ? -28.359 -13.642 -3.990 1.00 94.56 534 ILE A CA 1
ATOM 4194 C C . ILE A 1 534 ? -29.017 -13.221 -2.683 1.00 94.56 534 ILE A C 1
ATOM 4196 O O . ILE A 1 534 ? -29.286 -14.064 -1.835 1.00 94.56 534 ILE A O 1
ATOM 4200 N N . LEU A 1 535 ? -29.280 -11.923 -2.526 1.00 95.50 535 LEU A N 1
ATOM 4201 C CA . LEU A 1 535 ? -30.092 -11.358 -1.445 1.00 95.50 535 LEU A CA 1
ATOM 4202 C C . LEU A 1 535 ? -31.459 -11.022 -2.034 1.00 95.50 535 LEU A C 1
ATOM 4204 O O . LEU A 1 535 ? -31.542 -10.224 -2.965 1.00 95.50 535 LEU A O 1
ATOM 4208 N N . ALA A 1 536 ? -32.523 -11.596 -1.489 1.00 94.38 536 ALA A N 1
ATOM 4209 C CA . ALA A 1 536 ? -33.869 -11.443 -2.008 1.00 94.38 536 ALA A CA 1
ATOM 4210 C C . ALA A 1 536 ? -34.901 -11.214 -0.902 1.00 94.38 536 ALA A C 1
ATOM 4212 O O . ALA A 1 536 ? -34.799 -11.732 0.214 1.00 94.38 536 ALA A O 1
ATOM 4213 N N . ARG A 1 537 ? -35.953 -10.477 -1.249 1.00 90.81 537 ARG A N 1
ATOM 4214 C CA . ARG A 1 537 ? -37.195 -10.392 -0.479 1.00 90.81 537 ARG A CA 1
ATOM 4215 C C . ARG A 1 537 ? -38.352 -10.930 -1.310 1.00 90.81 537 ARG A C 1
ATOM 4217 O O . ARG A 1 537 ? -38.397 -10.755 -2.527 1.00 90.81 537 ARG A O 1
ATOM 4224 N N . VAL A 1 538 ? -39.326 -11.529 -0.634 1.00 89.50 538 VAL A N 1
ATOM 4225 C CA . VAL A 1 538 ? -40.641 -11.800 -1.224 1.00 89.50 538 VAL A CA 1
ATOM 4226 C C . VAL A 1 538 ? -41.531 -10.610 -0.892 1.00 89.50 538 VAL A C 1
ATOM 4228 O O . VAL A 1 538 ? -41.711 -10.297 0.283 1.00 89.50 538 VAL A O 1
ATOM 4231 N N . VAL A 1 539 ? -42.101 -9.944 -1.897 1.00 82.75 539 VAL A N 1
ATOM 4232 C CA . VAL A 1 539 ? -42.880 -8.704 -1.699 1.00 82.75 539 VAL A CA 1
ATOM 4233 C C . VAL A 1 539 ? -44.047 -8.916 -0.723 1.00 82.75 539 VAL A C 1
ATOM 4235 O O . VAL A 1 539 ? -44.303 -8.066 0.125 1.00 82.75 539 VAL A O 1
ATOM 4238 N N . GLY A 1 540 ? -44.688 -10.091 -0.752 1.00 81.31 540 GLY A N 1
ATOM 4239 C CA . GLY A 1 540 ? -45.745 -10.480 0.194 1.00 81.31 540 GLY A CA 1
ATOM 4240 C C . GLY A 1 540 ? -45.282 -10.811 1.625 1.00 81.31 540 GLY A C 1
ATOM 4241 O O . GLY A 1 540 ? -46.118 -11.119 2.471 1.00 81.31 540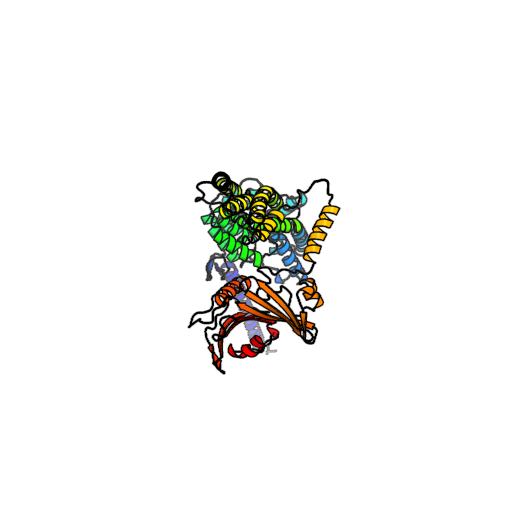 GLY A O 1
ATOM 4242 N N . LYS A 1 541 ? -43.974 -10.773 1.918 1.00 85.38 541 LYS A N 1
ATOM 4243 C CA . LYS A 1 541 ? -43.378 -11.044 3.240 1.00 85.38 541 LYS A CA 1
ATOM 4244 C C . LYS A 1 541 ? -42.355 -9.959 3.623 1.00 85.38 541 LYS A C 1
ATOM 4246 O O . LYS A 1 541 ? -41.160 -10.232 3.698 1.00 85.38 541 LYS A O 1
ATOM 4251 N N . PRO A 1 542 ? -42.797 -8.723 3.900 1.00 79.00 542 PRO A N 1
ATOM 4252 C CA . PRO A 1 542 ? -41.897 -7.577 4.062 1.00 79.00 542 PRO A CA 1
ATOM 4253 C C . PRO A 1 542 ? -40.954 -7.652 5.274 1.00 79.00 542 PRO A 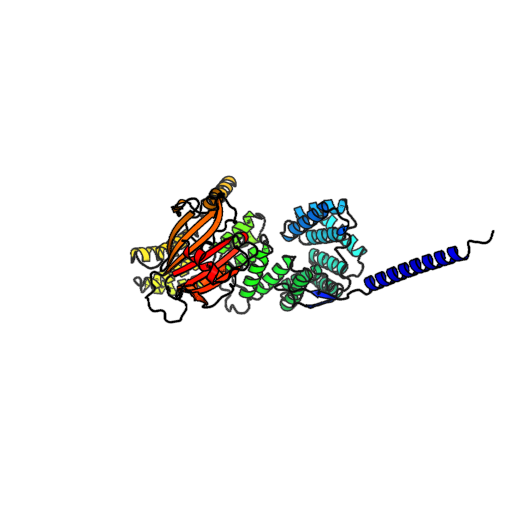C 1
ATOM 4255 O O . PRO A 1 542 ? -39.933 -6.973 5.286 1.00 79.00 542 PRO A O 1
ATOM 4258 N N . ALA A 1 543 ? -41.283 -8.456 6.286 1.00 85.69 543 ALA A N 1
ATOM 4259 C CA . ALA A 1 543 ? -40.459 -8.626 7.482 1.00 85.69 543 ALA A CA 1
ATOM 4260 C C . ALA A 1 543 ? -39.279 -9.590 7.275 1.00 85.69 543 ALA A C 1
ATOM 4262 O O . ALA A 1 543 ? -38.444 -9.719 8.161 1.00 85.69 543 ALA A O 1
ATOM 4263 N N . GLU A 1 544 ? -39.220 -10.300 6.147 1.00 91.38 544 GLU A N 1
ATOM 4264 C CA . GLU A 1 544 ? -38.298 -11.414 5.937 1.00 91.38 544 GLU A CA 1
ATOM 4265 C C . GLU A 1 544 ? -37.423 -11.159 4.708 1.00 91.38 544 GLU A C 1
ATOM 4267 O O . GLU A 1 544 ? -37.914 -11.007 3.587 1.00 91.38 544 GLU A O 1
ATOM 4272 N N . VAL A 1 545 ? -36.110 -11.143 4.923 1.00 94.44 545 VAL A N 1
ATOM 4273 C CA . VAL A 1 545 ? -35.102 -11.057 3.866 1.00 94.44 545 VAL A CA 1
ATOM 4274 C C . VAL A 1 545 ? -34.271 -12.326 3.900 1.00 94.44 545 VAL A C 1
ATOM 4276 O O . VAL A 1 545 ? -33.864 -12.790 4.966 1.00 94.44 545 VAL A O 1
ATOM 4279 N N . ARG A 1 546 ? -34.028 -12.894 2.724 1.00 96.50 546 ARG A N 1
ATOM 4280 C CA . ARG A 1 546 ? -33.282 -14.136 2.559 1.00 96.50 546 ARG A CA 1
ATOM 4281 C C . ARG A 1 546 ? -32.044 -13.887 1.727 1.00 96.50 546 ARG A C 1
ATOM 4283 O O . ARG A 1 546 ? -32.077 -13.090 0.796 1.00 96.50 546 ARG A O 1
ATOM 4290 N N . MET A 1 547 ? -30.966 -14.579 2.046 1.00 95.69 547 MET A N 1
ATOM 4291 C CA . MET A 1 547 ? -29.773 -14.598 1.221 1.00 95.69 547 MET A CA 1
ATOM 4292 C C . MET A 1 547 ? -29.228 -16.008 1.123 1.00 95.69 547 MET A C 1
ATOM 4294 O O . MET A 1 547 ? -29.264 -16.751 2.100 1.00 95.69 547 MET A O 1
ATOM 4298 N N . VAL A 1 548 ? -28.719 -16.369 -0.049 1.00 94.44 548 VAL A N 1
ATOM 4299 C CA . VAL A 1 548 ? -27.975 -17.616 -0.225 1.00 94.44 548 VAL A CA 1
ATOM 4300 C C . VAL A 1 548 ? -26.643 -17.315 -0.885 1.00 94.44 548 VAL A C 1
ATOM 4302 O O . VAL A 1 548 ? -26.560 -16.455 -1.768 1.00 94.44 548 VAL A O 1
ATOM 4305 N N . ARG A 1 549 ? -25.606 -18.009 -0.421 1.00 94.12 549 ARG A N 1
ATOM 4306 C CA . ARG A 1 549 ? -24.232 -17.926 -0.917 1.00 94.12 549 ARG A CA 1
ATOM 4307 C C . ARG A 1 549 ? -23.766 -19.319 -1.308 1.00 94.12 549 ARG A C 1
ATOM 4309 O O . ARG A 1 549 ? -23.956 -20.245 -0.521 1.00 94.12 549 ARG A O 1
ATOM 4316 N N . PHE A 1 550 ? -23.167 -19.456 -2.486 1.00 90.06 550 PHE A N 1
ATOM 4317 C CA . PHE A 1 550 ? -22.715 -20.736 -3.031 1.00 90.06 550 PHE A CA 1
ATOM 4318 C C . PHE A 1 550 ? -21.285 -20.670 -3.541 1.00 90.06 550 PHE A C 1
ATOM 4320 O O . PHE A 1 550 ? -20.858 -19.653 -4.098 1.00 90.06 550 PHE A O 1
ATOM 4327 N N . ASP A 1 551 ? -20.619 -21.822 -3.498 1.00 86.12 551 ASP A N 1
ATOM 4328 C CA . ASP A 1 551 ? -19.606 -22.146 -4.495 1.00 86.12 551 ASP A CA 1
ATOM 4329 C C . ASP A 1 551 ? -20.241 -22.025 -5.885 1.00 86.12 551 ASP A C 1
ATOM 4331 O O . ASP A 1 551 ? -21.234 -22.693 -6.190 1.00 86.12 551 ASP A O 1
ATOM 4335 N N . LYS A 1 552 ? -19.680 -21.178 -6.749 1.00 81.12 552 LYS A N 1
ATOM 4336 C CA . LYS A 1 552 ? -20.222 -20.951 -8.094 1.00 81.12 552 LYS A CA 1
ATOM 4337 C C . LYS A 1 552 ? -20.353 -22.244 -8.906 1.00 81.12 552 LYS A C 1
ATOM 4339 O O . LYS A 1 552 ? -21.261 -22.367 -9.726 1.00 81.12 552 LYS A O 1
ATOM 4344 N N . THR A 1 553 ? -19.481 -23.222 -8.669 1.00 80.88 553 THR A N 1
ATOM 4345 C CA . THR A 1 553 ? -19.519 -24.522 -9.354 1.00 80.88 553 THR A CA 1
ATOM 4346 C C . THR A 1 553 ? -20.704 -25.397 -8.929 1.00 80.88 553 THR A C 1
ATOM 4348 O O . THR A 1 553 ? -21.041 -26.354 -9.627 1.00 80.88 553 THR A O 1
ATOM 4351 N N . ALA A 1 554 ? -21.370 -25.063 -7.819 1.00 78.56 554 ALA A N 1
ATOM 4352 C CA . ALA A 1 554 ? -22.513 -25.804 -7.298 1.00 78.56 554 ALA A CA 1
ATOM 4353 C C . ALA A 1 554 ? -23.843 -25.473 -7.995 1.00 78.56 554 ALA A C 1
ATOM 4355 O O . ALA A 1 554 ? -24.814 -26.213 -7.795 1.00 78.56 554 ALA A O 1
ATOM 4356 N N . LEU A 1 555 ? -23.903 -24.390 -8.779 1.00 81.88 555 LEU A N 1
ATOM 4357 C CA . LEU A 1 555 ? -25.113 -23.942 -9.464 1.00 81.88 555 LEU A CA 1
ATOM 4358 C C . LEU A 1 555 ? -25.114 -24.344 -10.949 1.00 81.88 555 LEU A C 1
ATOM 4360 O O . LEU A 1 555 ? -24.102 -24.189 -11.637 1.00 81.88 555 LEU A O 1
ATOM 4364 N N . PRO A 1 556 ? -26.255 -24.816 -11.487 1.00 82.56 556 PRO A N 1
ATOM 4365 C CA . PRO A 1 556 ? -26.429 -24.980 -12.925 1.00 82.56 556 PRO A CA 1
ATOM 4366 C C . PRO A 1 556 ? -26.208 -23.655 -13.679 1.00 82.56 556 PRO A C 1
ATOM 4368 O O . PRO A 1 556 ? -26.640 -22.601 -13.207 1.00 82.56 556 PRO A O 1
ATOM 4371 N N . PRO A 1 557 ? -25.590 -23.673 -14.872 1.00 79.25 557 PRO A N 1
ATOM 4372 C CA . PRO A 1 557 ? -25.474 -22.472 -15.687 1.00 79.25 557 PRO A CA 1
ATOM 4373 C C . PRO A 1 557 ? -26.846 -22.036 -16.225 1.00 79.25 557 PRO A C 1
ATOM 4375 O O . PRO A 1 557 ? -27.671 -22.867 -16.601 1.00 79.25 557 PRO A O 1
ATOM 4378 N N . GLY A 1 558 ? -27.059 -20.722 -16.335 1.00 78.75 558 GLY A N 1
ATOM 4379 C CA . GLY A 1 558 ? -28.226 -20.151 -17.019 1.00 78.75 558 GLY A CA 1
ATOM 4380 C C . GLY A 1 558 ? -29.518 -20.084 -16.199 1.00 78.75 558 GLY A C 1
ATOM 4381 O O . GLY A 1 558 ? -30.589 -19.952 -16.793 1.00 78.75 558 GLY A O 1
ATOM 4382 N N . LEU A 1 559 ? -29.434 -20.161 -14.867 1.00 84.75 559 LEU A N 1
ATOM 4383 C CA . LEU A 1 559 ? -30.580 -19.930 -13.986 1.00 84.75 559 LEU A CA 1
ATOM 4384 C C . LEU A 1 559 ? -31.113 -18.497 -14.130 1.00 84.75 559 LEU A C 1
ATOM 4386 O O . LEU A 1 559 ? -30.357 -17.526 -14.201 1.00 84.75 559 LEU A O 1
ATOM 4390 N N . LYS A 1 560 ? -32.437 -18.368 -14.155 1.00 87.25 560 LYS A N 1
ATOM 4391 C CA . LYS A 1 560 ? -33.155 -17.096 -14.055 1.00 87.25 560 LYS A CA 1
ATOM 4392 C C . LYS A 1 560 ? -33.494 -16.808 -12.598 1.00 87.25 560 LYS A C 1
ATOM 4394 O O . LYS A 1 560 ? -33.495 -17.699 -11.757 1.00 87.25 560 LYS A O 1
ATOM 4399 N N . LEU A 1 561 ? -33.869 -15.562 -12.308 1.00 86.25 561 LEU A N 1
ATOM 4400 C CA . LEU A 1 561 ? -34.168 -15.113 -10.946 1.00 86.25 561 LEU A CA 1
ATOM 4401 C C . LEU A 1 561 ? -35.151 -16.032 -10.188 1.00 86.25 561 LEU A C 1
ATOM 4403 O O . LEU A 1 561 ? -34.921 -16.382 -9.034 1.00 86.25 561 LEU A O 1
ATOM 4407 N N . CYS A 1 562 ? -36.237 -16.448 -10.837 1.00 90.06 562 CYS A N 1
ATOM 4408 C CA . CYS A 1 562 ? -37.253 -17.290 -10.205 1.00 90.06 562 CYS A CA 1
ATOM 4409 C C . CYS A 1 562 ? -36.782 -18.729 -9.947 1.00 90.06 562 CYS A C 1
ATOM 4411 O O . CYS A 1 562 ? -37.314 -19.392 -9.057 1.00 90.06 562 CYS A O 1
ATOM 4413 N N . ASP A 1 563 ? -35.746 -19.189 -10.653 1.00 90.44 563 ASP A N 1
ATOM 4414 C CA . ASP A 1 563 ? -35.176 -20.523 -10.461 1.00 90.44 563 ASP A CA 1
ATOM 4415 C C . ASP A 1 563 ? -34.412 -20.627 -9.125 1.00 90.44 563 ASP A C 1
ATOM 4417 O O . ASP A 1 563 ? -34.159 -21.729 -8.642 1.00 90.44 563 ASP A O 1
ATOM 4421 N N . TYR A 1 564 ? -34.103 -19.493 -8.477 1.00 90.38 564 TYR A N 1
ATOM 4422 C CA . TYR A 1 564 ? -33.459 -19.450 -7.159 1.00 90.38 564 TYR A CA 1
ATOM 4423 C C . TYR A 1 564 ? -34.428 -19.628 -5.978 1.00 90.38 564 TYR A C 1
ATOM 4425 O O . TYR A 1 564 ? -33.988 -19.778 -4.838 1.00 90.38 564 TYR A O 1
ATOM 4433 N N . ILE A 1 565 ? -35.747 -19.632 -6.210 1.00 90.88 565 ILE A N 1
ATOM 4434 C CA . ILE A 1 565 ? -36.753 -19.751 -5.140 1.00 90.88 565 ILE A CA 1
ATOM 4435 C C . ILE A 1 565 ? -36.591 -21.019 -4.285 1.00 90.88 565 ILE A C 1
ATOM 4437 O O . ILE A 1 565 ? -36.684 -20.889 -3.061 1.00 90.88 565 ILE A O 1
ATOM 4441 N N . PRO A 1 566 ? -36.371 -22.223 -4.856 1.00 90.94 566 PRO A N 1
ATOM 4442 C CA . PRO A 1 566 ? -36.195 -23.435 -4.060 1.00 90.94 566 PRO A CA 1
ATOM 4443 C C . PRO A 1 566 ? -35.028 -23.314 -3.083 1.00 90.94 566 PRO A C 1
ATOM 4445 O O . PRO A 1 566 ? -35.177 -23.677 -1.923 1.00 90.94 566 PRO A O 1
ATOM 4448 N N . TYR A 1 567 ? -33.923 -22.714 -3.530 1.00 91.25 567 TYR A N 1
ATOM 4449 C CA . TYR A 1 567 ? -32.745 -22.483 -2.705 1.00 91.25 567 TYR A CA 1
ATOM 4450 C C . TYR A 1 567 ? -33.018 -21.464 -1.601 1.00 91.25 567 TYR A C 1
ATOM 4452 O O . TYR A 1 567 ? -32.778 -21.737 -0.434 1.00 91.25 567 TYR A O 1
ATOM 4460 N N . LEU A 1 568 ? -33.609 -20.313 -1.940 1.00 91.62 568 LEU A N 1
ATOM 4461 C CA . LEU A 1 568 ? -33.963 -19.294 -0.948 1.00 91.62 568 LEU A CA 1
ATOM 4462 C C . LEU A 1 568 ? -34.890 -19.850 0.144 1.00 91.62 568 LEU A C 1
ATOM 4464 O O . LEU A 1 568 ? -34.822 -19.391 1.280 1.00 91.62 568 LEU A O 1
ATOM 4468 N N . LYS A 1 569 ? -35.764 -20.810 -0.180 1.00 90.38 569 LYS A N 1
ATOM 4469 C CA . LYS A 1 569 ? -36.752 -21.396 0.744 1.00 90.38 569 LYS A CA 1
ATOM 4470 C C . LYS A 1 569 ? -36.295 -22.694 1.419 1.00 90.38 569 LYS A C 1
ATOM 4472 O O . LYS A 1 569 ? -37.095 -23.276 2.150 1.00 90.38 569 LYS A O 1
ATOM 4477 N N . GLU A 1 570 ? -35.075 -23.163 1.170 1.00 88.31 570 GLU A N 1
ATOM 4478 C CA . GLU A 1 570 ? -34.631 -24.478 1.641 1.00 88.31 570 GLU A CA 1
ATOM 4479 C C . GLU A 1 570 ? -34.547 -24.566 3.175 1.00 88.31 570 GLU A C 1
ATOM 4481 O O . GLU A 1 570 ? -34.902 -25.606 3.746 1.00 88.31 570 GLU A O 1
ATOM 4486 N N . PHE A 1 571 ? -34.149 -23.467 3.833 1.00 89.00 571 PHE A N 1
ATOM 4487 C CA . PHE A 1 571 ? -33.948 -23.377 5.285 1.00 89.00 571 PHE A CA 1
ATOM 4488 C C . PHE A 1 571 ? -34.662 -22.206 5.967 1.00 89.00 571 PHE A C 1
ATOM 4490 O O . PHE A 1 571 ? -34.937 -21.167 5.316 1.00 89.00 571 PHE A O 1
#

Secondary structure (DSSP, 8-state):
----HHHHHHHHHHHHHHHHHHHHHHHHHHHHHHHS-SEEEPP--TTSSPTT-EEE-TT---TTTTGGGS-HHHHHHHHHHHHHHHTT-HHHHHHHHHHHHHH-TT-HHHHHHHHHHHHH-SS--HHHHHHHHHHHHHHHHHTTTSHHHHHHHHHHHHHTT-HHHHHHHHHHHHHH-TT-HHHHHHHHHHHHHTT-HHHHHHHHHHHHHHTTT--HHHHHHHHHHHHHTT-HHHHHHHHHHHHHH-TT-HHHHHHHHHHHHHTT-HHHHHHHHHHHHHH-TT-HHHHHHHHTTT-PPPPSTT-SS---HHHHHHHHHHHHHHHHHH-TT-HHHHHHHHHHHHHTT-HHHHHHHHHHHHHH-TT-TTHHHHHHHHHHT-PPP--TTS-HHHHHHHHHHHHHHHTSPB-S--TTTGGG-----TT--HHHHHHHB-GGGEEEEETTEEEEEEEETTEEEEEEEEE-TTS-EEEEEEEEEETT--S---SS--HHHHHHHHHHHHHH-S-EEEEEEE-STT-EEEEEEEE-SSEEEEEEEETT-TTEEEEEEEEGGGSPTT--GGGGHHHHT--

pLDDT: mean 84.34, std 13.64, range [35.53, 98.44]

Solvent-accessible surface area (backbone atoms only — not comparable to full-atom values): 30634 Å² total; per-residue (Å²): 142,90,84,62,70,68,64,53,48,53,52,49,53,50,52,52,50,50,52,51,50,50,50,49,50,52,50,50,49,49,48,42,71,76,67,38,78,59,47,45,72,30,57,78,31,92,84,26,46,63,59,70,43,70,41,47,24,63,62,45,75,75,48,68,52,62,54,86,76,46,54,70,67,56,52,50,52,50,54,51,24,53,50,30,34,71,56,67,41,38,69,68,12,42,56,48,34,53,58,47,40,74,77,45,72,81,36,49,40,54,59,50,52,38,44,52,39,57,70,70,47,93,73,69,53,76,66,55,46,53,50,40,51,52,50,47,53,51,50,30,70,74,35,65,94,32,14,67,26,28,30,50,53,11,57,51,31,38,76,70,73,34,57,71,61,12,48,55,27,19,51,52,7,31,71,36,8,54,50,34,32,68,34,24,38,50,38,16,52,53,28,46,76,73,65,42,50,75,61,16,49,55,28,19,19,47,17,25,23,64,48,68,62,72,51,65,68,29,50,44,52,47,28,51,48,27,35,63,62,37,40,51,67,63,17,48,56,46,38,57,54,47,39,73,78,42,77,69,39,61,68,45,48,50,50,52,22,52,55,27,27,58,73,60,36,50,69,61,18,46,52,44,29,53,49,48,37,70,76,38,75,79,46,58,69,40,56,51,48,54,75,45,66,52,65,53,48,74,50,40,96,80,53,93,62,80,56,20,46,33,54,54,16,46,55,46,33,71,61,31,50,64,50,29,73,74,40,73,85,44,51,70,52,34,47,53,35,18,50,21,24,48,54,41,67,38,26,73,60,13,31,52,37,36,50,53,42,43,71,76,37,80,81,49,82,66,40,70,56,53,38,47,59,35,57,69,79,62,73,75,80,84,57,92,80,61,49,71,68,56,51,49,49,50,51,48,46,52,51,46,56,70,55,42,34,47,85,73,81,49,89,73,39,48,90,62,37,64,96,61,66,69,62,37,37,65,69,64,48,42,44,55,35,32,57,86,61,43,43,79,80,50,91,55,26,35,35,31,70,53,76,56,90,64,34,39,41,36,40,34,42,35,30,45,99,85,43,23,32,44,37,32,40,28,40,40,35,41,75,76,62,68,97,78,69,85,91,56,85,39,69,66,54,57,49,50,51,53,51,48,31,72,74,74,40,89,52,53,70,69,51,82,39,81,58,56,94,91,40,38,38,33,37,34,36,39,76,63,95,59,40,34,35,39,44,36,32,43,68,93,40,69,40,43,36,32,32,38,37,34,34,42,88,78,53,75,87,87,72,53,82,64,71,46,50,66,67,59,62,69,115

Foldseek 3Di:
DDPDDPVVVVVVVVVVVVVVVVVVVVVVVVCCVVVNDQWDQFDDDVLADPGRDIWGQFPPDDLCPCVVVDDPVLNVLLVVLLLCLLLVVLVVSLVSLVVSCVVVVPRNNSLVSNLVSLLVDPDDDPVSVVVNVVSLVVVCVVQPPALSNLQSVLSVCVVVVNLVSSLVSLVSSCVRRVLPLVSLLSNLVSCVVVVVLVSSSNSLSSSCRSCVNLHLSSLLSVLVSCQQALVLVSSVVSLVVSCVVVVSRLSSLLSVLLSCLQVLNLVVSLVSLVVNCVVPVPPVSSVVCNVCGQVHFRHHPPCPDSQTLLNVLVVQLVVLVVVCVVVVVPLVSLQSNLVSCLSNVVLVSSLVSLVSSCVNPVPPPCSVVSNVSSVVPDPDPDDPPCDPVNVVVVVVVVVVVQQQADADDDLCCPPNNQPDAWFDAPVSSCSHHPLVQWDDPDVQKIWGWDCDPQKIKIKIWGAPPVRTTWKIKIKIFGNPDDQDDDPDQAPVLVVVQVSVCVNQNHWAWDAWDDLDPLWTKTWTWGDDPFKIKIWIDTPNRRRMIMMMMGGPVVDDPPDDPSNCVCVRPVD